Protein AF-A0A6C0C4C3-F1 (afdb_monomer_lite)

Foldseek 3Di:
DADADQAAQEPDDDDRPDHDHDDAVLCVVVVHPASDHPCCVPDPQLQVVNDDHDKWAFPADDAKDKAKDADDAQWKKKKFFFADDPDLLAAAAPCVRCVVRRFIIMDTHHRRRIDIHMGHFGFFHDDPNRTHAGKMKMWIQDPVRDTDSHIYMDHGAGADEPVVVVVCLVLLQAAEEEQDDPVLVVQFFDHLHDYDHLVCLPPHALQSLLVVVVVVCVVRVVVRVVQVVCCVVVVHDPQSGAYEYEYAALPDCSSVSVVSSSVSNNRHNYHYHRGHRVVNVVPVDPDDPCSSDDDPDDDDDDDDDDPDDDDDDDDDDDDDDDDDDDDDDDDDDDDDDDDDDDDDDDDDDDDDDDDPDPVPVVVVVVVVVVVPDDPPDDPPPPVDQWDWDQDLNATWIARVVFQFTAHPVRHTQAGDDPRDGDGPDPVSVVVVVVVNVVVVVVVVVPPDDDDDDDDDDDDDDDPPVVPVVVVVVVVVVPPDDDPPPDDDDDDDDDDDDDDDPDDDDDDDDDDD

pLDDT: mean 72.4, std 27.49, range [24.25, 98.56]

InterPro domains:
  IPR001763 Rhodanese-like domain [PF00581] (167-282)
  IPR001763 Rhodanese-like domain [PS50206] (181-289)
  IPR036873 Rhodanese-like domain superfamily [G3DSA:3.40.250.10] (153-285)
  IPR036873 Rhodanese-like domain superfamily [SSF52821] (159-281)

Organism: NCBI:txid1070528

Sequence (512 aa):
MGKICLTCEVTKSMNQAELEKVIPDWYKEIGNYSLLPPFLNNNDKYNANKRTLQILKPNITNYEVNIKVEDKPNTWICYWAAEYTKDFMKIKSAKDAYNTFKNHGLVKTNSKGLATFVLNCPQPYSVDDITYPRHVHYCLLNRDNFWSDNIKTLIVSCKINFEIMRKYVNDKCHILFNALPKENFNRCHIPNSYSLSVSLLDKSSSKEKQNKVKQIIHRVIDNYPSINKSLKSKKITIYNLPIVVYCAHSKCHASEKLIEHLIDAGFVNILEYPGGTKEWKLKEKTSMPDTCFFSDEGQSGGKIQEINIKLNESDDKEDNKGSKTDKKKLSKSKKKDKDDLEKVEDDVEEEDEVEEEVKEEVEKEVEEVIKRKKTVNNEYDLYGKQEKLIYEDIIYNHDVETDEIFNKSNENVGTLKGINIEWNSNEDKKNHISAKENFNEELISSSEDDDNDSSDDSSSSDEEIFEDIKNIKKDVDNIKYRKHKLSLKCMNDVTPKVYNEKFRGWGFTYWG

Structure (mmCIF, N/CA/C/O backbone):
data_AF-A0A6C0C4C3-F1
#
_entry.id   AF-A0A6C0C4C3-F1
#
loop_
_atom_site.group_PDB
_atom_site.id
_atom_site.type_symbol
_atom_site.label_atom_id
_atom_site.label_alt_id
_atom_site.label_comp_id
_atom_site.label_asym_id
_atom_site.label_entity_id
_atom_site.label_seq_id
_atom_site.pdbx_PDB_ins_code
_atom_site.Cartn_x
_atom_site.Cartn_y
_atom_site.Cartn_z
_atom_site.occupancy
_atom_site.B_iso_or_equiv
_atom_site.auth_seq_id
_atom_site.auth_comp_id
_atom_site.auth_asym_id
_atom_site.auth_atom_id
_atom_site.pdbx_PDB_model_num
ATOM 1 N N . MET A 1 1 ? 4.278 15.851 7.160 1.00 43.75 1 MET A N 1
ATOM 2 C CA . MET A 1 1 ? 3.679 14.981 6.119 1.00 43.75 1 MET A CA 1
ATOM 3 C C . MET A 1 1 ? 4.336 13.607 6.197 1.00 43.75 1 MET A C 1
ATOM 5 O O . MET A 1 1 ? 5.410 13.516 6.784 1.00 43.75 1 MET A O 1
ATOM 9 N N . GLY A 1 2 ? 3.719 12.550 5.663 1.00 48.38 2 GLY A N 1
ATOM 10 C CA . GLY A 1 2 ? 4.390 11.251 5.511 1.00 48.38 2 GLY A CA 1
ATOM 11 C C . GLY A 1 2 ? 5.352 11.267 4.318 1.00 48.38 2 GLY A C 1
ATOM 12 O O . GLY A 1 2 ? 4.976 11.745 3.251 1.00 48.38 2 GLY A O 1
ATOM 13 N N . LYS A 1 3 ? 6.583 10.763 4.482 1.00 56.34 3 LYS A N 1
ATOM 14 C CA . LYS A 1 3 ? 7.516 10.559 3.357 1.00 56.34 3 LYS A CA 1
ATOM 15 C C . LYS A 1 3 ? 7.185 9.245 2.647 1.00 56.34 3 LYS A C 1
ATOM 17 O O . LYS A 1 3 ? 6.800 8.279 3.299 1.00 56.34 3 LYS A O 1
ATOM 22 N N . ILE A 1 4 ? 7.317 9.212 1.318 1.00 60.28 4 ILE A N 1
ATOM 23 C CA . ILE A 1 4 ? 6.767 8.118 0.493 1.00 60.28 4 ILE A CA 1
ATOM 24 C C . ILE A 1 4 ? 7.843 7.101 0.079 1.00 60.28 4 ILE A C 1
ATOM 26 O O . ILE A 1 4 ? 7.614 5.905 0.237 1.00 60.28 4 ILE A O 1
ATOM 30 N N . CYS A 1 5 ? 9.027 7.548 -0.363 1.00 63.41 5 CYS A N 1
ATOM 31 C CA . CYS A 1 5 ? 10.283 6.781 -0.309 1.00 63.41 5 CYS A CA 1
ATOM 32 C C . CYS A 1 5 ? 11.498 7.698 -0.573 1.00 63.41 5 CYS A C 1
ATOM 34 O O . CYS A 1 5 ? 11.364 8.687 -1.285 1.00 63.41 5 CYS A O 1
ATOM 36 N N . LEU A 1 6 ? 12.688 7.350 -0.069 1.00 57.88 6 LEU A N 1
ATOM 37 C CA . LEU A 1 6 ? 13.933 8.141 -0.195 1.00 57.88 6 LEU A CA 1
ATOM 38 C C . LEU A 1 6 ? 14.601 8.113 -1.591 1.00 57.88 6 LEU A C 1
ATOM 40 O O . LEU A 1 6 ? 15.710 8.610 -1.744 1.00 57.88 6 LEU A O 1
ATOM 44 N N . THR A 1 7 ? 13.992 7.471 -2.591 1.00 53.88 7 THR A N 1
ATOM 45 C CA . THR A 1 7 ? 14.658 7.132 -3.868 1.00 53.88 7 THR A CA 1
ATOM 46 C C . THR A 1 7 ? 13.903 7.563 -5.124 1.00 53.88 7 THR A C 1
ATOM 48 O O . THR A 1 7 ? 14.391 7.315 -6.226 1.00 53.88 7 THR A O 1
ATOM 51 N N . CYS A 1 8 ? 12.700 8.133 -4.993 1.00 59.31 8 CYS A N 1
ATOM 52 C CA . CYS A 1 8 ? 11.703 8.095 -6.067 1.00 59.31 8 CYS A CA 1
ATOM 53 C C . CYS A 1 8 ? 10.965 9.407 -6.329 1.00 59.31 8 CYS A C 1
ATOM 55 O O . CYS A 1 8 ? 10.610 10.134 -5.406 1.00 59.31 8 CYS A O 1
ATOM 57 N N . GLU A 1 9 ? 10.579 9.605 -7.589 1.00 57.59 9 GLU A N 1
ATOM 58 C CA . GLU A 1 9 ? 9.473 10.493 -7.955 1.00 57.59 9 GLU A CA 1
ATOM 59 C C . GLU A 1 9 ? 8.126 9.820 -7.627 1.00 57.59 9 GLU A C 1
ATOM 61 O O . GLU A 1 9 ? 7.919 8.631 -7.894 1.00 57.59 9 GLU A O 1
ATOM 66 N N . VAL A 1 10 ? 7.189 10.575 -7.047 1.00 55.75 10 VAL A N 1
ATOM 67 C CA . VAL A 1 10 ? 5.842 10.085 -6.712 1.00 55.75 10 VAL A CA 1
ATOM 68 C C . VAL A 1 10 ? 4.868 10.414 -7.831 1.00 55.75 10 VAL A C 1
ATOM 70 O O . VAL 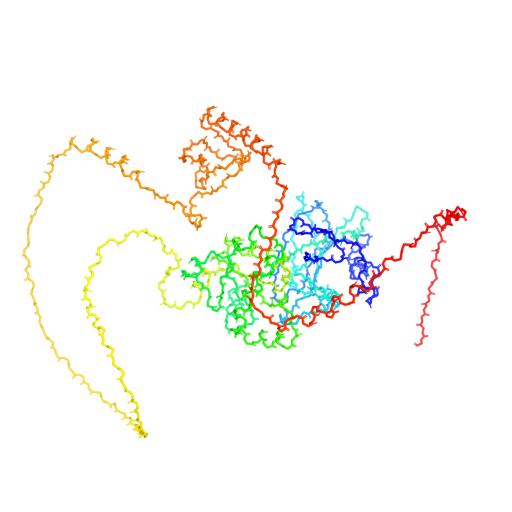A 1 10 ? 4.806 11.542 -8.313 1.00 55.75 10 VAL A O 1
ATOM 73 N N . THR A 1 11 ? 4.081 9.418 -8.238 1.00 51.03 11 THR A N 1
ATOM 74 C CA . THR A 1 11 ? 3.136 9.566 -9.348 1.00 51.03 11 THR A CA 1
ATOM 75 C C . THR A 1 11 ? 1.692 9.757 -8.872 1.00 51.03 11 THR A C 1
ATOM 77 O O . THR A 1 11 ? 1.011 8.811 -8.495 1.00 51.03 11 THR A O 1
ATOM 80 N N . LYS A 1 12 ? 1.216 11.005 -8.991 1.00 50.34 12 LYS A N 1
ATOM 81 C CA . LYS A 1 12 ? -0.192 11.420 -9.172 1.00 50.34 12 LYS A CA 1
ATOM 82 C C . LYS A 1 12 ? -1.233 11.343 -8.032 1.00 50.34 12 LYS A C 1
ATOM 84 O O . LYS A 1 12 ? -2.351 11.763 -8.311 1.00 50.34 12 LYS A O 1
ATOM 89 N N . SER A 1 13 ? -0.939 10.939 -6.788 1.00 43.41 13 SER A N 1
ATOM 90 C CA . SER A 1 13 ? -1.960 11.059 -5.709 1.00 43.41 13 SER A CA 1
ATOM 91 C C . SER A 1 13 ? -1.509 11.439 -4.291 1.00 43.41 13 SER A C 1
ATOM 93 O O . SER A 1 13 ? -2.371 11.667 -3.450 1.00 43.41 13 SER A O 1
ATOM 95 N N . MET A 1 14 ? -0.210 11.553 -3.981 1.00 47.53 14 MET A N 1
ATOM 96 C CA . MET A 1 14 ? 0.239 11.919 -2.624 1.00 47.53 14 MET A CA 1
ATOM 97 C C . MET A 1 14 ? 1.434 12.877 -2.600 1.00 47.53 14 MET A C 1
ATOM 99 O O . MET A 1 14 ? 2.164 13.015 -3.579 1.00 47.53 14 MET A O 1
ATOM 103 N N . ASN A 1 15 ? 1.597 13.545 -1.453 1.00 44.97 15 ASN A N 1
ATOM 104 C CA . ASN A 1 15 ? 2.489 14.683 -1.219 1.00 44.97 15 ASN A CA 1
ATOM 105 C C . ASN A 1 15 ? 3.933 14.480 -1.726 1.00 44.97 15 ASN A C 1
ATOM 107 O O . ASN A 1 15 ? 4.725 13.740 -1.147 1.00 44.97 15 ASN A O 1
ATOM 111 N N . GLN A 1 16 ? 4.293 15.225 -2.774 1.00 47.34 16 GLN A N 1
ATOM 112 C CA . GLN A 1 16 ? 5.593 15.184 -3.462 1.00 47.34 16 GLN A CA 1
ATOM 113 C C . GLN A 1 16 ? 6.719 15.957 -2.728 1.00 47.34 16 GLN A C 1
ATOM 115 O O . GLN A 1 16 ? 7.854 15.983 -3.191 1.00 47.34 16 GLN A O 1
ATOM 120 N N . ALA A 1 17 ? 6.411 16.603 -1.597 1.00 38.47 17 ALA A N 1
ATOM 121 C CA . ALA A 1 17 ? 7.133 17.773 -1.081 1.00 38.47 17 ALA A CA 1
ATOM 122 C C . ALA A 1 17 ? 8.617 17.583 -0.692 1.00 38.47 17 ALA A C 1
ATOM 124 O O . ALA A 1 17 ? 9.367 18.551 -0.737 1.00 38.47 17 ALA A O 1
ATOM 125 N N . GLU A 1 18 ? 9.060 16.377 -0.314 1.00 46.72 18 GLU A N 1
ATOM 126 C CA . GLU A 1 18 ? 10.440 16.119 0.141 1.00 46.72 18 GLU A CA 1
ATOM 127 C C . GLU A 1 18 ? 10.962 14.765 -0.376 1.00 46.72 18 GLU A C 1
ATOM 129 O O . GLU A 1 18 ? 10.919 13.754 0.333 1.00 46.72 18 GLU A O 1
ATOM 134 N N . LEU A 1 19 ? 11.437 14.737 -1.627 1.00 54.41 19 LEU A N 1
ATOM 135 C CA . LEU A 1 19 ? 11.912 13.528 -2.317 1.00 54.41 19 LEU A CA 1
ATOM 136 C C . LEU A 1 19 ? 13.243 13.796 -3.045 1.00 54.41 19 LEU A C 1
ATOM 138 O O . LEU A 1 19 ? 13.280 14.044 -4.250 1.00 54.41 19 LEU A O 1
ATOM 142 N N . GLU A 1 20 ? 14.351 13.754 -2.307 1.00 54.97 20 GLU A N 1
ATOM 143 C CA . GLU A 1 20 ? 15.699 13.805 -2.886 1.00 54.97 20 GLU A CA 1
ATOM 144 C C . GLU A 1 20 ? 16.088 12.442 -3.483 1.00 54.97 20 GLU A C 1
ATOM 146 O O . GLU A 1 20 ? 15.810 11.398 -2.896 1.00 54.97 20 GLU A O 1
ATOM 151 N N . LYS A 1 21 ? 16.772 12.422 -4.635 1.00 66.81 21 LYS A N 1
ATOM 152 C CA . LYS A 1 21 ? 17.257 11.175 -5.257 1.00 66.81 21 LYS A CA 1
ATOM 153 C C . LYS A 1 21 ? 18.588 10.739 -4.647 1.00 66.81 21 LYS A C 1
ATOM 155 O O . LYS A 1 21 ? 19.648 10.925 -5.244 1.00 66.81 21 LYS A O 1
ATOM 160 N N . VAL A 1 22 ? 18.528 10.153 -3.455 1.00 78.44 22 VAL A N 1
ATOM 161 C CA . VAL A 1 22 ? 19.703 9.679 -2.709 1.00 78.44 22 VAL A CA 1
ATOM 162 C C . VAL A 1 22 ? 19.744 8.150 -2.711 1.00 78.44 22 VAL A C 1
ATOM 164 O O . VAL A 1 22 ? 18.736 7.488 -2.487 1.00 78.44 22 VAL A O 1
ATOM 167 N N . ILE A 1 23 ? 20.921 7.560 -2.946 1.00 84.38 23 ILE A N 1
ATOM 168 C CA . ILE A 1 23 ? 21.126 6.116 -2.750 1.00 84.38 23 ILE A CA 1
ATOM 169 C C . ILE A 1 23 ? 21.081 5.845 -1.233 1.00 84.38 23 ILE A C 1
ATOM 171 O O . ILE A 1 23 ? 21.949 6.374 -0.528 1.00 84.38 23 ILE A O 1
ATOM 175 N N . PRO A 1 24 ? 20.132 5.041 -0.711 1.00 85.00 24 PRO A N 1
ATOM 176 C CA . PRO A 1 24 ? 20.000 4.815 0.727 1.00 85.00 24 PRO A CA 1
ATOM 177 C C . PRO A 1 24 ? 21.215 4.091 1.307 1.00 85.00 24 PRO A C 1
ATOM 179 O O . PRO A 1 24 ? 21.844 3.278 0.624 1.00 85.00 24 PRO A O 1
ATOM 182 N N . ASP A 1 25 ? 21.526 4.312 2.583 1.00 88.38 25 ASP A N 1
ATOM 183 C CA . ASP A 1 25 ? 22.670 3.642 3.211 1.00 88.38 25 ASP A CA 1
ATOM 184 C C . ASP A 1 25 ? 22.486 2.120 3.289 1.00 88.38 25 ASP A C 1
ATOM 186 O O . ASP A 1 25 ? 23.418 1.384 2.972 1.00 88.38 25 ASP A O 1
ATOM 190 N N . TRP A 1 26 ? 21.262 1.625 3.506 1.00 89.06 26 TRP A N 1
ATOM 191 C CA . TRP A 1 26 ? 20.974 0.183 3.456 1.00 89.06 26 TRP A CA 1
ATOM 192 C C . TRP A 1 26 ? 21.198 -0.454 2.067 1.00 89.06 26 TRP A C 1
ATOM 194 O O . TRP A 1 26 ? 21.443 -1.657 1.972 1.00 89.06 26 TRP A O 1
ATOM 204 N N . TYR A 1 27 ? 21.149 0.335 0.985 1.00 90.31 27 TYR A N 1
ATOM 205 C CA . TYR A 1 27 ? 21.532 -0.097 -0.367 1.00 90.31 27 TYR A CA 1
ATOM 206 C C . TYR A 1 27 ? 23.064 -0.227 -0.472 1.00 90.31 27 TYR A C 1
ATOM 208 O O . TYR A 1 27 ? 23.568 -1.222 -0.997 1.00 90.31 27 TYR A O 1
ATOM 216 N N . LYS A 1 28 ? 23.816 0.723 0.102 1.00 91.06 28 LYS A N 1
ATOM 217 C CA . LYS A 1 28 ? 25.290 0.684 0.179 1.00 91.06 28 LYS A CA 1
ATOM 218 C C . LYS A 1 28 ? 25.770 -0.480 1.057 1.00 91.06 28 LYS A C 1
ATOM 220 O O . LYS A 1 28 ? 26.717 -1.164 0.681 1.00 91.06 28 LYS A O 1
ATOM 225 N N . GLU A 1 29 ? 25.076 -0.776 2.159 1.00 90.81 29 GLU A N 1
ATOM 226 C CA . GLU A 1 29 ? 25.336 -1.937 3.031 1.00 90.81 29 GLU A CA 1
ATOM 227 C C . GLU A 1 29 ? 25.248 -3.293 2.312 1.00 90.81 29 GLU A C 1
ATOM 229 O O . GLU A 1 29 ? 25.903 -4.246 2.730 1.00 90.81 29 GLU A O 1
ATOM 234 N N . ILE A 1 30 ? 24.422 -3.408 1.265 1.00 90.19 30 ILE A N 1
ATOM 235 C CA . ILE A 1 30 ? 24.323 -4.617 0.426 1.00 90.19 30 ILE A CA 1
ATOM 236 C C . ILE A 1 30 ? 25.195 -4.527 -0.839 1.00 90.19 30 ILE A C 1
ATOM 238 O O . ILE A 1 30 ? 25.022 -5.313 -1.770 1.00 90.19 30 ILE A O 1
ATOM 242 N N . GLY A 1 31 ? 26.128 -3.568 -0.887 1.00 90.31 31 GLY A N 1
ATOM 243 C CA . GLY A 1 31 ? 27.063 -3.353 -1.993 1.00 90.31 31 GLY A CA 1
ATOM 244 C C . GLY A 1 31 ? 26.460 -2.687 -3.235 1.00 90.31 31 GLY A C 1
ATOM 245 O O . GLY A 1 31 ? 27.088 -2.707 -4.293 1.00 90.31 31 GLY A O 1
ATOM 246 N N . ASN A 1 32 ? 25.254 -2.113 -3.149 1.00 90.81 32 ASN A N 1
ATOM 247 C CA . ASN A 1 32 ? 24.552 -1.530 -4.292 1.00 90.81 32 ASN A CA 1
ATOM 248 C C . ASN A 1 32 ? 24.665 0.001 -4.326 1.00 90.81 32 ASN A C 1
ATOM 250 O O . ASN A 1 32 ? 23.894 0.723 -3.696 1.00 90.81 32 ASN A O 1
ATOM 254 N N . TYR A 1 33 ? 25.600 0.499 -5.132 1.00 90.81 33 TYR A N 1
ATOM 255 C CA . TYR A 1 33 ? 25.856 1.930 -5.336 1.00 90.81 33 TYR A CA 1
ATOM 256 C C . TYR A 1 33 ? 25.067 2.502 -6.532 1.00 90.81 33 TYR A C 1
ATOM 258 O O . TYR A 1 33 ? 25.603 3.242 -7.351 1.00 90.81 33 TYR A O 1
ATOM 266 N N . SER A 1 34 ? 23.791 2.127 -6.658 1.00 89.81 34 SER A N 1
ATOM 267 C CA . SER A 1 34 ? 22.889 2.535 -7.745 1.00 89.81 34 SER A CA 1
ATOM 268 C C . SER A 1 34 ? 21.450 2.618 -7.237 1.00 89.81 34 SER A C 1
ATOM 270 O O . SER A 1 34 ? 21.070 1.840 -6.367 1.00 89.81 34 SER A O 1
ATOM 272 N N . LEU A 1 35 ? 20.628 3.517 -7.790 1.00 88.62 35 LEU A N 1
ATOM 273 C CA . LEU A 1 35 ? 19.185 3.573 -7.496 1.00 88.62 35 LEU A CA 1
ATOM 274 C C . LEU A 1 35 ? 18.430 2.347 -8.054 1.00 88.62 35 LEU A C 1
ATOM 276 O O . LEU A 1 35 ? 17.392 1.951 -7.520 1.00 88.62 35 LEU A O 1
ATOM 280 N N . LEU A 1 36 ? 18.979 1.700 -9.087 1.00 92.25 36 LEU A N 1
ATOM 281 C CA . LEU A 1 36 ? 18.465 0.441 -9.628 1.00 92.25 36 LEU A CA 1
ATOM 282 C C . LEU A 1 36 ? 18.757 -0.726 -8.663 1.00 92.25 36 LEU A C 1
ATOM 284 O O . LEU A 1 36 ? 19.844 -0.774 -8.082 1.00 92.25 36 LEU A O 1
ATOM 288 N N . PRO A 1 37 ? 17.835 -1.692 -8.496 1.00 92.38 37 PRO A N 1
ATOM 289 C CA . PRO A 1 37 ? 18.012 -2.802 -7.564 1.00 92.38 37 PRO A CA 1
ATOM 290 C C . PRO A 1 37 ? 19.087 -3.798 -8.050 1.00 92.38 37 PRO A C 1
ATOM 292 O O . PRO A 1 37 ? 19.287 -3.950 -9.260 1.00 92.38 37 PRO A O 1
ATOM 295 N N . PRO A 1 38 ? 19.741 -4.558 -7.145 1.00 92.00 38 PRO A N 1
ATOM 296 C CA . PRO A 1 38 ? 20.897 -5.395 -7.494 1.00 92.00 38 PRO A CA 1
ATOM 297 C C . PRO A 1 38 ? 20.629 -6.425 -8.601 1.00 92.00 38 PRO A C 1
ATOM 299 O O . PRO A 1 38 ? 21.498 -6.690 -9.431 1.00 92.00 38 PRO A O 1
ATOM 302 N N . PHE A 1 39 ? 19.415 -6.990 -8.644 1.00 92.00 39 PHE A N 1
ATOM 303 C CA . PHE A 1 39 ? 19.029 -7.986 -9.649 1.00 92.00 39 PHE A CA 1
ATOM 304 C C . PHE A 1 39 ? 18.971 -7.423 -11.076 1.00 92.00 39 PHE A C 1
ATOM 306 O O . PHE A 1 39 ? 19.048 -8.202 -12.023 1.00 92.00 39 PHE A O 1
ATOM 313 N N . LEU A 1 40 ? 18.796 -6.106 -11.227 1.00 92.00 40 LEU A N 1
ATOM 314 C CA . LEU A 1 40 ? 18.646 -5.427 -12.513 1.00 92.00 40 LEU A CA 1
ATOM 315 C C . LEU A 1 40 ? 20.013 -5.054 -13.101 1.00 92.00 40 LEU A C 1
ATOM 317 O O . LEU A 1 40 ? 20.234 -5.220 -14.298 1.00 92.00 40 LEU A O 1
ATOM 321 N N . ASN A 1 41 ? 20.941 -4.629 -12.237 1.00 83.44 41 ASN A N 1
ATOM 322 C CA . ASN A 1 41 ? 22.320 -4.296 -12.604 1.00 83.44 41 ASN A CA 1
ATOM 323 C C . ASN A 1 41 ? 23.149 -5.552 -12.930 1.00 83.44 41 ASN A C 1
ATOM 325 O O . ASN A 1 41 ? 23.872 -5.587 -13.924 1.00 83.44 41 ASN A O 1
ATOM 329 N N . ASN A 1 42 ? 23.025 -6.602 -12.110 1.00 80.31 42 ASN A N 1
ATOM 330 C CA . ASN A 1 42 ? 23.976 -7.721 -12.088 1.00 80.31 42 ASN A CA 1
ATOM 331 C C . ASN A 1 42 ? 23.474 -8.986 -12.816 1.00 80.31 42 ASN A C 1
ATOM 333 O O . ASN A 1 42 ? 23.906 -10.093 -12.493 1.00 80.31 42 ASN A O 1
ATOM 337 N N . ASN A 1 43 ? 22.534 -8.870 -13.764 1.00 86.81 43 ASN A N 1
ATOM 338 C CA . ASN A 1 43 ? 21.954 -10.039 -14.435 1.00 86.81 43 ASN A CA 1
ATOM 339 C C . ASN A 1 43 ? 21.556 -9.782 -15.901 1.00 86.81 43 ASN A C 1
ATOM 341 O O . ASN A 1 43 ? 20.596 -9.071 -16.203 1.00 86.81 43 ASN A O 1
ATOM 345 N N . ASP A 1 44 ? 22.230 -10.482 -16.818 1.00 90.38 44 ASP A N 1
ATOM 346 C CA . ASP A 1 44 ? 22.011 -10.410 -18.270 1.00 90.38 44 ASP A CA 1
ATOM 347 C C . ASP A 1 44 ? 20.587 -10.775 -18.728 1.00 90.38 44 ASP A C 1
ATOM 349 O O . ASP A 1 44 ? 20.218 -10.471 -19.861 1.00 90.38 44 ASP A O 1
ATOM 353 N N . LYS A 1 45 ? 19.755 -11.380 -17.867 1.00 90.56 45 LYS A N 1
ATOM 354 C CA . LYS A 1 45 ? 18.323 -11.612 -18.128 1.00 90.56 45 LYS A CA 1
ATOM 355 C C . LYS A 1 45 ? 17.538 -10.312 -18.368 1.00 90.56 45 LYS A C 1
ATOM 357 O O . LYS A 1 45 ? 16.542 -10.350 -19.085 1.00 90.56 45 LYS A O 1
ATOM 362 N N . TYR A 1 46 ? 17.979 -9.190 -17.797 1.00 93.56 46 TYR A N 1
ATOM 363 C CA . TYR A 1 46 ? 17.327 -7.879 -17.935 1.00 93.56 46 TYR A CA 1
ATOM 364 C C . TYR A 1 46 ? 18.107 -6.914 -18.844 1.00 93.56 46 TYR A C 1
ATOM 366 O O . TYR A 1 46 ? 17.719 -5.757 -18.989 1.00 93.56 46 TYR A O 1
ATOM 374 N N . ASN A 1 47 ? 19.204 -7.362 -19.464 1.00 93.69 47 ASN A N 1
ATOM 375 C CA . ASN A 1 47 ? 20.037 -6.523 -20.321 1.00 93.69 47 ASN A CA 1
ATOM 376 C C . ASN A 1 47 ? 19.533 -6.565 -21.775 1.00 93.69 47 ASN A C 1
ATOM 378 O O . ASN A 1 47 ? 19.854 -7.485 -22.530 1.00 93.69 47 ASN A O 1
ATOM 382 N N . ALA A 1 48 ? 18.762 -5.547 -22.167 1.00 93.50 48 ALA A N 1
ATOM 383 C CA . ALA A 1 48 ? 18.163 -5.440 -23.499 1.00 93.50 48 ALA A CA 1
ATOM 384 C C . ALA A 1 48 ? 19.192 -5.333 -24.645 1.00 93.50 48 ALA A C 1
ATOM 386 O O . ALA A 1 48 ? 18.897 -5.748 -25.762 1.00 93.50 48 ALA A O 1
ATOM 387 N N . ASN A 1 49 ? 20.416 -4.860 -24.371 1.00 93.12 49 ASN A N 1
ATOM 388 C CA . ASN A 1 49 ? 21.519 -4.849 -25.342 1.00 93.12 49 ASN A CA 1
ATOM 389 C C . ASN A 1 49 ? 22.188 -6.227 -25.527 1.00 93.12 49 ASN A C 1
ATOM 391 O O . ASN A 1 49 ? 22.956 -6.411 -26.468 1.00 93.12 49 ASN A O 1
ATOM 395 N N . LYS A 1 50 ? 21.905 -7.207 -24.656 1.00 93.00 50 LYS A N 1
ATOM 396 C CA . LYS A 1 50 ? 22.412 -8.588 -24.767 1.00 93.00 50 LYS A CA 1
ATOM 397 C C . LYS A 1 50 ? 21.346 -9.610 -25.158 1.00 93.00 50 LYS A C 1
ATOM 399 O O . LYS A 1 50 ? 21.697 -10.660 -25.696 1.00 93.00 50 LYS A O 1
ATOM 404 N N . ARG A 1 51 ? 20.072 -9.381 -24.815 1.00 93.25 51 ARG A N 1
ATOM 405 C CA . ARG A 1 51 ? 18.982 -10.363 -24.966 1.00 93.25 51 ARG A CA 1
ATOM 406 C C . ARG A 1 51 ? 17.641 -9.693 -25.243 1.00 93.25 51 ARG A C 1
ATOM 408 O O . ARG A 1 51 ? 17.321 -8.658 -24.665 1.00 93.25 51 ARG A O 1
ATOM 415 N N . THR A 1 52 ? 16.801 -10.351 -26.040 1.00 94.31 52 THR A N 1
ATOM 416 C CA . THR A 1 52 ? 15.379 -10.003 -26.153 1.00 94.31 52 THR A CA 1
ATOM 417 C C . THR A 1 52 ? 14.697 -10.181 -24.796 1.00 94.31 52 THR A C 1
ATOM 419 O O . THR A 1 52 ? 14.641 -11.292 -24.266 1.00 94.31 52 THR A O 1
ATOM 422 N N . LEU A 1 53 ? 14.179 -9.088 -24.233 1.00 96.31 53 LEU A N 1
ATOM 423 C CA . LEU A 1 53 ? 13.431 -9.119 -22.977 1.00 96.31 53 LEU A CA 1
ATOM 424 C C . LEU A 1 53 ? 12.128 -9.925 -23.123 1.00 96.31 53 LEU A C 1
ATOM 426 O O . LEU A 1 53 ? 11.497 -9.942 -24.180 1.00 96.31 53 LEU A O 1
ATOM 430 N N . GLN A 1 54 ? 11.720 -10.576 -22.035 1.00 95.06 54 GLN A N 1
ATOM 431 C CA . GLN A 1 54 ? 10.504 -11.387 -21.935 1.00 95.06 54 GLN A CA 1
ATOM 432 C C . GLN A 1 54 ? 9.661 -10.909 -20.749 1.00 95.06 54 GLN A C 1
ATOM 434 O O . GLN A 1 54 ? 10.198 -10.342 -19.800 1.00 95.06 54 GLN A O 1
ATOM 439 N N . ILE A 1 55 ? 8.347 -11.144 -20.779 1.00 96.62 55 ILE A N 1
ATOM 440 C CA . ILE A 1 55 ? 7.480 -10.805 -19.643 1.00 96.62 55 ILE A CA 1
ATOM 441 C C . ILE A 1 55 ? 7.846 -11.693 -18.449 1.00 96.62 55 ILE A C 1
ATOM 443 O O . ILE A 1 55 ? 7.945 -12.913 -18.577 1.00 96.62 55 ILE A O 1
ATOM 447 N N . LEU A 1 56 ? 8.030 -11.075 -17.284 1.00 95.69 56 LEU A N 1
ATOM 448 C CA . LEU A 1 56 ? 8.346 -11.736 -16.023 1.00 95.69 56 LEU A CA 1
ATOM 449 C C . LEU A 1 56 ? 7.354 -11.294 -14.946 1.00 95.69 56 LEU A C 1
ATOM 451 O O . LEU A 1 56 ? 6.997 -10.120 -14.850 1.00 95.69 56 LEU A O 1
ATOM 455 N N . LYS A 1 57 ? 6.954 -12.249 -14.113 1.00 95.06 57 LYS A N 1
ATOM 456 C CA . LYS A 1 57 ? 6.162 -12.051 -12.898 1.00 95.06 57 LYS A CA 1
ATOM 457 C C . LYS A 1 57 ? 6.898 -12.729 -11.732 1.00 95.06 57 LYS A C 1
ATOM 459 O O . LYS A 1 57 ? 7.635 -13.691 -11.988 1.00 95.06 57 LYS A O 1
ATOM 464 N N . PRO A 1 58 ? 6.712 -12.277 -10.484 1.00 94.81 58 PRO A N 1
ATOM 465 C CA . PRO A 1 58 ? 7.217 -12.992 -9.322 1.00 94.81 58 PRO A CA 1
ATOM 466 C C . PRO A 1 58 ? 6.433 -14.293 -9.124 1.00 94.81 58 PRO A C 1
ATOM 468 O O . PRO A 1 58 ? 5.337 -14.465 -9.660 1.00 94.81 58 PRO A O 1
ATOM 471 N N . ASN A 1 59 ? 6.969 -15.205 -8.313 1.00 92.94 59 ASN A N 1
ATOM 472 C CA . ASN A 1 59 ? 6.174 -16.338 -7.850 1.00 92.94 59 ASN A CA 1
ATOM 473 C C . ASN A 1 59 ? 5.146 -15.839 -6.821 1.00 92.94 59 ASN A C 1
ATOM 475 O O . ASN A 1 59 ? 5.525 -15.235 -5.813 1.00 92.94 59 ASN A O 1
ATOM 479 N N . ILE A 1 60 ? 3.859 -16.068 -7.074 1.00 92.62 60 ILE A N 1
ATOM 480 C CA . ILE A 1 60 ? 2.771 -15.639 -6.192 1.00 92.62 60 ILE A CA 1
ATOM 481 C C . ILE A 1 60 ? 2.546 -16.726 -5.141 1.00 92.62 60 ILE A C 1
ATOM 483 O O . ILE A 1 60 ? 2.070 -17.817 -5.446 1.00 92.62 60 ILE A O 1
ATOM 487 N N . THR A 1 61 ? 2.931 -16.442 -3.897 1.00 82.88 61 THR A N 1
ATOM 488 C CA . THR A 1 61 ? 2.961 -17.430 -2.805 1.00 82.88 61 THR A CA 1
ATOM 489 C C . THR A 1 61 ? 1.883 -17.213 -1.753 1.00 82.88 61 THR A C 1
ATOM 491 O O . THR A 1 61 ? 1.679 -18.090 -0.910 1.00 82.88 61 THR A O 1
ATOM 494 N N . ASN A 1 62 ? 1.240 -16.038 -1.726 1.00 77.12 62 ASN A N 1
ATOM 495 C CA . ASN A 1 62 ? 0.334 -15.667 -0.638 1.00 77.12 62 ASN A CA 1
ATOM 496 C C . ASN A 1 62 ? -0.897 -14.877 -1.077 1.00 77.12 62 ASN A C 1
ATOM 498 O O . ASN A 1 62 ? -1.998 -15.412 -1.024 1.00 77.12 62 ASN A O 1
ATOM 502 N N . TYR A 1 63 ? -0.730 -13.609 -1.441 1.00 84.06 63 TYR A N 1
ATOM 503 C CA . TYR A 1 63 ? -1.847 -12.720 -1.733 1.00 84.06 63 TYR A CA 1
ATOM 504 C C . TYR A 1 63 ? -1.447 -11.780 -2.877 1.00 84.06 63 TYR A C 1
ATOM 506 O O . TYR A 1 63 ? -0.515 -10.987 -2.730 1.00 84.06 63 TYR A O 1
ATOM 514 N N . GLU A 1 64 ? -2.097 -11.952 -4.030 1.00 92.50 64 GLU A N 1
ATOM 515 C CA . GLU A 1 64 ? -1.784 -11.254 -5.281 1.00 92.50 64 GLU A CA 1
ATOM 516 C C . GLU A 1 64 ? -2.363 -9.836 -5.299 1.00 92.50 64 GLU A C 1
ATOM 518 O O . GLU A 1 64 ? -3.495 -9.610 -4.872 1.00 92.50 64 GLU A O 1
ATOM 523 N N . VAL A 1 65 ? -1.610 -8.891 -5.860 1.00 93.25 65 VAL A N 1
ATOM 524 C CA . VAL A 1 65 ? -2.085 -7.546 -6.187 1.00 93.25 65 VAL A CA 1
ATOM 525 C C . VAL A 1 65 ? -1.780 -7.246 -7.652 1.00 93.25 65 VAL A C 1
ATOM 527 O O . VAL A 1 65 ? -0.656 -7.437 -8.121 1.00 93.25 65 VAL A O 1
ATOM 530 N N . ASN A 1 66 ? -2.799 -6.757 -8.363 1.00 95.06 66 ASN A N 1
ATOM 531 C CA . ASN A 1 66 ? -2.725 -6.341 -9.760 1.00 95.06 66 ASN A CA 1
ATOM 532 C C . ASN A 1 66 ? -2.814 -4.814 -9.836 1.00 95.06 66 ASN A C 1
ATOM 534 O O . ASN A 1 66 ? -3.864 -4.240 -9.546 1.00 95.06 66 ASN A O 1
ATOM 538 N N . ILE A 1 67 ? -1.723 -4.156 -10.228 1.00 93.94 67 ILE A N 1
ATOM 539 C CA . ILE A 1 67 ? -1.625 -2.691 -10.278 1.00 93.94 67 ILE A CA 1
ATOM 540 C C . ILE A 1 67 ? -1.662 -2.261 -11.742 1.00 93.94 67 ILE A C 1
ATOM 542 O O . ILE A 1 67 ? -0.733 -2.556 -12.495 1.00 93.94 67 ILE A O 1
ATOM 546 N N . LYS A 1 68 ? -2.732 -1.580 -12.158 1.00 94.88 68 LYS A N 1
ATOM 547 C CA . LYS A 1 68 ? -2.817 -0.964 -13.490 1.00 94.88 68 LYS A CA 1
ATOM 548 C C . LYS A 1 68 ? -1.934 0.282 -13.521 1.00 94.88 68 LYS A C 1
ATOM 550 O O . LYS A 1 68 ? -1.990 1.081 -12.592 1.00 94.88 68 LYS A O 1
ATOM 555 N N . VAL A 1 69 ? -1.156 0.454 -14.586 1.00 93.94 69 VAL A N 1
ATOM 556 C CA . VAL A 1 69 ? -0.315 1.643 -14.793 1.00 93.94 69 VAL A CA 1
ATOM 557 C C . VAL A 1 69 ? -0.434 2.153 -16.222 1.00 93.94 69 VAL A C 1
ATOM 559 O O . VAL A 1 69 ? -0.658 1.370 -17.148 1.00 93.94 69 VAL A O 1
ATOM 562 N N . GLU A 1 70 ? -0.237 3.457 -16.388 1.00 95.06 70 GLU A N 1
ATOM 563 C CA . GLU A 1 70 ? -0.142 4.142 -17.674 1.00 95.06 70 GLU A CA 1
ATOM 564 C C . GLU A 1 70 ? 1.165 4.943 -17.704 1.00 95.06 70 GLU A C 1
ATOM 566 O O . GLU A 1 70 ? 1.431 5.757 -16.819 1.00 95.06 70 GLU A O 1
ATOM 571 N N . ASP A 1 71 ? 2.014 4.671 -18.690 1.00 94.62 71 ASP A N 1
ATOM 572 C CA . ASP A 1 71 ? 3.298 5.349 -18.886 1.00 94.62 71 ASP A CA 1
ATOM 573 C C . ASP A 1 71 ? 3.663 5.344 -20.385 1.00 94.62 71 ASP A C 1
ATOM 575 O O . ASP A 1 71 ? 2.810 5.085 -21.234 1.00 94.62 71 ASP A O 1
ATOM 579 N N . LYS A 1 72 ? 4.917 5.626 -20.757 1.00 95.56 72 LYS A N 1
ATOM 580 C CA . LYS A 1 72 ? 5.355 5.664 -22.170 1.00 95.56 72 LYS A CA 1
ATOM 581 C C . LYS A 1 72 ? 4.893 4.420 -22.972 1.00 95.56 72 LYS A C 1
ATOM 583 O O . LYS A 1 72 ? 5.217 3.299 -22.570 1.00 95.56 72 LYS A O 1
ATOM 588 N N . PRO A 1 73 ? 4.191 4.576 -24.117 1.00 97.38 73 PRO A N 1
ATOM 589 C CA . PRO A 1 73 ? 3.764 3.464 -24.973 1.00 97.38 73 PRO A CA 1
ATOM 590 C C . PRO A 1 73 ? 4.891 2.556 -25.466 1.00 97.38 73 PRO A C 1
ATOM 592 O O . PRO A 1 73 ? 6.027 2.994 -25.649 1.00 97.38 73 PRO A O 1
ATOM 595 N N . ASN A 1 74 ? 4.555 1.287 -25.723 1.00 96.81 74 ASN A N 1
ATOM 596 C CA . ASN A 1 74 ? 5.440 0.257 -26.284 1.00 96.81 74 ASN A CA 1
ATOM 597 C C . ASN A 1 74 ? 6.806 0.098 -25.573 1.00 96.81 74 ASN A C 1
ATOM 599 O O . ASN A 1 74 ? 7.759 -0.409 -26.171 1.00 96.81 74 ASN A O 1
ATOM 603 N N . THR A 1 75 ? 6.910 0.507 -24.310 1.00 97.69 75 THR A N 1
ATOM 604 C CA . THR A 1 75 ? 8.153 0.609 -23.532 1.00 97.69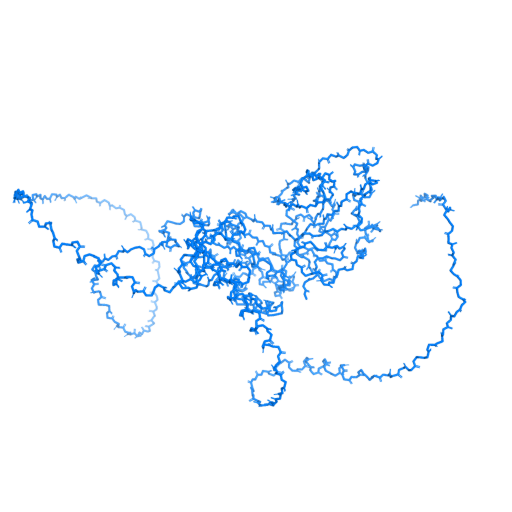 75 THR A CA 1
ATOM 605 C C . THR A 1 75 ? 8.218 -0.499 -22.482 1.00 97.69 75 THR A C 1
ATOM 607 O O . THR A 1 75 ? 7.198 -0.912 -21.932 1.00 97.69 75 THR A O 1
ATOM 610 N N . TRP A 1 76 ? 9.416 -1.014 -22.203 1.00 98.12 76 TRP A N 1
ATOM 611 C CA . TRP A 1 76 ? 9.616 -1.990 -21.131 1.00 98.12 76 TRP A CA 1
ATOM 612 C C . TRP A 1 76 ? 9.704 -1.303 -19.765 1.00 98.12 76 TRP A C 1
ATOM 614 O O . TRP A 1 76 ? 10.385 -0.290 -19.612 1.00 98.12 76 TRP A O 1
ATOM 624 N N . ILE A 1 77 ? 9.042 -1.894 -18.775 1.00 97.88 77 ILE A N 1
ATOM 625 C CA . ILE A 1 77 ? 9.035 -1.486 -17.373 1.00 97.88 77 ILE A CA 1
ATOM 626 C C . ILE A 1 77 ? 9.564 -2.641 -16.521 1.00 97.88 77 ILE A C 1
ATOM 628 O O . ILE A 1 77 ? 9.045 -3.760 -16.594 1.00 97.88 77 ILE A O 1
ATOM 632 N N . CYS A 1 78 ? 10.553 -2.350 -15.680 1.00 97.62 78 CYS A N 1
ATOM 633 C CA . CYS A 1 78 ? 10.958 -3.201 -14.566 1.00 97.62 78 CYS A CA 1
ATOM 634 C C . CYS A 1 78 ? 10.314 -2.666 -13.284 1.00 97.62 78 CYS A C 1
ATOM 636 O O . CYS A 1 78 ? 10.379 -1.465 -13.030 1.00 97.62 78 CYS A O 1
ATOM 638 N N . TYR A 1 79 ? 9.703 -3.537 -12.481 1.00 97.50 79 TYR A N 1
ATOM 639 C CA . TYR A 1 79 ? 9.014 -3.162 -11.241 1.00 97.50 79 TYR A CA 1
ATOM 640 C C . TYR A 1 79 ? 9.379 -4.110 -10.094 1.00 97.50 79 TYR A C 1
ATOM 642 O O . TYR A 1 79 ? 9.565 -5.306 -10.314 1.00 97.50 79 TYR A O 1
ATOM 650 N N . TRP A 1 80 ? 9.511 -3.587 -8.875 1.00 97.12 80 TRP A N 1
ATOM 651 C CA . TRP A 1 80 ? 9.867 -4.344 -7.671 1.00 97.12 80 TRP A CA 1
ATOM 652 C C . TRP A 1 80 ? 9.241 -3.726 -6.422 1.00 97.12 80 TRP A C 1
ATOM 654 O O . TRP A 1 80 ? 9.030 -2.519 -6.339 1.00 97.12 80 TRP A O 1
ATOM 664 N N . ALA A 1 81 ? 8.946 -4.565 -5.438 1.00 96.19 81 ALA A N 1
ATOM 665 C CA . ALA A 1 81 ? 8.408 -4.154 -4.150 1.00 96.19 81 ALA A CA 1
ATOM 666 C C . ALA A 1 81 ? 8.991 -5.030 -3.031 1.00 96.19 81 ALA A C 1
ATOM 668 O O . ALA A 1 81 ? 9.652 -6.039 -3.300 1.00 96.19 81 ALA A O 1
ATOM 669 N N . ALA A 1 82 ? 8.748 -4.661 -1.773 1.00 95.88 82 ALA A N 1
ATOM 670 C CA . ALA A 1 82 ? 9.119 -5.502 -0.640 1.00 95.88 82 ALA A CA 1
ATOM 671 C C . ALA A 1 82 ? 8.446 -6.887 -0.737 1.00 95.88 82 ALA A C 1
ATOM 673 O O . ALA A 1 82 ? 7.349 -7.026 -1.286 1.00 95.88 82 ALA A O 1
ATOM 674 N N . GLU A 1 83 ? 9.082 -7.926 -0.195 1.00 95.25 83 GLU A N 1
ATOM 675 C CA . GLU A 1 83 ? 8.485 -9.261 -0.092 1.00 95.25 83 GLU A CA 1
ATOM 676 C C . GLU A 1 83 ? 7.247 -9.226 0.838 1.00 95.25 83 GLU A C 1
ATOM 678 O O . GLU A 1 83 ? 7.034 -8.276 1.597 1.00 95.25 83 GLU A O 1
ATOM 683 N N . TYR A 1 84 ? 6.398 -10.253 0.788 1.00 93.38 84 TYR A N 1
ATOM 684 C CA . TYR A 1 84 ? 5.211 -10.359 1.649 1.00 93.38 84 TYR A CA 1
ATOM 685 C C . TYR A 1 84 ? 5.583 -10.712 3.108 1.00 93.38 84 TYR A C 1
ATOM 687 O O . TYR A 1 84 ? 6.629 -11.311 3.371 1.00 93.38 84 TYR A O 1
ATOM 695 N N . THR A 1 85 ? 4.713 -10.386 4.073 1.00 90.94 85 THR A N 1
ATOM 696 C CA . THR A 1 85 ? 4.822 -10.841 5.474 1.00 90.94 85 THR A CA 1
ATOM 697 C C . THR A 1 85 ? 3.512 -11.447 5.971 1.00 90.94 85 THR A C 1
ATOM 699 O O . THR A 1 85 ? 2.432 -10.980 5.624 1.00 90.94 85 THR A O 1
ATOM 702 N N . LYS A 1 86 ? 3.615 -12.482 6.815 1.00 88.25 86 LYS A N 1
ATOM 703 C CA . LYS A 1 86 ? 2.495 -13.021 7.612 1.00 88.25 86 LYS A CA 1
ATOM 704 C C . LYS A 1 86 ? 2.422 -12.411 9.016 1.00 88.25 86 LYS A C 1
ATOM 706 O O . LYS A 1 86 ? 1.411 -12.577 9.690 1.00 88.25 86 LYS A O 1
ATOM 711 N N . ASP A 1 87 ? 3.494 -11.758 9.460 1.00 91.25 87 ASP A N 1
ATOM 712 C CA . ASP A 1 87 ? 3.546 -11.032 10.724 1.00 91.25 87 ASP A CA 1
ATOM 713 C C . ASP A 1 87 ? 3.247 -9.558 10.441 1.00 91.25 87 ASP A C 1
ATOM 715 O O . ASP A 1 87 ? 4.085 -8.837 9.900 1.00 91.25 87 ASP A O 1
ATOM 719 N N . PHE A 1 88 ? 2.024 -9.144 10.769 1.00 89.44 88 PHE A N 1
ATOM 720 C CA . PHE A 1 88 ? 1.550 -7.766 10.640 1.00 89.44 88 PHE A CA 1
ATOM 721 C C . PHE A 1 88 ? 1.847 -6.923 11.890 1.00 89.44 88 PHE A C 1
ATOM 723 O O . PHE A 1 88 ? 1.581 -5.725 11.882 1.00 89.44 88 PHE A O 1
ATOM 730 N N . MET A 1 89 ? 2.390 -7.523 12.957 1.00 91.31 89 MET A N 1
ATOM 731 C CA . MET A 1 89 ? 2.776 -6.824 14.188 1.00 91.31 89 MET A CA 1
ATOM 732 C C . MET A 1 89 ? 4.246 -6.384 14.177 1.00 91.31 89 MET A C 1
ATOM 734 O O . MET A 1 89 ? 4.634 -5.541 14.987 1.00 91.31 89 MET A O 1
ATOM 738 N N . LYS A 1 90 ? 5.062 -6.930 13.266 1.00 92.19 90 LYS A N 1
ATOM 739 C CA . LYS A 1 90 ? 6.470 -6.567 13.084 1.00 92.19 90 LYS A CA 1
ATOM 740 C C . LYS A 1 90 ? 6.709 -5.861 11.748 1.00 92.19 90 LYS A C 1
ATOM 742 O O . LYS A 1 90 ? 6.714 -6.487 10.691 1.00 92.19 90 LYS A O 1
ATOM 747 N N . ILE A 1 91 ? 7.027 -4.571 11.820 1.00 94.00 91 ILE A N 1
ATOM 748 C CA . ILE A 1 91 ? 7.668 -3.848 10.716 1.00 94.00 91 ILE A CA 1
ATOM 749 C C . ILE A 1 91 ? 9.117 -4.332 10.583 1.00 94.00 91 ILE A C 1
ATOM 751 O O . ILE A 1 91 ? 9.808 -4.554 11.580 1.00 94.00 91 ILE A O 1
ATOM 755 N N . LYS A 1 92 ? 9.571 -4.518 9.344 1.00 95.31 92 LYS A N 1
ATOM 756 C CA . LYS A 1 92 ? 10.950 -4.889 9.011 1.00 95.31 92 LYS A CA 1
ATOM 757 C C . LYS A 1 92 ? 11.768 -3.672 8.579 1.00 95.31 92 LYS A C 1
ATOM 759 O O . LYS A 1 92 ? 11.203 -2.728 8.034 1.00 95.31 92 LYS A O 1
ATOM 764 N N . SER A 1 93 ? 13.094 -3.752 8.711 1.00 94.75 93 SER A N 1
ATOM 765 C CA . SER A 1 93 ? 13.992 -2.857 7.973 1.00 94.75 93 SER A CA 1
ATOM 766 C C . SER A 1 93 ? 13.802 -3.046 6.462 1.00 94.75 93 SER A C 1
ATOM 768 O O . SER A 1 93 ? 13.421 -4.134 6.018 1.00 94.75 93 SER A O 1
ATOM 770 N N . ALA A 1 94 ? 14.111 -2.037 5.648 1.00 93.31 94 ALA A N 1
ATOM 771 C CA . ALA A 1 94 ? 14.074 -2.177 4.189 1.00 93.31 94 ALA A CA 1
ATOM 772 C C . ALA A 1 94 ? 14.940 -3.346 3.679 1.00 93.31 94 ALA A C 1
ATOM 774 O O . ALA A 1 94 ? 14.518 -4.087 2.792 1.00 93.31 94 ALA A O 1
ATOM 775 N N . LYS A 1 95 ? 16.100 -3.575 4.307 1.00 93.75 95 LYS A N 1
ATOM 776 C CA . LYS A 1 95 ? 17.019 -4.687 4.026 1.00 93.75 95 LYS A CA 1
ATOM 777 C C . LYS A 1 95 ? 16.347 -6.052 4.230 1.00 93.75 95 LYS A C 1
ATOM 779 O O . LYS A 1 95 ? 16.376 -6.887 3.329 1.00 93.75 95 LYS A O 1
ATOM 784 N N . ASP A 1 96 ? 15.654 -6.249 5.353 1.00 95.25 96 ASP A N 1
ATOM 785 C CA . ASP A 1 96 ? 14.927 -7.496 5.657 1.00 95.25 96 ASP A CA 1
ATOM 786 C C . ASP A 1 96 ? 13.581 -7.620 4.909 1.00 95.25 96 ASP A C 1
ATOM 788 O O . ASP A 1 96 ? 13.011 -8.716 4.814 1.00 95.25 96 ASP A O 1
ATOM 792 N N . ALA A 1 97 ? 13.028 -6.499 4.435 1.00 95.62 97 ALA A N 1
ATOM 793 C CA . ALA A 1 97 ? 11.768 -6.422 3.697 1.00 95.62 97 ALA A CA 1
ATOM 794 C C . ALA A 1 97 ? 11.950 -6.714 2.205 1.00 95.62 97 ALA A C 1
ATOM 796 O O . ALA A 1 97 ? 11.179 -7.493 1.646 1.00 95.62 97 ALA A O 1
ATOM 797 N N . TYR A 1 98 ? 12.976 -6.144 1.569 1.00 94.25 98 TYR A N 1
ATOM 798 C CA . TYR A 1 98 ? 13.357 -6.480 0.198 1.00 94.25 98 TYR A CA 1
ATOM 799 C C . TYR A 1 98 ? 14.105 -7.810 0.123 1.00 94.25 98 TYR A C 1
ATOM 801 O O . TYR A 1 98 ? 13.842 -8.569 -0.806 1.00 94.25 98 TYR A O 1
ATOM 809 N N . ASN A 1 99 ? 14.952 -8.138 1.108 1.00 91.00 99 ASN A N 1
ATOM 810 C CA . ASN A 1 99 ? 15.579 -9.452 1.292 1.00 91.00 99 ASN A CA 1
ATOM 811 C C . ASN A 1 99 ? 16.268 -9.988 0.020 1.00 91.00 99 ASN A C 1
ATOM 813 O O . ASN A 1 99 ? 17.398 -9.612 -0.284 1.00 91.00 99 ASN A O 1
ATOM 817 N N . THR A 1 100 ? 15.591 -10.845 -0.750 1.00 91.00 100 THR A N 1
ATOM 818 C CA . THR A 1 100 ? 16.122 -11.451 -1.980 1.00 91.00 100 THR A CA 1
ATOM 819 C C . THR A 1 100 ? 15.572 -10.824 -3.263 1.00 91.00 100 THR A C 1
ATOM 821 O O . THR A 1 100 ? 15.780 -11.366 -4.348 1.00 91.00 100 THR A O 1
ATOM 824 N N . PHE A 1 101 ? 14.867 -9.694 -3.143 1.00 94.00 101 PHE A N 1
ATOM 825 C CA . PHE A 1 101 ? 14.191 -8.953 -4.211 1.00 94.00 101 PHE A CA 1
ATOM 826 C C . PHE A 1 101 ? 13.278 -9.836 -5.085 1.00 94.00 101 PHE A C 1
ATOM 828 O O . PHE A 1 101 ? 13.096 -9.557 -6.264 1.00 94.00 101 PHE A O 1
ATOM 835 N N . LYS A 1 102 ? 12.683 -10.903 -4.526 1.00 94.81 102 LYS A N 1
ATOM 836 C CA . LYS A 1 102 ? 11.871 -11.876 -5.291 1.00 94.81 102 LYS A CA 1
ATOM 837 C C . LYS A 1 102 ? 10.496 -11.363 -5.726 1.00 94.81 102 LYS A C 1
ATOM 839 O O . LYS A 1 102 ? 9.821 -12.041 -6.500 1.00 94.81 102 LYS A O 1
ATOM 844 N N . ASN A 1 103 ? 10.047 -10.228 -5.192 1.00 96.81 103 ASN A N 1
ATOM 845 C CA . ASN A 1 103 ? 8.738 -9.647 -5.480 1.00 96.81 103 ASN A CA 1
ATOM 846 C C . ASN A 1 103 ? 8.861 -8.567 -6.567 1.00 96.81 103 ASN A C 1
ATOM 848 O O . ASN A 1 103 ? 8.703 -7.372 -6.316 1.00 96.81 103 ASN A O 1
ATOM 852 N N . HIS A 1 104 ? 9.226 -9.004 -7.771 1.00 97.06 104 HIS A N 1
ATOM 853 C CA . HIS A 1 104 ? 9.551 -8.146 -8.907 1.00 97.06 104 HIS A CA 1
ATOM 854 C C . HIS A 1 104 ? 9.091 -8.754 -10.236 1.00 97.06 104 HIS A C 1
ATOM 856 O O . HIS A 1 104 ? 8.822 -9.952 -10.336 1.00 97.06 104 HIS A O 1
ATOM 862 N N . GLY A 1 105 ? 9.035 -7.936 -11.283 1.00 96.94 105 GLY A N 1
ATOM 863 C CA . GLY A 1 105 ? 8.666 -8.386 -12.617 1.00 96.94 105 GLY A CA 1
ATOM 864 C C . GLY A 1 105 ? 9.114 -7.450 -13.734 1.00 96.94 105 GLY A C 1
ATOM 865 O O . GLY A 1 105 ? 9.751 -6.418 -13.517 1.00 96.94 105 GLY A O 1
ATOM 866 N N . LEU A 1 106 ? 8.786 -7.860 -14.957 1.00 97.50 106 LEU A N 1
ATOM 867 C CA . LEU A 1 106 ? 9.148 -7.190 -16.200 1.00 97.50 106 LEU A CA 1
ATOM 868 C C . LEU A 1 106 ? 7.937 -7.221 -17.132 1.00 97.50 106 LEU A C 1
ATOM 870 O O . LEU A 1 106 ? 7.413 -8.293 -17.432 1.00 97.50 106 LEU A O 1
ATOM 874 N N . VAL A 1 107 ? 7.468 -6.064 -17.584 1.00 97.94 107 VAL A N 1
ATOM 875 C CA . VAL A 1 107 ? 6.287 -5.951 -18.453 1.00 97.94 107 VAL A CA 1
ATOM 876 C C . VAL A 1 107 ? 6.546 -4.928 -19.551 1.00 97.94 107 VAL A C 1
ATOM 878 O O . VAL A 1 107 ? 7.338 -4.009 -19.366 1.00 97.94 107 VAL A O 1
ATOM 881 N N . LYS A 1 108 ? 5.895 -5.078 -20.702 1.00 97.75 108 LYS A N 1
ATOM 882 C CA . LYS A 1 108 ? 5.918 -4.077 -21.770 1.00 97.75 108 LYS A CA 1
ATOM 883 C C . LYS A 1 108 ? 4.567 -3.370 -21.815 1.00 97.75 108 LYS A C 1
ATOM 885 O O . LYS A 1 108 ? 3.540 -4.048 -21.797 1.00 97.75 108 LYS A O 1
ATOM 890 N N . THR A 1 109 ? 4.556 -2.041 -21.871 1.00 98.00 109 THR A N 1
ATOM 891 C CA . THR A 1 109 ? 3.325 -1.279 -22.117 1.00 98.00 109 THR A CA 1
ATOM 892 C C . THR A 1 109 ? 2.809 -1.540 -23.530 1.00 98.00 109 THR A C 1
ATOM 894 O O . THR A 1 109 ? 3.579 -1.827 -24.452 1.00 98.00 109 THR A O 1
ATOM 897 N N . ASN A 1 110 ? 1.493 -1.450 -23.713 1.00 97.81 110 ASN A N 1
ATOM 898 C CA . ASN A 1 110 ? 0.878 -1.536 -25.036 1.00 97.81 110 ASN A CA 1
ATOM 899 C C . ASN A 1 110 ? 0.996 -0.202 -25.811 1.00 97.81 110 ASN A C 1
ATOM 901 O O . ASN A 1 110 ? 1.637 0.755 -25.365 1.00 97.81 110 ASN A O 1
ATOM 905 N N . SER A 1 111 ? 0.351 -0.122 -26.976 1.00 97.69 111 SER A N 1
ATOM 906 C CA . SER A 1 111 ? 0.314 1.080 -27.822 1.00 97.69 111 SER A CA 1
ATOM 907 C C . SER A 1 111 ? -0.374 2.295 -27.183 1.00 97.69 111 SER A C 1
ATOM 909 O O . SER A 1 111 ? -0.157 3.409 -27.649 1.00 97.69 111 SER A O 1
ATOM 911 N N . LYS A 1 112 ? -1.153 2.101 -26.110 1.00 97.50 112 LYS A N 1
ATOM 912 C CA . LYS A 1 112 ? -1.776 3.159 -25.296 1.00 97.50 112 LYS A CA 1
ATOM 913 C C . LYS A 1 112 ? -0.994 3.482 -24.013 1.00 97.50 112 LYS A C 1
ATOM 915 O O . LYS A 1 112 ? -1.507 4.205 -23.176 1.00 97.50 112 LYS A O 1
ATOM 920 N N . GLY A 1 113 ? 0.200 2.918 -23.803 1.00 97.25 113 GLY A N 1
ATOM 921 C CA . GLY A 1 113 ? 0.954 3.143 -22.560 1.00 97.25 113 GLY A CA 1
ATOM 922 C C . GLY A 1 113 ? 0.531 2.281 -21.371 1.00 97.25 113 GLY A C 1
ATOM 923 O O . GLY A 1 113 ? 1.179 2.319 -20.327 1.00 97.25 113 GLY A O 1
ATOM 924 N N . LEU A 1 114 ? -0.503 1.452 -21.526 1.00 97.75 114 LEU A N 1
ATOM 925 C CA . LEU A 1 114 ? -1.079 0.675 -20.433 1.00 97.75 114 LEU A CA 1
ATOM 926 C C . LEU A 1 114 ? -0.283 -0.609 -20.167 1.00 97.75 114 LEU A C 1
ATOM 928 O O . LEU A 1 114 ? 0.083 -1.331 -21.101 1.00 97.75 114 LEU A O 1
ATOM 932 N N . ALA A 1 115 ? -0.083 -0.923 -18.888 1.00 97.44 115 ALA A N 1
ATOM 933 C CA . ALA A 1 115 ? 0.419 -2.207 -18.404 1.00 97.44 115 ALA A CA 1
ATOM 934 C C . ALA A 1 115 ? -0.270 -2.618 -17.088 1.00 97.44 115 ALA A C 1
ATOM 936 O O . ALA A 1 115 ? -1.089 -1.892 -16.519 1.00 97.44 115 ALA A O 1
ATOM 937 N N . THR A 1 116 ? 0.049 -3.812 -16.589 1.00 97.69 116 THR A N 1
ATOM 938 C CA . THR A 1 116 ? -0.375 -4.267 -15.259 1.00 97.69 116 THR A CA 1
ATOM 939 C C . THR A 1 116 ? 0.781 -4.983 -14.574 1.00 97.69 116 THR A C 1
ATOM 941 O O . THR A 1 116 ? 1.320 -5.952 -15.113 1.00 97.69 116 THR A O 1
ATOM 944 N N . PHE A 1 117 ? 1.178 -4.492 -13.401 1.00 97.31 117 PHE A N 1
ATOM 945 C CA . PHE A 1 117 ? 2.132 -5.172 -12.529 1.00 97.31 117 PHE A CA 1
ATOM 946 C C . PHE A 1 117 ? 1.400 -6.259 -11.748 1.00 97.31 117 PHE A C 1
ATOM 948 O O . PHE A 1 117 ? 0.285 -6.029 -11.280 1.00 97.31 117 PHE A O 1
ATOM 955 N N . VAL A 1 118 ? 2.036 -7.418 -11.582 1.00 97.06 118 VAL A N 1
ATOM 956 C CA . VAL A 1 118 ? 1.512 -8.516 -10.761 1.00 97.06 118 VAL A CA 1
ATOM 957 C C . VAL A 1 118 ? 2.529 -8.802 -9.672 1.00 97.06 118 VAL A C 1
ATOM 959 O O . VAL A 1 118 ? 3.685 -9.089 -9.973 1.00 97.06 118 VAL A O 1
ATOM 962 N N . LEU A 1 119 ? 2.119 -8.673 -8.416 1.00 96.19 119 LEU A N 1
ATOM 963 C CA . LEU A 1 119 ? 2.989 -8.772 -7.245 1.00 96.19 119 LEU A CA 1
ATOM 964 C C . LEU A 1 119 ? 2.313 -9.586 -6.143 1.00 96.19 119 LEU A C 1
ATOM 966 O O . LEU A 1 119 ? 1.089 -9.661 -6.080 1.00 96.19 119 LEU A O 1
ATOM 970 N N . ASN A 1 120 ? 3.097 -10.123 -5.211 1.00 95.69 120 ASN A N 1
ATOM 971 C CA . ASN A 1 120 ? 2.568 -10.372 -3.871 1.00 95.69 120 ASN A CA 1
ATOM 972 C C . ASN A 1 120 ? 2.375 -9.011 -3.179 1.00 95.69 120 ASN A C 1
ATOM 974 O O . ASN A 1 120 ? 3.204 -8.119 -3.366 1.00 95.69 120 ASN A O 1
ATOM 978 N N . CYS A 1 121 ? 1.342 -8.840 -2.354 1.00 94.81 121 CYS A N 1
ATOM 979 C CA . CYS A 1 121 ? 1.167 -7.614 -1.568 1.00 94.81 121 CYS A CA 1
ATOM 980 C C . CYS A 1 121 ? 2.441 -7.284 -0.763 1.00 94.81 121 CYS A C 1
ATOM 982 O O . CYS A 1 121 ? 2.857 -8.106 0.064 1.00 94.81 121 CYS A O 1
ATOM 984 N N . PRO A 1 122 ? 3.063 -6.109 -0.967 1.00 95.44 122 PRO A N 1
ATOM 985 C CA . PRO A 1 122 ? 4.265 -5.745 -0.237 1.00 95.44 122 PRO A CA 1
ATOM 986 C C . PRO A 1 122 ? 3.957 -5.431 1.229 1.00 95.44 122 PRO A C 1
ATOM 988 O O . PRO A 1 122 ? 2.869 -4.960 1.587 1.00 95.44 122 PRO A O 1
ATOM 991 N N . GLN A 1 123 ? 4.935 -5.684 2.097 1.00 94.94 123 GLN A N 1
ATOM 992 C CA . GLN A 1 123 ? 4.887 -5.233 3.487 1.00 94.94 123 GLN A CA 1
ATOM 993 C C . GLN A 1 123 ? 5.323 -3.761 3.615 1.00 94.94 123 GLN A C 1
ATOM 995 O O . GLN A 1 123 ? 6.218 -3.342 2.878 1.00 94.94 123 GLN A O 1
ATOM 1000 N N . PRO A 1 124 ? 4.741 -2.978 4.545 1.00 95.00 124 PRO A N 1
ATOM 1001 C CA . PRO A 1 124 ? 5.359 -1.733 4.991 1.00 95.00 124 PRO A CA 1
ATOM 1002 C C . PRO A 1 124 ? 6.711 -2.038 5.654 1.00 95.00 124 PRO A C 1
ATOM 1004 O O . PRO A 1 124 ? 6.884 -3.085 6.287 1.00 95.00 124 PRO A O 1
ATOM 1007 N N . TYR A 1 125 ? 7.670 -1.129 5.516 1.00 94.81 125 TYR A N 1
ATOM 1008 C CA . TYR A 1 125 ? 9.032 -1.293 6.029 1.00 94.81 125 TYR A CA 1
ATOM 1009 C C . TYR A 1 125 ? 9.593 0.037 6.534 1.00 94.81 125 TYR A C 1
ATOM 1011 O O . TYR A 1 125 ? 9.085 1.097 6.169 1.00 94.81 125 TYR A O 1
ATOM 1019 N N . SER A 1 126 ? 10.644 -0.010 7.352 1.00 92.00 126 SER A N 1
ATOM 1020 C CA . SER A 1 126 ? 11.316 1.177 7.882 1.00 92.00 126 SER A CA 1
ATOM 1021 C C . SER A 1 126 ? 12.713 1.423 7.306 1.00 92.00 126 SER A C 1
ATOM 1023 O O . SER A 1 126 ? 13.443 0.490 6.951 1.00 92.00 126 SER A O 1
ATOM 1025 N N . VAL A 1 127 ? 13.070 2.706 7.234 1.00 88.62 127 VAL A N 1
ATOM 1026 C CA . VAL A 1 127 ? 14.429 3.241 7.048 1.00 88.62 127 VAL A CA 1
ATOM 1027 C C . VAL A 1 127 ? 14.528 4.458 7.965 1.00 88.62 127 VAL A C 1
ATOM 1029 O O . VAL A 1 127 ? 13.634 5.300 7.923 1.00 88.62 127 VAL A O 1
ATOM 1032 N N . ASP A 1 128 ? 15.567 4.524 8.796 1.00 84.44 128 ASP A N 1
ATOM 1033 C CA . ASP A 1 128 ? 15.866 5.657 9.688 1.00 84.44 128 ASP A CA 1
ATOM 1034 C C . ASP A 1 128 ? 14.654 6.094 10.541 1.00 84.44 128 ASP A C 1
ATOM 1036 O O . ASP A 1 128 ? 14.213 7.240 10.513 1.00 84.44 128 ASP A O 1
ATOM 1040 N N . ASP A 1 129 ? 14.055 5.114 11.231 1.00 84.06 129 ASP A N 1
ATOM 1041 C CA . ASP A 1 129 ? 12.807 5.170 12.021 1.00 84.06 129 ASP A CA 1
ATOM 1042 C C . ASP A 1 129 ? 11.524 5.615 11.282 1.00 84.06 129 ASP A C 1
ATOM 1044 O O . ASP A 1 129 ? 10.409 5.369 11.761 1.00 84.06 129 ASP A O 1
ATOM 1048 N N . ILE A 1 130 ? 11.627 6.152 10.065 1.00 87.88 130 ILE A N 1
ATOM 1049 C CA . ILE A 1 130 ? 10.487 6.408 9.181 1.00 87.88 130 ILE A CA 1
ATOM 1050 C C . ILE A 1 130 ? 9.977 5.069 8.639 1.00 87.88 130 ILE A C 1
ATOM 1052 O O . ILE A 1 130 ? 10.712 4.314 8.005 1.00 87.88 130 ILE A O 1
ATOM 1056 N N . THR A 1 131 ? 8.696 4.770 8.868 1.00 91.25 131 THR A N 1
ATOM 1057 C CA . THR A 1 131 ? 8.017 3.620 8.249 1.00 91.25 131 THR A CA 1
ATOM 1058 C C . THR A 1 131 ? 7.231 4.079 7.027 1.00 91.25 131 THR A C 1
ATOM 1060 O O . THR A 1 131 ? 6.465 5.036 7.108 1.00 91.25 131 THR A O 1
ATOM 1063 N N . TYR A 1 132 ? 7.408 3.385 5.907 1.00 90.81 132 TYR A N 1
ATOM 1064 C CA . TYR A 1 132 ? 6.790 3.703 4.623 1.00 90.81 132 TYR A CA 1
ATOM 1065 C C . TYR A 1 132 ? 5.533 2.845 4.385 1.00 90.81 132 TYR A C 1
ATOM 1067 O O . TYR A 1 132 ? 5.511 1.674 4.787 1.00 90.81 132 TYR A O 1
ATOM 1075 N N . PRO A 1 133 ? 4.488 3.386 3.725 1.00 92.56 133 PRO A N 1
ATOM 1076 C CA . PRO A 1 133 ? 3.304 2.616 3.342 1.00 92.56 133 PRO A CA 1
ATOM 1077 C C . PRO A 1 133 ? 3.660 1.508 2.346 1.00 92.56 133 PRO A C 1
ATOM 1079 O O . PRO A 1 133 ? 4.728 1.514 1.733 1.00 92.56 133 PRO A O 1
ATOM 1082 N N . ARG A 1 134 ? 2.741 0.559 2.145 1.00 92.88 134 ARG A N 1
ATOM 1083 C CA . ARG A 1 134 ? 2.855 -0.462 1.090 1.00 92.88 134 ARG A CA 1
ATOM 1084 C C . ARG A 1 134 ? 3.006 0.223 -0.270 1.00 92.88 134 ARG A C 1
ATOM 1086 O O . ARG A 1 134 ? 2.128 0.989 -0.659 1.00 92.88 134 ARG A O 1
ATOM 1093 N N . HIS A 1 135 ? 4.089 -0.043 -0.996 1.00 93.31 135 HIS A N 1
ATOM 1094 C CA . HIS A 1 135 ? 4.339 0.582 -2.296 1.00 93.31 135 HIS A CA 1
ATOM 1095 C C . HIS A 1 135 ? 5.140 -0.318 -3.249 1.00 93.31 135 HIS A C 1
ATOM 1097 O O . HIS A 1 135 ? 5.725 -1.321 -2.836 1.00 93.31 135 HIS A O 1
ATOM 1103 N N . VAL A 1 136 ? 5.144 0.050 -4.531 1.00 94.19 136 VAL A N 1
ATOM 1104 C CA . VAL A 1 136 ? 5.956 -0.538 -5.605 1.00 94.19 136 VAL A CA 1
ATOM 1105 C C . VAL A 1 136 ? 6.852 0.537 -6.218 1.00 94.19 136 VAL A C 1
ATOM 1107 O O . VAL A 1 136 ? 6.407 1.659 -6.470 1.00 94.19 136 VAL A O 1
ATOM 1110 N N . HIS A 1 137 ? 8.101 0.174 -6.488 1.00 94.62 137 HIS A N 1
ATOM 1111 C CA . HIS A 1 137 ? 9.032 0.939 -7.308 1.00 94.62 137 HIS A CA 1
ATOM 1112 C C . HIS A 1 137 ? 9.009 0.426 -8.746 1.00 94.62 137 HIS A C 1
ATOM 1114 O O . HIS A 1 137 ? 8.903 -0.781 -8.980 1.00 94.62 137 HIS A O 1
ATOM 1120 N N . TYR A 1 138 ? 9.162 1.317 -9.721 1.00 95.75 138 TYR A N 1
ATOM 1121 C CA . TYR A 1 138 ? 9.366 0.914 -11.107 1.00 95.75 138 TYR A CA 1
ATOM 1122 C C . TYR A 1 138 ? 10.239 1.896 -11.889 1.00 95.75 138 TYR A C 1
ATOM 1124 O O . TYR A 1 138 ? 10.323 3.080 -11.564 1.00 95.75 138 TYR A O 1
ATOM 1132 N N . CYS A 1 139 ? 10.889 1.401 -12.939 1.00 95.06 139 CYS A N 1
ATOM 1133 C CA . CYS A 1 139 ? 11.663 2.209 -13.875 1.00 95.06 139 CYS A CA 1
ATOM 1134 C C . CYS A 1 139 ? 11.452 1.750 -15.324 1.00 95.06 139 CYS A C 1
ATOM 1136 O O . CYS A 1 139 ? 11.026 0.623 -15.595 1.00 95.06 139 CYS A O 1
ATOM 1138 N N . LEU A 1 140 ? 11.729 2.653 -16.266 1.00 96.38 140 LEU A N 1
ATOM 1139 C CA . LEU A 1 140 ? 11.517 2.439 -17.696 1.00 96.38 140 LEU A CA 1
ATOM 1140 C C . LEU A 1 140 ? 12.838 2.166 -18.417 1.00 96.38 140 LEU A C 1
ATOM 1142 O O . LEU A 1 140 ? 13.862 2.779 -18.109 1.00 96.38 140 LEU A O 1
ATOM 1146 N N . LEU A 1 141 ? 12.790 1.307 -19.432 1.00 97.12 141 LEU A N 1
ATOM 1147 C CA . LEU A 1 141 ? 13.857 1.175 -20.420 1.00 97.12 141 LEU A CA 1
ATOM 1148 C C . LEU A 1 141 ? 13.889 2.434 -21.307 1.00 97.12 141 LEU A C 1
ATOM 1150 O O . LEU A 1 141 ? 12.845 2.894 -21.777 1.00 97.12 141 LEU A O 1
ATOM 1154 N N . ASN A 1 142 ? 15.072 3.001 -21.534 1.00 94.56 142 ASN A N 1
ATOM 1155 C CA . ASN A 1 142 ? 15.269 4.126 -22.447 1.00 94.56 142 ASN A CA 1
ATOM 1156 C C . ASN A 1 142 ? 15.419 3.653 -23.912 1.00 94.56 142 ASN A C 1
ATOM 1158 O O . ASN A 1 142 ? 15.335 2.462 -24.214 1.00 94.56 142 ASN A O 1
ATOM 1162 N N . ARG A 1 143 ? 15.610 4.599 -24.844 1.00 92.62 143 ARG A N 1
ATOM 1163 C CA . ARG A 1 143 ? 15.766 4.299 -26.284 1.00 92.62 143 ARG A CA 1
ATOM 1164 C C . ARG A 1 143 ? 17.067 3.554 -26.603 1.00 92.62 143 ARG A C 1
ATOM 1166 O O . ARG A 1 143 ? 17.130 2.843 -27.597 1.00 92.62 143 ARG A O 1
ATOM 1173 N N . ASP A 1 144 ? 18.056 3.692 -25.730 1.00 93.94 144 ASP A N 1
ATOM 1174 C CA . ASP A 1 144 ? 19.415 3.166 -25.848 1.00 93.94 144 ASP A CA 1
ATOM 1175 C C . ASP A 1 144 ? 19.569 1.800 -25.139 1.00 93.94 144 ASP A C 1
ATOM 1177 O O . ASP A 1 144 ? 20.681 1.313 -24.923 1.00 93.94 144 ASP A O 1
ATOM 1181 N N . ASN A 1 145 ? 18.439 1.163 -24.786 1.00 93.56 145 ASN A N 1
ATOM 1182 C CA . ASN A 1 145 ? 18.332 -0.141 -24.118 1.00 93.56 145 ASN A CA 1
ATOM 1183 C C . ASN A 1 145 ? 18.964 -0.213 -22.707 1.00 93.56 145 ASN A C 1
ATOM 1185 O O . ASN A 1 145 ? 19.294 -1.303 -22.228 1.00 93.56 145 ASN A O 1
ATOM 1189 N N . PHE A 1 146 ? 19.078 0.920 -22.010 1.00 94.62 146 PHE A N 1
ATOM 1190 C CA . PHE A 1 146 ? 19.448 0.999 -20.592 1.00 94.62 146 PHE A CA 1
ATOM 1191 C C . PHE A 1 146 ? 18.229 1.290 -19.707 1.00 94.62 146 PHE A C 1
ATOM 1193 O O . PHE A 1 146 ? 17.264 1.928 -20.127 1.00 94.62 146 PHE A O 1
ATOM 1200 N N . TRP A 1 147 ? 18.269 0.834 -18.456 1.00 95.69 147 TRP A N 1
ATOM 1201 C CA . TRP A 1 147 ? 17.246 1.148 -17.457 1.00 95.69 147 TRP A CA 1
ATOM 1202 C C . TRP A 1 147 ? 17.461 2.554 -16.904 1.00 95.69 147 TRP A C 1
ATOM 1204 O O . TRP A 1 147 ? 18.573 2.893 -16.506 1.00 95.69 147 TRP A O 1
ATOM 1214 N N . SER A 1 148 ? 16.407 3.370 -16.876 1.00 92.81 148 SER A N 1
ATOM 1215 C CA . SER A 1 148 ? 16.479 4.705 -16.283 1.00 92.81 148 SER A CA 1
ATOM 1216 C C . SER A 1 148 ? 16.580 4.616 -14.763 1.00 92.81 148 SER A C 1
ATOM 1218 O O . SER A 1 148 ? 15.790 3.944 -14.107 1.00 92.81 148 SER A O 1
ATOM 1220 N N . ASP A 1 149 ? 17.526 5.364 -14.218 1.00 88.69 149 ASP A N 1
ATOM 1221 C CA . ASP A 1 149 ? 17.693 5.698 -12.805 1.00 88.69 149 ASP A CA 1
ATOM 1222 C C . ASP A 1 149 ? 16.551 6.550 -12.224 1.00 88.69 149 ASP A C 1
ATOM 1224 O O . ASP A 1 149 ? 16.465 6.705 -11.006 1.00 88.69 149 ASP A O 1
ATOM 1228 N N . ASN A 1 150 ? 15.644 7.075 -13.058 1.00 87.69 150 ASN A N 1
ATOM 1229 C CA . ASN A 1 150 ? 14.441 7.737 -12.576 1.00 87.69 150 ASN A CA 1
ATOM 1230 C C . ASN A 1 150 ? 13.412 6.713 -12.070 1.00 87.69 150 ASN A C 1
ATOM 1232 O O . ASN A 1 150 ? 12.540 6.251 -12.815 1.00 87.69 150 ASN A O 1
ATOM 1236 N N . ILE A 1 151 ? 13.542 6.360 -10.793 1.00 89.38 151 ILE A N 1
ATOM 1237 C CA . ILE A 1 151 ? 12.634 5.451 -10.102 1.00 89.38 151 ILE A CA 1
ATOM 1238 C C . ILE A 1 151 ? 11.323 6.179 -9.787 1.00 89.38 151 ILE A C 1
ATOM 1240 O O . ILE A 1 151 ? 11.315 7.242 -9.164 1.00 89.38 151 ILE A O 1
ATOM 1244 N N . LYS A 1 152 ? 10.202 5.583 -10.187 1.00 90.12 152 LYS A N 1
ATOM 1245 C CA . LYS A 1 152 ? 8.851 6.041 -9.856 1.00 90.12 152 LYS A CA 1
ATOM 1246 C C . LYS A 1 152 ? 8.256 5.168 -8.757 1.00 90.12 152 LYS A C 1
ATOM 1248 O O . LYS A 1 152 ? 8.506 3.962 -8.728 1.00 90.12 152 LYS A O 1
ATOM 1253 N N . THR A 1 153 ? 7.443 5.756 -7.881 1.00 89.00 153 THR A N 1
ATOM 1254 C CA . THR A 1 153 ? 6.707 5.026 -6.836 1.00 89.00 153 THR A CA 1
ATOM 1255 C C . THR A 1 153 ? 5.196 5.187 -6.957 1.00 89.00 153 THR A C 1
ATOM 1257 O O . THR A 1 153 ? 4.685 6.285 -7.203 1.00 89.00 153 THR A O 1
ATOM 1260 N N . LEU A 1 154 ? 4.500 4.068 -6.729 1.00 89.56 154 LEU A N 1
ATOM 1261 C CA . LEU A 1 154 ? 3.051 3.959 -6.561 1.00 89.56 154 LEU A CA 1
ATOM 1262 C C . LEU A 1 154 ? 2.744 3.273 -5.226 1.00 89.56 154 LEU A C 1
ATOM 1264 O O . LEU A 1 154 ? 3.325 2.234 -4.911 1.00 89.56 154 LEU A O 1
ATOM 1268 N N . ILE A 1 155 ? 1.815 3.835 -4.457 1.00 90.00 155 ILE A N 1
ATOM 1269 C CA . ILE A 1 155 ? 1.302 3.227 -3.221 1.00 90.00 155 ILE A CA 1
ATOM 1270 C C . ILE A 1 155 ? 0.292 2.124 -3.574 1.00 90.00 155 ILE A C 1
ATOM 1272 O O . ILE A 1 155 ? -0.384 2.182 -4.600 1.00 90.00 155 ILE A O 1
ATOM 1276 N N . VAL A 1 156 ? 0.233 1.077 -2.750 1.00 90.69 156 VAL A N 1
ATOM 1277 C CA . VAL A 1 156 ? -0.454 -0.184 -3.057 1.00 90.69 156 VAL A CA 1
ATOM 1278 C C . VAL A 1 156 ? -1.500 -0.503 -1.988 1.00 90.69 156 VAL A C 1
ATOM 1280 O O . VAL A 1 156 ? -1.163 -1.005 -0.914 1.00 90.69 156 VAL A O 1
ATOM 1283 N N . SER A 1 157 ? -2.783 -0.274 -2.301 1.00 89.25 157 SER A N 1
ATOM 1284 C CA . SER A 1 157 ? -3.882 -0.852 -1.511 1.00 89.25 157 SER A CA 1
ATOM 1285 C C . SER A 1 157 ? -3.901 -2.373 -1.696 1.00 89.25 157 SER A C 1
ATOM 1287 O O . SER A 1 157 ? -3.899 -2.880 -2.819 1.00 89.25 157 SER A O 1
ATOM 1289 N N . CYS A 1 158 ? -3.920 -3.107 -0.584 1.00 93.62 158 CYS A N 1
ATOM 1290 C CA . CYS A 1 158 ? -4.010 -4.564 -0.563 1.00 93.62 158 CYS A CA 1
ATOM 1291 C C . CYS A 1 158 ? -5.415 -4.987 -0.111 1.00 93.62 158 CYS A C 1
ATOM 1293 O O . CYS A 1 158 ? -5.760 -4.872 1.067 1.00 93.62 158 CYS A O 1
ATOM 1295 N N . LYS A 1 159 ? -6.209 -5.476 -1.070 1.00 94.44 159 LYS A N 1
ATOM 1296 C CA . LYS A 1 159 ? -7.641 -5.794 -0.965 1.00 94.44 159 LYS A CA 1
ATOM 1297 C C . LYS A 1 159 ? -7.896 -7.253 -0.525 1.00 94.44 159 LYS A C 1
ATOM 1299 O O . LYS A 1 159 ? -7.975 -8.151 -1.366 1.00 94.44 159 LYS A O 1
ATOM 1304 N N . ILE A 1 160 ? -8.011 -7.504 0.781 1.00 94.75 160 ILE A N 1
ATOM 1305 C CA . ILE A 1 160 ? -8.253 -8.842 1.354 1.00 94.75 160 ILE A CA 1
ATOM 1306 C C . ILE A 1 160 ? -9.637 -9.405 0.983 1.00 94.75 160 ILE A C 1
ATOM 1308 O O . ILE A 1 160 ? -10.583 -8.656 0.751 1.00 94.75 160 ILE A O 1
ATOM 1312 N N . ASN A 1 161 ? -9.767 -10.735 0.953 1.00 94.94 161 ASN A N 1
ATOM 1313 C CA . ASN A 1 161 ? -11.039 -11.419 0.694 1.00 94.94 161 ASN A CA 1
ATOM 1314 C C . ASN A 1 161 ? -11.857 -11.644 1.987 1.00 94.94 161 ASN A C 1
ATOM 1316 O O . ASN A 1 161 ? -11.360 -11.448 3.100 1.00 94.94 161 ASN A O 1
ATOM 1320 N N . PHE A 1 162 ? -13.104 -12.110 1.839 1.00 95.94 162 PHE A N 1
ATOM 1321 C CA . PHE A 1 162 ? -13.988 -12.456 2.962 1.00 95.94 162 PHE A CA 1
ATOM 1322 C C . PHE A 1 162 ? -13.351 -13.427 3.972 1.00 95.94 162 PHE A C 1
ATOM 1324 O O . PHE A 1 162 ? -13.512 -13.242 5.171 1.00 95.94 162 PHE A O 1
ATOM 1331 N N . GLU A 1 163 ? -12.605 -14.440 3.525 1.00 95.00 163 GLU A N 1
ATOM 1332 C CA . GLU A 1 163 ? -12.017 -15.458 4.411 1.00 95.00 163 GLU A CA 1
ATOM 1333 C C . GLU A 1 163 ? -10.944 -14.865 5.335 1.00 95.00 163 GLU A C 1
ATOM 1335 O O . GLU A 1 163 ? -10.936 -15.124 6.542 1.00 95.00 163 GLU A O 1
ATOM 1340 N N . ILE A 1 164 ? -10.067 -14.024 4.779 1.00 94.25 164 ILE A N 1
ATOM 1341 C CA . ILE A 1 164 ? -9.038 -13.297 5.528 1.00 94.25 164 ILE A CA 1
ATOM 1342 C C . ILE A 1 164 ? -9.699 -12.271 6.460 1.00 94.25 164 ILE A C 1
ATOM 1344 O O . ILE A 1 164 ? -9.336 -12.199 7.634 1.00 94.25 164 ILE A O 1
ATOM 1348 N N . MET A 1 165 ? -10.712 -11.536 5.987 1.00 96.44 165 MET A N 1
ATOM 1349 C CA . MET A 1 165 ? -11.461 -10.584 6.817 1.00 96.44 165 MET A CA 1
ATOM 1350 C C . MET A 1 165 ? -12.153 -11.281 7.997 1.00 96.44 165 MET A C 1
ATOM 1352 O O . MET A 1 165 ? -12.037 -10.834 9.138 1.00 96.44 165 MET A O 1
ATOM 1356 N N . ARG A 1 166 ? -12.814 -12.418 7.753 1.00 96.38 166 ARG A N 1
ATOM 1357 C CA . ARG A 1 166 ? -13.482 -13.232 8.780 1.00 96.38 166 ARG A CA 1
ATOM 1358 C C . ARG A 1 166 ? -12.499 -13.748 9.818 1.00 96.38 166 ARG A C 1
ATOM 1360 O O . ARG A 1 166 ? -12.782 -13.692 11.014 1.00 96.38 166 ARG A O 1
ATOM 1367 N N . LYS A 1 167 ? -11.310 -14.174 9.382 1.00 95.00 167 LYS A N 1
ATOM 1368 C CA . LYS A 1 167 ? -10.219 -14.498 10.300 1.00 95.00 167 LYS A CA 1
ATOM 1369 C C . LYS A 1 167 ? -9.829 -13.287 11.157 1.00 95.00 167 LYS A C 1
ATOM 1371 O O . LYS A 1 167 ? -9.743 -13.430 12.369 1.00 95.00 167 LYS A O 1
ATOM 1376 N N . TYR A 1 168 ? -9.637 -12.104 10.577 1.00 95.38 168 TYR A N 1
ATOM 1377 C CA . TYR A 1 168 ? -9.219 -10.914 11.333 1.00 95.38 168 TYR A CA 1
ATOM 1378 C C . TYR A 1 168 ? -10.280 -10.409 12.329 1.00 95.38 168 TYR A C 1
ATOM 1380 O O . TYR A 1 168 ? -9.916 -9.980 13.427 1.00 95.38 168 TYR A O 1
ATOM 1388 N N . VAL A 1 169 ? -11.572 -10.529 11.996 1.00 95.75 169 VAL A N 1
ATOM 1389 C CA . VAL A 1 169 ? -12.709 -10.256 12.902 1.00 95.75 169 VAL A CA 1
ATOM 1390 C C . VAL A 1 169 ? -12.709 -11.186 14.120 1.00 95.75 169 VAL A C 1
ATOM 1392 O O . VAL A 1 169 ? -12.994 -10.729 15.230 1.00 95.75 169 VAL A O 1
ATOM 1395 N N . ASN A 1 170 ? -12.367 -12.464 13.925 1.00 94.31 170 ASN A N 1
ATOM 1396 C CA . ASN A 1 170 ? -12.332 -13.479 14.982 1.00 94.31 170 ASN A CA 1
ATOM 1397 C C . ASN A 1 170 ? -11.049 -13.405 15.829 1.00 94.31 170 ASN A C 1
ATOM 1399 O O . ASN A 1 170 ? -11.121 -13.382 17.056 1.00 94.31 170 ASN A O 1
ATOM 1403 N N . ASP A 1 171 ? -9.884 -13.320 15.183 1.00 94.19 171 ASP A N 1
ATOM 1404 C CA . ASP A 1 171 ? -8.561 -13.270 15.825 1.00 94.19 171 ASP A CA 1
ATOM 1405 C C . ASP A 1 171 ? -8.311 -11.952 16.588 1.00 94.19 171 ASP A C 1
ATOM 1407 O O . ASP A 1 171 ? -7.380 -11.874 17.393 1.00 94.19 171 ASP A O 1
ATOM 1411 N N . LYS A 1 172 ? -9.086 -10.892 16.296 1.00 94.56 172 LYS A N 1
ATOM 1412 C CA . LYS A 1 172 ? -8.887 -9.516 16.796 1.00 94.56 172 LYS A CA 1
ATOM 1413 C C . LYS A 1 172 ? -7.435 -9.038 16.639 1.00 94.56 172 LYS A C 1
ATOM 1415 O O . LYS A 1 172 ? -6.831 -8.470 17.552 1.00 94.56 172 LYS A O 1
ATOM 1420 N N . CYS A 1 173 ? -6.865 -9.299 15.464 1.00 93.69 173 CYS A N 1
ATOM 1421 C CA . CYS A 1 173 ? -5.458 -9.042 15.148 1.00 93.69 173 CYS A CA 1
ATOM 1422 C C . CYS A 1 173 ? -5.221 -7.809 14.257 1.00 93.69 173 CYS A C 1
ATOM 1424 O O . CYS A 1 173 ? -4.071 -7.429 14.066 1.00 93.69 173 CYS A O 1
ATOM 1426 N N . HIS A 1 174 ? -6.285 -7.181 13.746 1.00 96.69 174 HIS A N 1
ATOM 1427 C CA . HIS A 1 174 ? -6.260 -5.905 13.020 1.00 96.69 174 HIS A CA 1
ATOM 1428 C C . HIS A 1 174 ? -7.373 -4.998 13.560 1.00 96.69 174 HIS A C 1
ATOM 1430 O O . HIS A 1 174 ? -8.462 -5.498 13.838 1.00 96.69 174 HIS A O 1
ATOM 1436 N N . ILE A 1 175 ? -7.138 -3.687 13.664 1.00 98.06 175 ILE A N 1
ATOM 1437 C CA . ILE A 1 175 ? -8.189 -2.708 13.984 1.00 98.06 175 ILE A CA 1
ATOM 1438 C C . ILE A 1 175 ? -9.071 -2.516 12.747 1.00 98.06 175 ILE A C 1
ATOM 1440 O O . ILE A 1 175 ? -8.566 -2.218 11.667 1.00 98.06 175 ILE A O 1
ATOM 1444 N N . LEU A 1 176 ? -10.382 -2.691 12.896 1.00 98.38 176 LEU A N 1
ATOM 1445 C CA . LEU A 1 176 ? -11.326 -2.661 11.777 1.00 98.38 176 LEU A CA 1
ATOM 1446 C C . LEU A 1 176 ? -12.094 -1.330 11.744 1.00 98.38 176 LEU A C 1
ATOM 1448 O O . LEU A 1 176 ? -12.849 -1.032 12.674 1.00 98.38 176 LEU A O 1
ATOM 1452 N N . PHE A 1 177 ? -11.946 -0.559 10.665 1.00 98.56 177 PHE A N 1
ATOM 1453 C CA . PHE A 1 177 ? -12.632 0.720 10.454 1.00 98.56 177 PHE A CA 1
ATOM 1454 C C . PHE A 1 177 ? -13.623 0.674 9.287 1.00 98.56 177 PHE A C 1
ATOM 1456 O O . PHE A 1 177 ? -13.301 0.223 8.189 1.00 98.56 177 PHE A O 1
ATOM 1463 N N . ASN A 1 178 ? -14.824 1.194 9.530 1.00 98.38 178 ASN A N 1
ATOM 1464 C CA . ASN A 1 178 ? -15.843 1.446 8.519 1.00 98.38 178 ASN A CA 1
ATOM 1465 C C . ASN A 1 178 ? -15.774 2.915 8.079 1.00 98.38 178 ASN A C 1
ATOM 1467 O O . ASN A 1 178 ? -15.870 3.806 8.926 1.00 98.38 178 ASN A O 1
ATOM 1471 N N . ALA A 1 179 ? -15.629 3.146 6.775 1.00 97.88 179 ALA A N 1
ATOM 1472 C CA . ALA A 1 179 ? -15.461 4.470 6.177 1.00 97.88 179 ALA A CA 1
ATOM 1473 C C . ALA A 1 179 ? -16.771 5.257 5.958 1.00 97.88 179 ALA A C 1
ATOM 1475 O O . ALA A 1 179 ? -16.728 6.410 5.531 1.00 97.88 179 ALA A O 1
ATOM 1476 N N . LEU A 1 180 ? -17.930 4.642 6.212 1.00 96.12 180 LEU A N 1
ATOM 1477 C CA . LEU A 1 180 ? -19.246 5.266 6.046 1.00 96.12 180 LEU A CA 1
ATOM 1478 C C . LEU A 1 180 ? -19.584 6.276 7.166 1.00 96.12 180 LEU A C 1
ATOM 1480 O O . LEU A 1 180 ? -19.009 6.192 8.261 1.00 96.12 180 LEU A O 1
ATOM 1484 N N . PRO A 1 181 ? -20.586 7.155 6.937 1.00 95.44 181 PRO A N 1
ATOM 1485 C CA . PRO A 1 181 ? -21.225 7.948 7.985 1.00 95.44 181 PRO A CA 1
ATOM 1486 C C . PRO A 1 181 ? -21.662 7.111 9.194 1.00 95.44 181 PRO A C 1
ATOM 1488 O O . PRO A 1 181 ? -21.882 5.891 9.118 1.00 95.44 181 PRO A O 1
ATOM 1491 N N . LYS A 1 182 ? -21.778 7.776 10.345 1.00 93.19 182 LYS A N 1
ATOM 1492 C CA . LYS A 1 182 ? -22.015 7.124 11.640 1.00 93.19 182 LYS A CA 1
ATOM 1493 C C . LYS A 1 182 ? -23.391 6.452 11.687 1.00 93.19 182 LYS A C 1
ATOM 1495 O O . LYS A 1 182 ? -23.551 5.417 12.330 1.00 93.19 182 LYS A O 1
ATOM 1500 N N . GLU A 1 183 ? -24.334 6.989 10.935 1.00 92.50 183 GLU A N 1
ATOM 1501 C CA . GLU A 1 183 ? -25.725 6.587 10.770 1.00 92.50 183 GLU A CA 1
ATOM 1502 C C . GLU A 1 183 ? -25.785 5.227 10.063 1.00 92.50 183 GLU A C 1
ATOM 1504 O O . GLU A 1 183 ? -26.336 4.262 10.596 1.00 92.50 183 GLU A O 1
ATOM 1509 N N . ASN A 1 184 ? -25.111 5.106 8.915 1.00 92.62 184 ASN A N 1
ATOM 1510 C CA . ASN A 1 184 ? -24.981 3.862 8.157 1.00 92.62 184 ASN A CA 1
ATOM 1511 C C . ASN A 1 184 ? -24.247 2.786 8.975 1.00 92.62 184 ASN A C 1
ATOM 1513 O O . ASN A 1 184 ? -24.668 1.630 8.981 1.00 92.62 184 ASN A O 1
ATOM 1517 N N . PHE A 1 185 ? -23.190 3.156 9.712 1.00 94.62 185 PHE A N 1
ATOM 1518 C CA . PHE A 1 185 ? -22.508 2.239 10.634 1.00 94.62 185 PHE A CA 1
ATOM 1519 C C . PHE A 1 185 ? -23.438 1.752 11.758 1.00 94.62 185 PHE A C 1
ATOM 1521 O O . PHE A 1 185 ? -23.439 0.564 12.083 1.00 94.62 185 PHE A O 1
ATOM 1528 N N . ASN A 1 186 ? -24.236 2.647 12.349 1.00 93.19 186 ASN A N 1
ATOM 1529 C CA . ASN A 1 186 ? -25.191 2.302 13.404 1.00 93.19 186 ASN A CA 1
ATOM 1530 C C . ASN A 1 186 ? -26.289 1.364 12.877 1.00 93.19 186 ASN A C 1
ATOM 1532 O O . ASN A 1 186 ? -26.610 0.394 13.559 1.00 93.19 186 ASN A O 1
ATOM 1536 N N . ARG A 1 187 ? -26.803 1.597 11.655 1.00 90.94 187 ARG A N 1
ATOM 1537 C CA . ARG A 1 187 ? -27.716 0.665 10.962 1.00 90.94 187 ARG A CA 1
ATOM 1538 C C . ARG A 1 187 ? -27.057 -0.699 10.749 1.00 90.94 187 ARG A C 1
ATOM 1540 O O . ARG A 1 187 ? -27.668 -1.724 11.039 1.00 90.94 187 ARG A O 1
ATOM 1547 N N . CYS A 1 188 ? -25.835 -0.734 10.209 1.00 89.62 188 CYS A N 1
ATOM 1548 C CA . CYS A 1 188 ? -25.205 -1.990 9.811 1.00 89.62 188 CYS A CA 1
ATOM 1549 C C . CYS A 1 188 ? -23.669 -1.925 9.694 1.00 89.62 188 CYS A C 1
ATOM 1551 O O . CYS A 1 188 ? -23.106 -1.224 8.852 1.00 89.62 188 CYS A O 1
ATOM 1553 N N . HIS A 1 189 ? -22.979 -2.751 10.485 1.00 95.38 189 HIS A N 1
ATOM 1554 C CA . HIS A 1 189 ? -21.520 -2.880 10.483 1.00 95.38 189 HIS A CA 1
ATOM 1555 C C . HIS A 1 189 ? -21.056 -4.335 10.667 1.00 95.38 189 HIS A C 1
ATOM 1557 O O . HIS A 1 189 ? -21.829 -5.227 11.027 1.00 95.38 189 HIS A O 1
ATOM 1563 N N . ILE A 1 190 ? -19.769 -4.572 10.407 1.00 96.69 190 ILE A N 1
ATOM 1564 C CA . ILE A 1 190 ? -19.076 -5.840 10.668 1.00 96.69 190 ILE A CA 1
ATOM 1565 C C . ILE A 1 190 ? -18.721 -5.922 12.169 1.00 96.69 190 ILE A C 1
ATOM 1567 O O . ILE A 1 190 ? -18.240 -4.924 12.717 1.00 96.69 190 ILE A O 1
ATOM 1571 N N . PRO A 1 191 ? -18.916 -7.066 12.858 1.00 95.06 191 PRO A N 1
ATOM 1572 C CA . PRO A 1 191 ? -18.595 -7.203 14.281 1.00 95.06 191 PRO A CA 1
ATOM 1573 C C . PRO A 1 191 ? -17.156 -6.802 14.639 1.00 95.06 191 PRO A C 1
ATOM 1575 O O . PRO A 1 191 ? -16.235 -6.958 13.841 1.00 95.06 191 PRO A O 1
ATOM 1578 N N . ASN A 1 192 ? -16.962 -6.298 15.863 1.00 93.88 192 ASN A N 1
ATOM 1579 C CA . ASN A 1 192 ? -15.691 -5.764 16.383 1.00 93.88 192 ASN A CA 1
ATOM 1580 C C . ASN A 1 192 ? -15.106 -4.549 15.623 1.00 93.88 192 ASN A C 1
ATOM 1582 O O . ASN A 1 192 ? -14.001 -4.121 15.954 1.00 93.88 192 ASN A O 1
ATOM 1586 N N . SER A 1 193 ? -15.806 -3.977 14.636 1.00 97.31 193 SER A N 1
ATOM 1587 C CA . SER A 1 193 ? -15.354 -2.773 13.921 1.00 97.31 193 SER A CA 1
ATOM 1588 C C . SER A 1 193 ? -15.910 -1.468 14.490 1.00 97.31 193 SER A C 1
ATOM 1590 O O . SER A 1 193 ? -16.832 -1.469 15.304 1.00 97.31 193 SER A O 1
ATOM 1592 N N . TYR A 1 194 ? -15.334 -0.350 14.046 1.00 97.88 194 TYR A N 1
ATOM 1593 C CA . TYR A 1 194 ? -15.631 0.995 14.536 1.00 97.88 194 TYR A CA 1
ATOM 1594 C C . TYR A 1 194 ? -15.841 1.969 13.372 1.00 97.88 194 TYR A C 1
ATOM 1596 O O . TYR A 1 194 ? -15.257 1.804 12.301 1.00 97.88 194 TYR A O 1
ATOM 1604 N N . SER A 1 195 ? -16.677 2.990 13.571 1.00 97.19 195 SER A N 1
ATOM 1605 C CA . SER A 1 195 ? -16.892 4.044 12.570 1.00 97.19 195 SER A CA 1
ATOM 1606 C C . SER A 1 195 ? -15.711 5.015 12.541 1.00 97.19 195 SER A C 1
ATOM 1608 O O . SER A 1 195 ? -15.276 5.504 13.585 1.00 97.19 195 SER A O 1
ATOM 1610 N N . LEU A 1 196 ? -15.226 5.298 11.335 1.00 97.25 196 LEU A N 1
ATOM 1611 C CA . LEU A 1 196 ? -14.266 6.350 11.022 1.00 97.25 196 LEU A CA 1
ATOM 1612 C C . LEU A 1 196 ? -14.668 6.942 9.663 1.00 97.25 196 LEU A C 1
ATOM 1614 O O . LEU A 1 196 ? -14.058 6.643 8.643 1.00 97.25 196 LEU A O 1
ATOM 1618 N N . SER A 1 197 ? -15.753 7.724 9.647 1.00 95.44 197 SER A N 1
ATOM 1619 C CA . SER A 1 197 ? -16.272 8.332 8.414 1.00 95.44 197 SER A CA 1
ATOM 1620 C C . SER A 1 197 ? -15.198 9.153 7.695 1.00 95.44 197 SER A C 1
ATOM 1622 O O . SER A 1 197 ? -14.473 9.913 8.342 1.00 95.44 197 SER A O 1
ATOM 1624 N N . VAL A 1 198 ? -15.147 9.068 6.360 1.00 95.19 198 VAL A N 1
ATOM 1625 C CA . VAL A 1 198 ? -14.286 9.932 5.524 1.00 95.19 198 VAL A CA 1
ATOM 1626 C C . VAL A 1 198 ? -14.528 11.413 5.852 1.00 95.19 198 VAL A C 1
ATOM 1628 O O . VAL A 1 198 ? -13.569 12.151 6.076 1.00 95.19 198 VAL A O 1
ATOM 1631 N N . SER A 1 199 ? -15.795 11.804 6.047 1.00 93.06 199 SER A N 1
ATOM 1632 C CA . SER A 1 199 ? -16.206 13.178 6.378 1.00 93.06 199 SER A CA 1
ATOM 1633 C C . SER A 1 199 ? -15.673 13.715 7.714 1.00 93.06 199 SER A C 1
ATOM 1635 O O . SER A 1 199 ? -15.668 14.924 7.928 1.00 93.06 199 SER A O 1
ATOM 1637 N N . LEU A 1 200 ? -15.165 12.855 8.610 1.00 92.88 200 LEU A N 1
ATOM 1638 C CA . LEU A 1 200 ? -14.481 13.295 9.832 1.00 92.88 200 LEU A CA 1
ATOM 1639 C C . LEU A 1 200 ? -13.052 13.797 9.551 1.00 92.88 200 LEU A C 1
ATOM 1641 O O . LEU A 1 200 ? -12.504 14.565 10.347 1.00 92.88 200 LEU A O 1
ATOM 1645 N N . LEU A 1 201 ? -12.439 13.340 8.455 1.00 94.19 201 LEU A N 1
ATOM 1646 C CA . LEU A 1 201 ? -11.052 13.614 8.059 1.00 94.19 201 LEU A CA 1
ATOM 1647 C C . LEU A 1 201 ? -10.945 14.505 6.810 1.00 94.19 201 LEU A C 1
ATOM 1649 O O . LEU A 1 201 ? -9.887 15.095 6.578 1.00 94.19 201 LEU A O 1
ATOM 1653 N N . ASP A 1 202 ? -12.025 14.640 6.037 1.00 90.31 202 ASP A N 1
ATOM 1654 C CA . ASP A 1 202 ? -12.142 15.630 4.965 1.00 90.31 202 ASP A CA 1
ATOM 1655 C C . ASP A 1 202 ? -11.865 17.052 5.476 1.00 90.31 202 ASP A C 1
ATOM 1657 O O . ASP A 1 202 ? -12.065 17.367 6.654 1.00 90.31 202 ASP A O 1
ATOM 1661 N N . LYS A 1 203 ? -11.336 17.896 4.579 1.00 88.62 203 LYS A N 1
ATOM 1662 C CA . LYS A 1 203 ? -10.913 19.296 4.816 1.00 88.62 203 LYS A CA 1
ATOM 1663 C C . LYS A 1 203 ? -9.932 19.520 5.987 1.00 88.62 203 LYS A C 1
ATOM 1665 O O . LYS A 1 203 ? -9.551 20.653 6.243 1.00 88.62 203 LYS A O 1
ATOM 1670 N N . SER A 1 204 ? -9.497 18.464 6.674 1.00 90.06 204 SER A N 1
ATOM 1671 C CA . SER A 1 204 ? -8.659 18.537 7.874 1.00 90.06 204 SER A CA 1
ATOM 1672 C C . SER A 1 204 ? -7.174 18.494 7.512 1.00 90.06 204 SER A C 1
ATOM 1674 O O . SER A 1 204 ? -6.780 17.727 6.627 1.00 90.06 204 SER A O 1
ATOM 1676 N N . SER A 1 205 ? -6.316 19.227 8.226 1.00 90.69 205 SER A N 1
ATOM 1677 C CA . SER A 1 205 ? -4.862 19.134 8.016 1.00 90.69 205 SER A CA 1
ATOM 1678 C C . SER A 1 205 ? -4.332 17.737 8.362 1.00 90.69 205 SER A C 1
ATOM 1680 O O . SER A 1 205 ? -4.909 17.021 9.186 1.00 90.69 205 SER A O 1
ATOM 1682 N N . SER A 1 206 ? -3.172 17.342 7.820 1.00 87.81 206 SER A N 1
ATOM 1683 C CA . SER A 1 206 ? -2.529 16.063 8.178 1.00 87.81 206 SER A CA 1
ATOM 1684 C C . SER A 1 206 ? -2.325 15.901 9.694 1.00 87.81 206 SER A C 1
ATOM 1686 O O . SER A 1 206 ? -2.303 14.774 10.196 1.00 87.81 206 SER A O 1
ATOM 1688 N N . LYS A 1 207 ? -2.198 17.009 10.443 1.00 91.00 207 LYS A N 1
ATOM 1689 C CA . LYS A 1 207 ? -2.040 16.984 11.900 1.00 91.00 207 LYS A CA 1
ATOM 1690 C C . LYS A 1 207 ? -3.367 16.765 12.628 1.00 91.00 207 LYS A C 1
ATOM 1692 O O . LYS A 1 207 ? -3.403 15.977 13.573 1.00 91.00 207 LYS A O 1
ATOM 1697 N N . GLU A 1 208 ? -4.459 17.371 12.169 1.00 94.62 208 GLU A N 1
ATOM 1698 C CA . GLU A 1 208 ? -5.801 17.053 12.672 1.00 94.62 208 GLU A CA 1
ATOM 1699 C C . GLU A 1 208 ? -6.198 15.620 12.329 1.00 94.62 208 GLU A C 1
ATOM 1701 O O . GLU A 1 208 ? -6.642 14.906 13.227 1.00 94.62 208 GLU A O 1
ATOM 1706 N N . LYS A 1 209 ? -5.989 15.166 11.079 1.00 94.81 209 LYS A N 1
ATOM 1707 C CA . LYS A 1 209 ? -6.249 13.772 10.675 1.00 94.81 209 LYS A CA 1
ATOM 1708 C C . LYS A 1 209 ? -5.525 12.809 11.626 1.00 94.81 209 LYS A C 1
ATOM 1710 O O . LYS A 1 209 ? -6.143 11.914 12.201 1.00 94.81 209 LYS A O 1
ATOM 1715 N N . GLN A 1 210 ? -4.239 13.061 11.890 1.00 94.94 210 GLN A N 1
ATOM 1716 C CA . GLN A 1 210 ? -3.440 12.317 12.867 1.00 94.94 210 GLN A CA 1
ATOM 1717 C C . GLN A 1 210 ? -4.039 12.327 14.281 1.00 94.94 210 GLN A C 1
ATOM 1719 O O . GLN A 1 210 ? -4.147 11.268 14.901 1.00 94.94 210 GLN A O 1
ATOM 1724 N N . ASN A 1 211 ? -4.420 13.491 14.807 1.00 96.31 211 ASN A N 1
ATOM 1725 C CA . ASN A 1 211 ? -4.956 13.605 16.164 1.00 96.31 211 ASN A CA 1
ATOM 1726 C C . ASN A 1 211 ? -6.331 12.916 16.296 1.00 96.31 211 ASN A C 1
ATOM 1728 O O . ASN A 1 211 ? -6.526 12.131 17.226 1.00 96.31 211 ASN A O 1
ATOM 1732 N N . LYS A 1 212 ? -7.245 13.133 15.339 1.00 96.69 212 LYS A N 1
ATOM 1733 C CA . LYS A 1 212 ? -8.583 12.513 15.274 1.00 96.69 212 LYS A CA 1
ATOM 1734 C C . LYS A 1 212 ? -8.492 10.982 15.248 1.00 96.69 212 LYS A C 1
ATOM 1736 O O . LYS A 1 212 ? -9.115 10.308 16.070 1.00 96.69 212 LYS A O 1
ATOM 1741 N N . VAL A 1 213 ? -7.658 10.423 14.364 1.00 97.50 213 VAL A N 1
ATOM 1742 C CA . VAL A 1 213 ? -7.474 8.963 14.247 1.00 97.50 213 VAL A CA 1
ATOM 1743 C C . VAL A 1 213 ? -6.833 8.377 15.509 1.00 97.50 213 VAL A C 1
ATOM 1745 O O . VAL A 1 213 ? -7.297 7.346 15.997 1.00 97.50 213 VAL A O 1
ATOM 1748 N N . LYS A 1 214 ? -5.833 9.043 16.110 1.00 97.44 214 LYS A N 1
ATOM 1749 C CA . LYS A 1 214 ? -5.258 8.609 17.398 1.00 97.44 214 LYS A CA 1
ATOM 1750 C C . LYS A 1 214 ? -6.303 8.542 18.508 1.00 97.44 214 LYS A C 1
ATOM 1752 O O . LYS A 1 214 ? -6.358 7.532 19.201 1.00 97.44 214 LYS A O 1
ATOM 1757 N N . GLN A 1 215 ? -7.124 9.581 18.682 1.00 96.94 215 GLN A N 1
ATOM 1758 C CA . GLN A 1 215 ? -8.168 9.600 19.716 1.00 96.94 215 GLN A CA 1
ATOM 1759 C C . GLN A 1 215 ? -9.136 8.419 19.564 1.00 96.94 215 GLN A C 1
ATOM 1761 O O . GLN A 1 215 ? -9.493 7.783 20.554 1.00 96.94 215 GLN A O 1
ATOM 1766 N N . ILE A 1 216 ? -9.518 8.083 18.329 1.00 96.94 216 ILE A N 1
ATOM 1767 C CA . ILE A 1 216 ? -10.369 6.922 18.047 1.00 96.94 216 ILE A CA 1
ATOM 1768 C C . ILE A 1 216 ? -9.633 5.614 18.367 1.00 96.94 216 ILE A C 1
ATOM 1770 O O . ILE A 1 216 ? -10.192 4.781 19.075 1.00 96.94 216 ILE A O 1
ATOM 1774 N N . ILE A 1 217 ? -8.371 5.452 17.951 1.00 97.44 217 ILE A N 1
ATOM 1775 C CA . ILE A 1 217 ? -7.559 4.270 18.297 1.00 97.44 217 ILE A CA 1
ATOM 1776 C C . ILE A 1 217 ? -7.458 4.093 19.820 1.00 97.44 217 ILE A C 1
ATOM 1778 O O . ILE A 1 217 ? -7.708 2.996 20.316 1.00 97.44 217 ILE A O 1
ATOM 1782 N N . HIS A 1 218 ? -7.168 5.154 20.578 1.00 96.00 218 HIS A N 1
ATOM 1783 C CA . HIS A 1 218 ? -7.080 5.091 22.042 1.00 96.00 218 HIS A CA 1
ATOM 1784 C C . HIS A 1 218 ? -8.399 4.667 22.709 1.00 96.00 218 HIS A C 1
ATOM 1786 O O . HIS A 1 218 ? -8.355 3.935 23.692 1.00 96.00 218 HIS A O 1
ATOM 1792 N N . ARG A 1 219 ? -9.563 5.041 22.158 1.00 96.62 219 ARG A N 1
ATOM 1793 C CA . ARG A 1 219 ? -10.882 4.606 22.664 1.00 96.62 219 ARG A CA 1
ATOM 1794 C C . ARG A 1 219 ? -11.206 3.134 22.378 1.00 96.62 219 ARG A C 1
ATOM 1796 O O . ARG A 1 219 ? -12.092 2.583 23.024 1.00 96.62 219 ARG A O 1
ATOM 1803 N N . VAL A 1 220 ? -10.544 2.500 21.404 1.00 96.56 220 VAL A N 1
ATOM 1804 C CA . VAL A 1 220 ? -10.890 1.135 20.951 1.00 96.56 220 VAL A CA 1
ATOM 1805 C C . VAL A 1 220 ? -9.810 0.091 21.233 1.00 96.56 220 VAL A C 1
ATOM 1807 O O . VAL A 1 220 ? -10.114 -1.101 21.208 1.00 96.56 220 VAL A O 1
ATOM 1810 N N . ILE A 1 221 ? -8.571 0.504 21.522 1.00 95.94 221 ILE A N 1
ATOM 1811 C CA . ILE A 1 221 ? -7.396 -0.380 21.606 1.00 95.94 221 ILE A CA 1
ATOM 1812 C C . ILE A 1 221 ? -7.527 -1.496 22.652 1.00 95.94 221 ILE A C 1
ATOM 1814 O O . ILE A 1 221 ? -7.054 -2.607 22.408 1.00 95.94 221 ILE A O 1
ATOM 1818 N N . ASP A 1 222 ? -8.202 -1.262 23.781 1.00 94.44 222 ASP A N 1
ATOM 1819 C CA . ASP A 1 222 ? -8.374 -2.289 24.818 1.00 94.44 222 ASP A CA 1
ATOM 1820 C C . ASP A 1 222 ? -9.254 -3.470 24.354 1.00 94.44 222 ASP A C 1
ATOM 1822 O O . ASP A 1 222 ? -9.060 -4.592 24.822 1.00 94.44 222 ASP A O 1
ATOM 1826 N N . ASN A 1 223 ? -10.104 -3.278 23.334 1.00 94.81 223 ASN A N 1
ATOM 1827 C CA . ASN A 1 223 ? -10.860 -4.358 22.681 1.00 94.81 223 ASN A CA 1
ATOM 1828 C C . ASN A 1 223 ? -9.991 -5.272 21.791 1.00 94.81 223 ASN A C 1
ATOM 1830 O O . ASN A 1 223 ? -10.484 -6.291 21.298 1.00 94.81 223 ASN A O 1
ATOM 1834 N N . TYR A 1 224 ? -8.706 -4.939 21.613 1.00 95.06 224 TYR A N 1
ATOM 1835 C CA . TYR A 1 224 ? -7.716 -5.676 20.824 1.00 95.06 224 TYR A CA 1
ATOM 1836 C C . TYR A 1 224 ? -6.498 -6.083 21.686 1.00 95.06 224 TYR A C 1
ATOM 1838 O O . TYR A 1 224 ? -5.407 -5.525 21.523 1.00 95.06 224 TYR A O 1
ATOM 1846 N N . PRO A 1 225 ? -6.618 -7.068 22.606 1.00 91.81 225 PRO A N 1
ATOM 1847 C CA . PRO A 1 225 ? -5.610 -7.320 23.644 1.00 91.81 225 PRO A CA 1
ATOM 1848 C C . PRO A 1 225 ? -4.191 -7.601 23.128 1.00 91.81 225 PRO A C 1
ATOM 1850 O O . PRO A 1 225 ? -3.216 -7.174 23.746 1.00 91.81 225 PRO A O 1
ATOM 1853 N N . SER A 1 226 ? -4.055 -8.277 21.982 1.00 91.38 226 SER A N 1
ATOM 1854 C CA . SER A 1 226 ? -2.752 -8.563 21.358 1.00 91.38 226 SER A CA 1
ATOM 1855 C C . SER A 1 226 ? -2.062 -7.289 20.842 1.00 91.38 226 SER A C 1
ATOM 1857 O O . SER A 1 226 ? -0.865 -7.072 21.067 1.00 91.38 226 SER A O 1
ATOM 1859 N N . ILE A 1 227 ? -2.838 -6.395 20.220 1.00 93.88 227 ILE A N 1
ATOM 1860 C CA . ILE A 1 227 ? -2.363 -5.111 19.691 1.00 93.88 227 ILE A CA 1
ATOM 1861 C C . ILE A 1 227 ? -2.005 -4.181 20.857 1.00 93.88 227 ILE A C 1
ATOM 1863 O O . ILE A 1 227 ? -0.892 -3.662 20.923 1.00 93.88 227 ILE A O 1
ATOM 1867 N N . ASN A 1 228 ? -2.900 -4.075 21.840 1.00 94.50 228 ASN A N 1
ATOM 1868 C CA . ASN A 1 228 ? -2.725 -3.319 23.078 1.00 94.50 228 ASN A CA 1
ATOM 1869 C C . ASN A 1 228 ? -1.456 -3.726 23.849 1.00 94.50 228 ASN A C 1
ATOM 1871 O O . ASN A 1 228 ? -0.638 -2.878 24.204 1.00 94.50 228 ASN A O 1
ATOM 1875 N N . LYS A 1 229 ? -1.230 -5.034 24.040 1.00 94.38 229 LYS A N 1
ATOM 1876 C CA . LYS A 1 229 ? -0.014 -5.572 24.676 1.00 94.38 229 LYS A CA 1
ATOM 1877 C C . LYS A 1 229 ? 1.253 -5.193 23.907 1.00 94.38 229 LYS A C 1
ATOM 1879 O O . LYS A 1 229 ? 2.276 -4.884 24.520 1.00 94.38 229 LYS A O 1
ATOM 1884 N N . SER A 1 230 ? 1.198 -5.202 22.579 1.00 93.06 230 SER A N 1
ATOM 1885 C CA . SER A 1 230 ? 2.336 -4.865 21.715 1.00 93.06 230 SER A CA 1
ATOM 1886 C C . SER A 1 230 ? 2.650 -3.365 21.742 1.00 93.06 230 SER A C 1
ATOM 1888 O O . SER A 1 230 ? 3.820 -2.991 21.811 1.00 93.06 230 SER A O 1
ATOM 1890 N N . LEU A 1 231 ? 1.617 -2.517 21.783 1.00 93.19 231 LEU A N 1
ATOM 1891 C CA . LEU A 1 231 ? 1.736 -1.064 21.919 1.00 93.19 231 LEU A CA 1
ATOM 1892 C C . LEU A 1 231 ? 2.276 -0.673 23.308 1.00 93.19 231 LEU A C 1
ATOM 1894 O O . LEU A 1 231 ? 3.271 0.043 23.402 1.00 93.19 231 LEU A O 1
ATOM 1898 N N . LYS A 1 232 ? 1.699 -1.221 24.389 1.00 93.75 232 LYS A N 1
ATOM 1899 C CA . LYS A 1 232 ? 2.153 -0.998 25.779 1.00 93.75 232 LYS A CA 1
ATOM 1900 C C . LYS A 1 232 ? 3.589 -1.489 26.022 1.00 93.75 232 LYS A C 1
ATOM 1902 O O . LYS A 1 232 ? 4.311 -0.882 26.803 1.00 93.75 232 LYS A O 1
ATOM 1907 N N . SER A 1 233 ? 4.039 -2.532 25.314 1.00 93.56 233 SER A N 1
ATOM 1908 C CA . SER A 1 233 ? 5.439 -3.003 25.342 1.00 93.56 233 SER A CA 1
ATOM 1909 C C . SER A 1 233 ? 6.359 -2.351 24.295 1.00 93.56 233 SER A C 1
ATOM 1911 O O . SER A 1 233 ? 7.468 -2.838 24.084 1.00 93.56 233 SER A O 1
ATOM 1913 N N . LYS A 1 234 ? 5.921 -1.258 23.644 1.00 90.56 234 LYS A N 1
ATOM 1914 C CA . LYS A 1 234 ? 6.670 -0.480 22.633 1.00 90.56 234 LYS A CA 1
ATOM 1915 C C . LYS A 1 234 ? 7.214 -1.304 21.448 1.00 90.56 234 LYS A C 1
ATOM 1917 O O . LYS A 1 234 ? 8.108 -0.851 20.742 1.00 90.56 234 LYS A O 1
ATOM 1922 N N . LYS A 1 235 ? 6.657 -2.494 21.185 1.00 89.81 235 LYS A N 1
ATOM 1923 C CA . LYS A 1 235 ? 7.047 -3.361 20.052 1.00 89.81 235 LYS A CA 1
ATOM 1924 C C . LYS A 1 235 ? 6.527 -2.864 18.705 1.00 89.81 235 LYS A C 1
ATOM 1926 O O . LYS A 1 235 ? 7.039 -3.261 17.665 1.00 89.81 235 LYS A O 1
ATOM 1931 N N . ILE A 1 236 ? 5.488 -2.037 18.741 1.00 92.62 236 ILE A N 1
ATOM 1932 C CA . ILE A 1 236 ? 4.829 -1.440 17.585 1.00 92.62 236 ILE A CA 1
ATOM 1933 C C . ILE A 1 236 ? 4.417 -0.012 17.959 1.00 92.62 236 ILE A C 1
ATOM 1935 O O . ILE A 1 236 ? 4.023 0.244 19.099 1.00 92.62 236 ILE A O 1
ATOM 1939 N N . THR A 1 237 ? 4.526 0.925 17.021 1.00 93.88 237 THR A N 1
ATOM 1940 C CA . THR A 1 237 ? 4.066 2.310 17.206 1.00 93.88 237 THR A CA 1
ATOM 1941 C C . THR A 1 237 ? 2.588 2.432 16.831 1.00 93.88 237 THR A C 1
ATOM 1943 O O . THR A 1 237 ? 2.064 1.613 16.077 1.00 93.88 237 THR A O 1
ATOM 1946 N N . ILE A 1 238 ? 1.909 3.484 17.305 1.00 95.44 238 ILE A N 1
ATOM 1947 C CA . ILE A 1 238 ? 0.490 3.727 16.980 1.00 95.44 238 ILE A CA 1
ATOM 1948 C C . ILE A 1 238 ? 0.233 3.885 15.466 1.00 95.44 238 ILE A C 1
ATOM 1950 O O . ILE A 1 238 ? -0.832 3.522 14.982 1.00 95.44 238 ILE A O 1
ATOM 1954 N N . TYR A 1 239 ? 1.227 4.363 14.714 1.00 95.25 239 TYR A N 1
ATOM 1955 C CA . TYR A 1 239 ? 1.182 4.539 13.257 1.00 95.25 239 TYR A CA 1
ATOM 1956 C C . TYR A 1 239 ? 1.330 3.227 12.470 1.00 95.25 239 TYR A C 1
ATOM 1958 O O . TYR A 1 239 ? 0.830 3.091 11.353 1.00 95.25 239 TYR A O 1
ATOM 1966 N N . ASN A 1 240 ? 2.004 2.247 13.075 1.00 95.56 240 ASN A N 1
ATOM 1967 C CA . ASN A 1 240 ? 2.335 0.970 12.453 1.00 95.56 240 ASN A CA 1
ATOM 1968 C C . ASN A 1 240 ? 1.329 -0.137 12.810 1.00 95.56 240 ASN A C 1
ATOM 1970 O O . ASN A 1 240 ? 1.511 -1.278 12.386 1.00 95.56 240 ASN A O 1
ATOM 1974 N N . LEU A 1 241 ? 0.275 0.180 13.576 1.00 96.38 241 LEU A N 1
ATOM 1975 C CA . LEU A 1 241 ? -0.767 -0.777 13.948 1.00 96.38 241 LEU A CA 1
ATOM 1976 C C . LEU A 1 241 ? -1.459 -1.358 12.703 1.00 96.38 241 LEU A C 1
ATOM 1978 O O . LEU A 1 241 ? -1.776 -0.600 11.785 1.00 96.38 241 LEU A O 1
ATOM 1982 N N . PRO A 1 242 ? -1.727 -2.675 12.670 1.00 97.12 242 PRO A N 1
ATOM 1983 C CA . PRO A 1 242 ? -2.448 -3.293 11.566 1.00 97.12 242 PRO A CA 1
ATOM 1984 C C . PRO A 1 242 ? -3.902 -2.808 11.532 1.00 97.12 242 PRO A C 1
ATOM 1986 O O . PRO A 1 242 ? -4.647 -2.989 12.499 1.00 97.12 242 PRO A O 1
ATOM 1989 N N . ILE A 1 243 ? -4.306 -2.206 10.414 1.00 98.25 243 ILE A N 1
ATOM 1990 C CA . ILE A 1 243 ? -5.648 -1.649 10.192 1.00 98.25 243 ILE A CA 1
ATOM 1991 C C . ILE A 1 243 ? -6.281 -2.312 8.963 1.00 98.25 243 ILE A C 1
ATOM 1993 O O . ILE A 1 243 ? -5.609 -2.505 7.951 1.00 98.25 243 ILE A O 1
ATOM 1997 N N . VAL A 1 244 ? -7.581 -2.614 9.020 1.00 98.38 244 VAL A N 1
ATOM 1998 C CA . VAL A 1 244 ? -8.403 -2.927 7.839 1.00 98.38 244 VAL A CA 1
ATOM 1999 C C . VAL A 1 244 ? -9.489 -1.871 7.686 1.00 98.38 244 VAL A C 1
ATOM 2001 O O . VAL A 1 244 ? -10.227 -1.599 8.633 1.00 98.38 244 VAL A O 1
ATOM 2004 N N . VAL A 1 245 ? -9.621 -1.322 6.483 1.00 98.50 245 VAL A N 1
ATOM 2005 C CA . VAL A 1 245 ? -10.680 -0.381 6.104 1.00 98.50 245 VAL A CA 1
ATOM 2006 C C . VAL A 1 245 ? -11.720 -1.068 5.214 1.00 98.50 245 VAL A C 1
ATOM 2008 O O . VAL A 1 245 ? -11.360 -1.848 4.333 1.00 98.50 245 VAL A O 1
ATOM 2011 N N . TYR A 1 246 ? -13.007 -0.768 5.407 1.00 98.50 246 TYR A N 1
ATOM 2012 C CA . TYR A 1 246 ? -14.096 -1.246 4.545 1.00 98.50 246 TYR A CA 1
ATOM 2013 C C . TYR A 1 246 ? -15.232 -0.214 4.387 1.00 98.50 246 TYR A C 1
ATOM 2015 O O . TYR A 1 246 ? -15.327 0.745 5.152 1.00 98.50 246 TYR A O 1
ATOM 2023 N N . CYS A 1 247 ? -16.094 -0.414 3.384 1.00 97.12 247 CYS A N 1
ATOM 2024 C CA . CYS A 1 247 ? -17.308 0.379 3.125 1.00 97.12 247 CYS A CA 1
ATOM 2025 C C . CYS A 1 247 ? -18.538 -0.552 2.941 1.00 97.12 247 CYS A C 1
ATOM 2027 O O . CYS A 1 247 ? -18.506 -1.708 3.351 1.00 97.12 247 CYS A O 1
ATOM 2029 N N . ALA A 1 248 ? -19.634 -0.098 2.325 1.00 94.81 248 ALA A N 1
ATOM 2030 C CA . ALA A 1 248 ? -20.838 -0.893 2.080 1.00 94.81 248 ALA A CA 1
ATOM 2031 C C . ALA A 1 248 ? -20.585 -2.129 1.195 1.00 94.81 248 ALA A C 1
ATOM 2033 O O . ALA A 1 248 ? -21.061 -3.217 1.514 1.00 94.81 248 ALA A O 1
ATOM 2034 N N . HIS A 1 249 ? -19.853 -1.968 0.088 1.00 95.25 249 HIS A N 1
ATOM 2035 C CA . HIS A 1 249 ? -19.681 -2.975 -0.969 1.00 95.25 249 HIS A CA 1
ATOM 2036 C C . HIS A 1 249 ? -18.561 -2.592 -1.953 1.00 95.25 249 HIS A C 1
ATOM 2038 O O . HIS A 1 249 ? -18.104 -1.449 -1.951 1.00 95.25 249 HIS A O 1
ATOM 2044 N N . SER A 1 250 ? -18.227 -3.482 -2.892 1.00 93.19 250 SER A N 1
ATOM 2045 C CA . SER A 1 250 ? -17.108 -3.336 -3.842 1.00 93.19 250 SER A CA 1
ATOM 2046 C C . SER A 1 250 ? -17.205 -2.184 -4.849 1.00 93.19 250 SER A C 1
ATOM 2048 O O . SER A 1 250 ? -16.190 -1.834 -5.442 1.00 93.19 250 SER A O 1
ATOM 2050 N N . LYS A 1 251 ? -18.386 -1.575 -5.027 1.00 94.06 251 LYS A N 1
ATOM 2051 C CA . LYS A 1 251 ? -18.575 -0.321 -5.784 1.00 94.06 251 LYS A CA 1
ATOM 2052 C C . LYS A 1 251 ? -18.421 0.961 -4.936 1.00 94.06 251 LYS A C 1
ATOM 2054 O O . LYS A 1 251 ? -18.683 2.045 -5.435 1.00 94.06 251 LYS A O 1
ATOM 2059 N N . CYS A 1 252 ? -18.090 0.868 -3.644 1.00 93.31 252 CYS A N 1
ATOM 2060 C CA . CYS A 1 252 ? -17.934 2.048 -2.787 1.00 93.31 252 CYS A CA 1
ATOM 2061 C C . CYS A 1 252 ? -16.463 2.465 -2.687 1.00 93.31 252 CYS A C 1
ATOM 2063 O O . CYS A 1 252 ? -15.637 1.694 -2.208 1.00 93.31 252 CYS A O 1
ATOM 2065 N N . HIS A 1 253 ? -16.176 3.725 -3.015 1.00 93.94 253 HIS A N 1
ATOM 2066 C CA . HIS A 1 253 ? -14.828 4.303 -2.980 1.00 93.94 253 HIS A CA 1
ATOM 2067 C C . HIS A 1 253 ? -14.456 4.981 -1.645 1.00 93.94 253 HIS A C 1
ATOM 2069 O O . HIS A 1 253 ? -13.341 5.473 -1.487 1.00 93.94 253 HIS A O 1
ATOM 2075 N N . ALA A 1 254 ? -15.351 5.007 -0.649 1.00 96.19 254 ALA A N 1
ATOM 2076 C CA . ALA A 1 254 ? -15.050 5.602 0.659 1.00 96.19 254 ALA A CA 1
ATOM 2077 C C . ALA A 1 254 ? -13.956 4.833 1.425 1.00 96.19 254 ALA A C 1
ATOM 2079 O O . ALA A 1 254 ? -13.203 5.445 2.180 1.00 96.19 254 ALA A O 1
ATOM 2080 N N . SER A 1 255 ? -13.816 3.516 1.208 1.00 96.81 255 SER A N 1
ATOM 2081 C CA . SER A 1 255 ? -12.693 2.749 1.762 1.00 96.81 255 SER A CA 1
ATOM 2082 C C . SER A 1 255 ? -11.353 3.239 1.217 1.00 96.81 255 SER A C 1
ATOM 2084 O O . SER A 1 255 ? -10.420 3.444 1.986 1.00 96.81 255 SER A O 1
ATOM 2086 N N . GLU A 1 256 ? -11.279 3.482 -0.090 1.00 94.31 256 GLU A N 1
ATOM 2087 C CA . GLU A 1 256 ? -10.080 3.975 -0.771 1.00 94.31 256 GLU A CA 1
ATOM 2088 C C . GLU A 1 256 ? -9.729 5.394 -0.287 1.00 94.31 256 GLU A C 1
ATOM 2090 O O . GLU A 1 256 ? -8.614 5.607 0.189 1.00 94.31 256 GLU A O 1
ATOM 2095 N N . LYS A 1 257 ? -10.706 6.315 -0.238 1.00 95.00 257 LYS A N 1
ATOM 2096 C CA . LYS A 1 257 ? -10.524 7.674 0.318 1.00 95.00 257 LYS A CA 1
ATOM 2097 C C . LYS A 1 257 ? -10.064 7.677 1.784 1.00 95.00 257 LYS A C 1
ATOM 2099 O O . LYS A 1 257 ? -9.209 8.473 2.168 1.00 95.00 257 LYS A O 1
ATOM 2104 N N . LEU A 1 258 ? -10.596 6.784 2.628 1.00 96.88 258 LEU A N 1
ATOM 2105 C CA . LEU A 1 258 ? -10.146 6.689 4.022 1.00 96.88 258 LEU A CA 1
ATOM 2106 C C . LEU A 1 258 ? -8.703 6.168 4.126 1.00 96.88 258 LEU A C 1
ATOM 2108 O O . LEU A 1 258 ? -7.956 6.623 4.991 1.00 96.88 258 LEU A O 1
ATOM 2112 N N . ILE A 1 259 ? -8.286 5.245 3.256 1.00 95.75 259 ILE A N 1
ATOM 2113 C CA . ILE A 1 259 ? -6.893 4.774 3.211 1.00 95.75 259 ILE A CA 1
ATOM 2114 C C . ILE A 1 259 ? -5.952 5.936 2.868 1.00 95.75 259 ILE A C 1
ATOM 2116 O O . ILE A 1 259 ? -4.911 6.072 3.510 1.00 95.75 259 ILE A O 1
ATOM 2120 N N . GLU A 1 260 ? -6.335 6.819 1.943 1.00 92.62 260 GLU A N 1
ATOM 2121 C CA . GLU A 1 260 ? -5.561 8.024 1.620 1.00 92.62 260 GLU A CA 1
ATOM 2122 C C . GLU A 1 260 ? -5.427 8.962 2.831 1.00 92.62 260 GLU A C 1
ATOM 2124 O O . GLU A 1 260 ? -4.308 9.302 3.228 1.00 92.62 260 GLU A O 1
ATOM 2129 N N . HIS A 1 261 ? -6.539 9.289 3.503 1.00 94.69 261 HIS A N 1
ATOM 2130 C CA . HIS A 1 261 ? -6.536 10.129 4.713 1.00 94.69 261 HIS A CA 1
ATOM 2131 C C . HIS A 1 261 ? -5.746 9.526 5.885 1.00 94.69 261 HIS A C 1
ATOM 2133 O O . HIS A 1 261 ? -5.160 10.267 6.681 1.00 94.69 261 HIS A O 1
ATOM 2139 N N . LEU A 1 262 ? -5.709 8.195 6.005 1.00 95.62 262 LEU A N 1
ATOM 2140 C CA . LEU A 1 262 ? -4.908 7.491 7.009 1.00 95.62 262 LEU A CA 1
ATOM 2141 C C . LEU A 1 262 ? -3.403 7.567 6.703 1.00 95.62 262 LEU A C 1
ATOM 2143 O O . LEU A 1 262 ? -2.618 7.801 7.625 1.00 95.62 262 LEU A O 1
ATOM 2147 N N . ILE A 1 263 ? -2.994 7.434 5.438 1.00 92.31 263 ILE A N 1
ATOM 2148 C CA . ILE A 1 263 ? -1.581 7.554 5.031 1.00 92.31 263 ILE A CA 1
ATOM 2149 C C . ILE A 1 263 ? -1.091 9.002 5.182 1.00 92.31 263 ILE A C 1
ATOM 2151 O O . ILE A 1 263 ? -0.006 9.221 5.724 1.00 92.31 263 ILE A O 1
ATOM 2155 N N . ASP A 1 264 ? -1.918 9.994 4.840 1.00 89.75 264 ASP A N 1
ATOM 2156 C CA . ASP A 1 264 ? -1.678 11.420 5.125 1.00 89.75 264 ASP A CA 1
ATOM 2157 C C . ASP A 1 264 ? -1.399 11.694 6.615 1.00 89.75 264 ASP A C 1
ATOM 2159 O O . ASP A 1 264 ? -0.518 12.482 6.972 1.00 89.75 264 ASP A O 1
ATOM 2163 N N . ALA A 1 265 ? -2.156 11.032 7.494 1.00 91.88 265 ALA A N 1
ATOM 2164 C CA . ALA A 1 265 ? -2.017 11.102 8.948 1.00 91.88 265 ALA A CA 1
ATOM 2165 C C . ALA A 1 265 ? -0.786 10.344 9.497 1.00 91.88 265 ALA A C 1
ATOM 2167 O O . ALA A 1 265 ? -0.446 10.485 10.681 1.00 91.88 265 ALA A O 1
ATOM 2168 N N . GLY A 1 266 ? -0.107 9.571 8.642 1.00 92.19 266 GLY A N 1
ATOM 2169 C CA . GLY A 1 266 ? 1.092 8.789 8.942 1.00 92.19 266 GLY A CA 1
ATOM 2170 C C . GLY A 1 266 ? 0.845 7.314 9.268 1.00 92.19 266 GLY A C 1
ATOM 2171 O O . GLY A 1 266 ? 1.784 6.645 9.684 1.00 92.19 266 GLY A O 1
ATOM 2172 N N . PHE A 1 267 ? -0.373 6.789 9.111 1.00 94.56 267 PHE A N 1
ATOM 2173 C CA . PHE A 1 267 ? -0.670 5.369 9.331 1.00 94.56 267 PHE A CA 1
ATOM 2174 C C . PHE A 1 267 ? -0.361 4.559 8.067 1.00 94.56 267 PHE A C 1
ATOM 2176 O O . PHE A 1 267 ? -0.802 4.909 6.978 1.00 94.56 267 PHE A O 1
ATOM 2183 N N . VAL A 1 268 ? 0.410 3.477 8.194 1.00 92.50 268 VAL A N 1
ATOM 2184 C CA . VAL A 1 268 ? 1.079 2.843 7.031 1.00 92.50 268 VAL A CA 1
ATOM 2185 C C . VAL A 1 268 ? 0.833 1.341 6.875 1.00 92.50 268 VAL A C 1
ATOM 2187 O O . VAL A 1 268 ? 1.023 0.788 5.791 1.00 92.50 268 VAL A O 1
ATOM 2190 N N . ASN A 1 269 ? 0.367 0.664 7.926 1.00 95.81 269 ASN A N 1
ATOM 2191 C CA . ASN A 1 269 ? 0.116 -0.781 7.936 1.00 95.81 269 ASN A CA 1
ATOM 2192 C C . ASN A 1 269 ? -1.366 -1.107 7.679 1.00 95.81 269 ASN A C 1
ATOM 2194 O O . ASN A 1 269 ? -2.035 -1.775 8.467 1.00 95.81 269 ASN A O 1
ATOM 2198 N N . ILE A 1 270 ? -1.884 -0.588 6.567 1.00 96.25 270 ILE A N 1
ATOM 2199 C CA . ILE A 1 270 ? -3.310 -0.642 6.230 1.00 96.25 270 ILE A CA 1
ATOM 2200 C C . ILE A 1 270 ? -3.573 -1.744 5.192 1.00 96.25 270 ILE A C 1
ATOM 2202 O O . ILE A 1 270 ? -2.705 -2.079 4.379 1.00 96.25 270 ILE A O 1
ATOM 2206 N N . LEU A 1 271 ? -4.768 -2.320 5.247 1.00 96.62 271 LEU A N 1
ATOM 2207 C CA . LEU A 1 271 ? -5.369 -3.236 4.282 1.00 96.62 271 LEU A CA 1
ATOM 2208 C C . LEU A 1 271 ? -6.800 -2.771 3.979 1.00 96.62 271 LEU A C 1
ATOM 2210 O O . LEU A 1 271 ? -7.411 -2.050 4.769 1.00 96.62 271 LEU A O 1
ATOM 2214 N N . GLU A 1 272 ? -7.360 -3.224 2.867 1.00 97.38 272 GLU A N 1
ATOM 2215 C CA . GLU A 1 272 ? -8.733 -2.918 2.465 1.00 97.38 272 GLU A CA 1
ATOM 2216 C C . GLU A 1 272 ? -9.565 -4.197 2.375 1.00 97.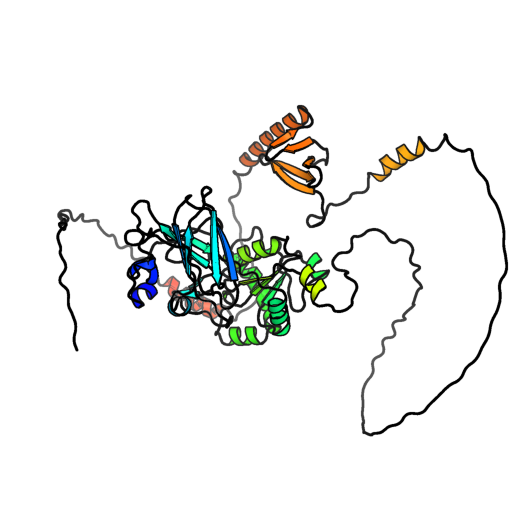38 272 GLU A C 1
ATOM 2218 O O . GLU A 1 272 ? -9.083 -5.200 1.861 1.00 97.38 272 GLU A O 1
ATOM 2223 N N . TYR A 1 273 ? -10.824 -4.172 2.803 1.00 97.88 273 TYR A N 1
ATOM 2224 C CA . TYR A 1 273 ? -11.796 -5.227 2.517 1.00 97.88 273 TYR A CA 1
ATOM 2225 C C . TYR A 1 273 ? -12.898 -4.678 1.589 1.00 97.88 273 TYR A C 1
ATOM 2227 O O . TYR A 1 273 ? -13.876 -4.095 2.070 1.00 97.88 273 TYR A O 1
ATOM 2235 N N . PRO A 1 274 ? -12.773 -4.846 0.254 1.00 96.75 274 PRO A N 1
ATOM 2236 C CA . PRO A 1 274 ? -13.718 -4.277 -0.708 1.00 96.75 274 PRO A CA 1
ATOM 2237 C C . PRO A 1 274 ? -15.086 -4.968 -0.688 1.00 96.75 274 PRO A C 1
ATOM 2239 O O . PRO A 1 274 ? -16.059 -4.391 -1.156 1.00 96.75 274 PRO A O 1
ATOM 2242 N N . GLY A 1 275 ? -15.200 -6.186 -0.146 1.00 96.19 275 GLY A N 1
ATOM 2243 C CA . GLY A 1 275 ? -16.488 -6.875 -0.011 1.00 96.19 275 GLY A CA 1
ATOM 2244 C C . GLY A 1 275 ? -17.505 -6.090 0.820 1.00 96.19 275 GLY A C 1
ATOM 2245 O O . GLY A 1 275 ? -18.709 -6.117 0.543 1.00 96.19 275 GLY A O 1
ATOM 2246 N N . GLY A 1 276 ? -17.003 -5.344 1.805 1.00 97.31 276 GLY A N 1
ATOM 2247 C CA . GLY A 1 276 ? -17.794 -4.456 2.637 1.00 97.31 276 GLY A CA 1
ATOM 2248 C C . GLY A 1 276 ? -18.844 -5.160 3.496 1.00 97.31 276 GLY A C 1
ATOM 2249 O O . GLY A 1 276 ? -18.878 -6.390 3.625 1.00 97.31 276 GLY A O 1
ATOM 2250 N N . THR A 1 277 ? -19.733 -4.364 4.086 1.00 95.94 277 THR A N 1
ATOM 2251 C CA . THR A 1 277 ? -20.855 -4.868 4.891 1.00 95.94 277 THR A CA 1
ATOM 2252 C C . THR A 1 277 ? -21.748 -5.837 4.102 1.00 95.94 277 THR A C 1
ATOM 2254 O O . THR A 1 277 ? -22.225 -6.821 4.668 1.00 95.94 277 THR A O 1
ATOM 2257 N N . LYS A 1 278 ? -21.935 -5.610 2.794 1.00 94.44 278 LYS A N 1
ATOM 2258 C CA . LYS A 1 278 ? -22.796 -6.421 1.921 1.00 94.44 278 LYS A CA 1
ATOM 2259 C C . LYS A 1 278 ? -22.249 -7.831 1.695 1.00 94.44 278 LYS A C 1
ATOM 2261 O O . LYS A 1 278 ? -22.971 -8.792 1.949 1.00 94.44 278 LYS A O 1
ATOM 2266 N N . GLU A 1 279 ? -20.984 -7.994 1.285 1.00 95.75 279 GLU A N 1
ATOM 2267 C CA . GLU A 1 279 ? -20.396 -9.342 1.165 1.00 95.75 279 GLU A CA 1
ATOM 2268 C C . GLU A 1 279 ? -20.357 -10.043 2.528 1.00 95.75 279 GLU A C 1
ATOM 2270 O O . GLU A 1 279 ? -20.653 -11.236 2.608 1.00 95.75 279 GLU A O 1
ATOM 2275 N N . TRP A 1 280 ? -20.056 -9.301 3.603 1.00 95.94 280 TRP A N 1
ATOM 2276 C CA . TRP A 1 280 ? -20.035 -9.856 4.954 1.00 95.94 280 TRP A CA 1
ATOM 2277 C C . TRP A 1 280 ? -21.384 -10.475 5.344 1.00 95.94 280 TRP A C 1
ATOM 2279 O O . TRP A 1 280 ? -21.440 -11.654 5.688 1.00 95.94 280 TRP A O 1
ATOM 2289 N N . LYS A 1 281 ? -22.482 -9.714 5.253 1.00 91.56 281 LYS A N 1
ATOM 2290 C CA . LYS A 1 281 ? -23.826 -10.187 5.630 1.00 91.56 281 LYS A CA 1
ATOM 2291 C C . LYS A 1 281 ? -24.278 -11.382 4.785 1.00 91.56 281 LYS A C 1
ATOM 2293 O O . LYS A 1 281 ? -24.759 -12.367 5.342 1.00 91.56 281 LYS A O 1
ATOM 2298 N N . LEU A 1 282 ? -24.037 -11.343 3.472 1.00 92.56 282 LEU A N 1
ATOM 2299 C CA . LEU A 1 282 ? -24.396 -12.426 2.548 1.00 92.56 282 LEU A CA 1
ATOM 2300 C C . LEU A 1 282 ? -23.641 -13.743 2.817 1.00 92.56 282 LEU A C 1
ATOM 2302 O O . LEU A 1 282 ? -24.183 -14.821 2.553 1.00 92.56 282 LEU A O 1
ATOM 2306 N N . LYS A 1 283 ? -22.400 -13.679 3.323 1.00 93.19 283 LYS A N 1
ATOM 2307 C CA . LYS A 1 283 ? -21.542 -14.861 3.537 1.00 93.19 283 LYS A CA 1
ATOM 2308 C C . LYS A 1 283 ? -21.482 -15.366 4.979 1.00 93.19 283 LYS A C 1
ATOM 2310 O O . LYS A 1 283 ? -21.302 -16.566 5.167 1.00 93.19 283 LYS A O 1
ATOM 2315 N N . GLU A 1 284 ? -21.657 -14.508 5.984 1.00 86.56 284 GLU A N 1
ATOM 2316 C CA . GLU A 1 284 ? -21.543 -14.902 7.399 1.00 86.56 284 GLU A CA 1
ATOM 2317 C C . GLU A 1 284 ? -22.721 -15.778 7.873 1.00 86.56 284 GLU A C 1
ATOM 2319 O O . GLU A 1 284 ? -22.551 -16.602 8.770 1.00 86.56 284 GLU A O 1
ATOM 2324 N N . LYS A 1 285 ? -23.894 -15.651 7.230 1.00 64.25 285 LYS A N 1
ATOM 2325 C CA . LYS A 1 285 ? -25.074 -16.530 7.376 1.00 64.25 285 LYS A CA 1
ATOM 2326 C C . LYS A 1 285 ? -25.509 -16.855 8.818 1.00 64.25 285 LYS A C 1
ATOM 2328 O O . LYS A 1 285 ? -25.956 -17.966 9.105 1.00 64.25 285 LYS A O 1
ATOM 2333 N N . THR A 1 286 ? -25.519 -15.862 9.704 1.00 54.53 286 THR A N 1
ATOM 2334 C CA . THR A 1 286 ? -26.507 -15.848 10.793 1.00 54.53 286 THR A CA 1
ATOM 2335 C C . THR A 1 286 ? -27.883 -15.501 10.222 1.00 54.53 286 THR A C 1
ATOM 2337 O O . THR A 1 286 ? -28.034 -14.539 9.472 1.00 54.53 286 THR A O 1
ATOM 2340 N N . SER A 1 287 ? -28.896 -16.306 10.545 1.00 39.66 287 SER A N 1
ATOM 2341 C CA . SER A 1 287 ? -30.249 -16.199 9.989 1.00 39.66 287 SER A CA 1
ATOM 2342 C C . SER A 1 287 ? -31.059 -15.078 10.652 1.00 39.66 287 SER A C 1
ATOM 2344 O O . SER A 1 287 ? -31.869 -15.329 11.543 1.00 39.66 287 SER A O 1
ATOM 2346 N N . MET A 1 288 ? -30.837 -13.842 10.209 1.00 45.41 288 MET A N 1
ATOM 2347 C CA . MET A 1 288 ? -31.687 -12.681 10.494 1.00 45.41 288 MET A CA 1
ATOM 2348 C C . MET A 1 288 ? -32.049 -11.963 9.184 1.00 45.41 288 MET A C 1
ATOM 2350 O O . MET A 1 288 ? -31.254 -12.016 8.242 1.00 45.41 288 MET A O 1
ATOM 2354 N N . PRO A 1 289 ? -33.225 -11.311 9.097 1.00 49.06 289 PRO A N 1
ATOM 2355 C CA . PRO A 1 289 ? -33.605 -10.516 7.928 1.00 49.06 289 PRO A CA 1
ATOM 2356 C C . PRO A 1 289 ? -32.631 -9.348 7.712 1.00 49.06 289 PRO A C 1
ATOM 2358 O O . PRO A 1 289 ? -32.068 -8.811 8.669 1.00 49.06 289 PRO A O 1
ATOM 2361 N N . ASP A 1 290 ? -32.429 -8.956 6.453 1.00 51.88 290 ASP A N 1
ATOM 2362 C CA . ASP A 1 290 ? -31.383 -8.001 6.064 1.00 51.88 290 ASP A CA 1
ATOM 2363 C C . ASP A 1 290 ? -31.806 -6.536 6.273 1.00 51.88 290 ASP A C 1
ATOM 2365 O O . ASP A 1 290 ? -31.982 -5.758 5.336 1.00 51.88 290 ASP A O 1
ATOM 2369 N N . THR A 1 291 ? -31.939 -6.139 7.543 1.00 55.72 291 THR A N 1
ATOM 2370 C CA . THR A 1 291 ? -32.293 -4.770 7.969 1.00 55.72 291 THR A CA 1
ATOM 2371 C C . THR A 1 291 ? -31.292 -3.688 7.541 1.00 55.72 291 THR A C 1
ATOM 2373 O O . THR A 1 291 ? -31.511 -2.499 7.775 1.00 55.72 291 THR A O 1
ATOM 2376 N N . CYS A 1 292 ? -30.197 -4.075 6.887 1.00 54.28 292 CYS A N 1
ATOM 2377 C CA . CYS A 1 292 ? -29.161 -3.180 6.399 1.00 54.28 292 CYS A CA 1
ATOM 2378 C C . CYS A 1 292 ? -29.545 -2.434 5.110 1.00 54.28 292 CYS A C 1
ATOM 2380 O O . CYS A 1 292 ? -28.963 -1.381 4.857 1.00 54.28 292 CYS A O 1
ATOM 2382 N N . PHE A 1 293 ? -30.489 -2.958 4.312 1.00 53.34 293 PHE A N 1
ATOM 2383 C CA . PHE A 1 293 ? -30.744 -2.486 2.939 1.00 53.34 293 PHE A CA 1
ATOM 2384 C C . PHE A 1 293 ? -32.228 -2.312 2.558 1.00 53.34 293 PHE A C 1
ATOM 2386 O O . PHE A 1 293 ? -32.525 -2.187 1.373 1.00 53.34 293 PHE A O 1
ATOM 2393 N N . PHE A 1 294 ? -33.161 -2.282 3.517 1.00 43.78 294 PHE A N 1
ATOM 2394 C CA . PHE A 1 294 ? -34.545 -1.893 3.213 1.00 43.78 294 PHE A CA 1
ATOM 2395 C C . PHE A 1 294 ? -34.645 -0.402 2.850 1.00 43.78 294 PHE A C 1
ATOM 2397 O O . PHE A 1 294 ? -34.049 0.448 3.528 1.00 43.78 294 PHE A O 1
ATOM 2404 N N . SER A 1 295 ? -35.413 -0.127 1.795 1.00 43.12 295 SER A N 1
ATOM 2405 C CA . SER A 1 295 ? -36.029 1.162 1.482 1.00 43.12 295 SER A CA 1
ATOM 2406 C C . SER A 1 295 ? -37.220 1.419 2.411 1.00 43.12 295 SER A C 1
ATOM 2408 O O . SER A 1 295 ? -37.895 0.479 2.833 1.00 43.12 295 SER A O 1
ATOM 2410 N N . ASP A 1 296 ? -37.506 2.690 2.698 1.00 37.81 296 ASP A N 1
ATOM 2411 C CA . ASP A 1 296 ? -38.734 3.106 3.387 1.00 37.81 296 ASP A CA 1
ATOM 2412 C C . ASP A 1 296 ? -39.914 3.173 2.394 1.00 37.81 296 ASP A C 1
ATOM 2414 O O . ASP A 1 296 ? -40.508 4.226 2.163 1.00 37.81 296 ASP A O 1
ATOM 2418 N N . GLU A 1 297 ? -40.253 2.032 1.787 1.00 34.31 297 GLU A N 1
ATOM 2419 C CA . GLU A 1 297 ? -41.512 1.852 1.055 1.00 34.31 297 GLU A CA 1
ATOM 2420 C C . GLU A 1 297 ? -42.575 1.268 1.998 1.00 34.31 297 GLU A C 1
ATOM 2422 O O . GLU A 1 297 ? -42.317 0.366 2.797 1.00 34.31 297 GLU A O 1
ATOM 2427 N N . GLY A 1 298 ? -43.762 1.875 1.988 1.00 40.75 298 GLY A N 1
ATOM 2428 C CA . GLY A 1 298 ? -44.628 1.885 3.165 1.00 40.75 298 GLY A CA 1
ATOM 2429 C C . GLY A 1 298 ? -45.354 0.574 3.480 1.00 40.75 298 GLY A C 1
ATOM 2430 O O . GLY A 1 298 ? -46.009 -0.014 2.623 1.00 40.75 298 GLY A O 1
ATOM 2431 N N . GLN A 1 299 ? -45.383 0.217 4.768 1.00 30.25 299 GLN A N 1
ATOM 2432 C CA . GLN A 1 299 ? -46.482 -0.560 5.347 1.00 30.25 299 GLN A CA 1
ATOM 2433 C C . GLN A 1 299 ? -47.210 0.258 6.415 1.00 30.25 299 GLN A C 1
ATOM 2435 O O . GLN A 1 299 ? -46.763 0.405 7.552 1.00 30.25 299 GLN A O 1
ATOM 2440 N N . SER A 1 300 ? -48.366 0.789 6.029 1.00 32.03 300 SER A N 1
ATOM 2441 C CA . SER A 1 300 ? -49.388 1.278 6.947 1.00 32.03 300 SER A CA 1
ATOM 2442 C C . SER A 1 300 ? -50.132 0.102 7.603 1.00 32.03 300 SER A C 1
ATOM 2444 O O . SER A 1 300 ? -50.246 -0.977 7.030 1.00 32.03 300 SER A O 1
ATOM 2446 N N . GLY A 1 301 ? -50.698 0.315 8.799 1.00 38.41 301 GLY A N 1
ATOM 2447 C CA . GLY A 1 301 ? -51.790 -0.538 9.295 1.00 38.41 301 GLY A CA 1
ATOM 2448 C C . GLY A 1 301 ? -51.437 -1.788 10.118 1.00 38.41 301 GLY A C 1
ATOM 2449 O O . GLY A 1 301 ? -52.093 -2.813 9.964 1.00 38.41 301 GLY A O 1
ATOM 2450 N N . GLY A 1 302 ? -50.488 -1.713 11.059 1.00 26.53 302 GLY A N 1
ATOM 2451 C CA . GLY A 1 302 ? -50.339 -2.717 12.128 1.00 26.53 302 GLY A CA 1
ATOM 2452 C C . GLY A 1 302 ? -50.972 -2.249 13.447 1.00 26.53 302 GLY A C 1
ATOM 2453 O O . GLY A 1 302 ? -50.524 -1.253 14.011 1.00 26.53 302 GLY A O 1
ATOM 2454 N N . LYS A 1 303 ? -52.001 -2.940 13.966 1.00 26.05 303 LYS A N 1
ATOM 2455 C CA . LYS A 1 303 ? -52.646 -2.565 15.245 1.00 26.05 303 LYS A CA 1
ATOM 2456 C C . LYS A 1 303 ? -51.677 -2.714 16.424 1.00 26.05 303 LYS A C 1
ATOM 2458 O O . LYS A 1 303 ? -51.272 -3.827 16.751 1.00 26.05 303 LYS A O 1
ATOM 2463 N N . ILE A 1 304 ? -51.403 -1.614 17.125 1.00 28.12 304 ILE A N 1
ATOM 2464 C CA . ILE A 1 304 ? -50.786 -1.649 18.455 1.00 28.12 304 ILE A CA 1
ATOM 2465 C C . ILE A 1 304 ? -51.801 -2.267 19.428 1.00 28.12 304 ILE A C 1
ATOM 2467 O O . ILE A 1 304 ? -52.868 -1.700 19.653 1.00 28.12 304 ILE A O 1
ATOM 2471 N N . GLN A 1 305 ? -51.469 -3.419 20.011 1.00 29.03 305 GLN A N 1
ATOM 2472 C CA . GLN A 1 305 ? -52.091 -3.865 21.258 1.00 29.03 305 GLN A CA 1
ATOM 2473 C C . GLN A 1 305 ? -51.279 -3.303 22.427 1.00 29.03 305 GLN A C 1
ATOM 2475 O O . GLN A 1 305 ? -50.076 -3.541 22.527 1.00 29.03 305 GLN A O 1
ATOM 2480 N N . GLU A 1 306 ? -51.934 -2.547 23.305 1.00 27.34 306 GLU A N 1
ATOM 2481 C CA . GLU A 1 306 ? -51.301 -1.942 24.475 1.00 27.34 306 GLU A CA 1
ATOM 2482 C C . GLU A 1 306 ? -50.921 -3.006 25.514 1.00 27.34 306 GLU A C 1
ATOM 2484 O O . GLU A 1 306 ? -51.760 -3.476 26.286 1.00 27.34 306 GLU A O 1
ATOM 2489 N N . ILE A 1 307 ? -49.637 -3.357 25.594 1.00 26.05 307 ILE A N 1
ATOM 2490 C CA . ILE A 1 307 ? -49.112 -4.123 26.729 1.00 26.05 307 ILE A CA 1
ATOM 2491 C C . ILE A 1 307 ? -48.670 -3.132 27.810 1.00 26.05 307 ILE A C 1
ATOM 2493 O O . ILE A 1 307 ? -47.534 -2.662 27.831 1.00 26.05 307 ILE A O 1
ATOM 2497 N N . ASN A 1 308 ? -49.596 -2.820 28.719 1.00 27.61 308 ASN A N 1
ATOM 2498 C CA . ASN A 1 308 ? -49.340 -2.018 29.915 1.00 27.61 308 ASN A CA 1
ATOM 2499 C C . ASN A 1 308 ? -48.375 -2.746 30.875 1.00 27.61 308 ASN A C 1
ATOM 2501 O O . ASN A 1 308 ? -48.803 -3.486 31.764 1.00 27.61 308 ASN A O 1
ATOM 2505 N N . ILE A 1 309 ? -47.068 -2.522 30.722 1.00 27.02 309 ILE A N 1
ATOM 2506 C CA . ILE A 1 309 ? -46.057 -2.967 31.690 1.00 27.02 309 ILE A CA 1
ATOM 2507 C C . ILE A 1 309 ? -45.955 -1.918 32.799 1.00 27.02 309 ILE A C 1
ATOM 2509 O O . ILE A 1 309 ? -45.373 -0.850 32.618 1.00 27.02 309 ILE A O 1
ATOM 2513 N N . LYS A 1 310 ? -46.518 -2.234 33.969 1.00 26.47 310 LYS A N 1
ATOM 2514 C CA . LYS A 1 310 ? -46.320 -1.431 35.181 1.00 26.47 310 LYS A CA 1
ATOM 2515 C C . LYS A 1 310 ? -44.868 -1.536 35.641 1.00 26.47 310 LYS A C 1
ATOM 2517 O O . LYS A 1 310 ? -44.371 -2.640 35.858 1.00 26.47 310 LYS A O 1
ATOM 2522 N N . LEU A 1 311 ? -44.229 -0.389 35.852 1.00 24.25 311 LEU A N 1
ATOM 2523 C CA . LEU A 1 311 ? -43.005 -0.301 36.642 1.00 24.25 311 LEU A CA 1
ATOM 2524 C C . LEU A 1 311 ? -43.339 -0.626 38.103 1.00 24.25 311 LEU A C 1
ATOM 2526 O O . LEU A 1 311 ? -44.162 0.057 38.707 1.00 24.25 311 LEU A O 1
ATOM 2530 N N . ASN A 1 312 ? -42.676 -1.641 38.653 1.00 25.78 312 ASN A N 1
ATOM 2531 C CA . ASN A 1 312 ? -42.549 -1.855 40.090 1.00 25.78 312 ASN A CA 1
ATOM 2532 C C . ASN A 1 312 ? -41.051 -1.919 40.403 1.00 25.78 312 ASN A C 1
ATOM 2534 O O . ASN A 1 312 ? -40.389 -2.897 40.057 1.00 25.78 312 ASN A O 1
ATOM 2538 N N . GLU A 1 313 ? -40.532 -0.884 41.052 1.00 25.56 313 GLU A N 1
ATOM 2539 C CA . GLU A 1 313 ? -39.240 -0.939 41.733 1.00 25.56 313 GLU A CA 1
ATOM 2540 C C . GLU A 1 313 ? -39.435 -1.584 43.111 1.00 25.56 313 GLU A C 1
ATOM 2542 O O . GLU A 1 313 ? -40.391 -1.263 43.818 1.00 25.56 313 GLU A O 1
ATOM 2547 N N . SER A 1 314 ? -38.525 -2.475 43.504 1.00 26.94 314 SER A N 1
ATOM 2548 C CA . SER A 1 314 ? -38.335 -2.858 44.906 1.00 26.94 314 SER A CA 1
ATOM 2549 C C . SER A 1 314 ? -36.986 -3.551 45.084 1.00 26.94 314 SER A C 1
ATOM 2551 O O . SER A 1 314 ? -36.808 -4.686 44.634 1.00 26.94 314 SER A O 1
ATOM 2553 N N . ASP A 1 315 ? -36.056 -2.897 45.773 1.00 26.70 315 ASP A N 1
ATOM 2554 C CA . ASP A 1 315 ? -34.936 -3.585 46.411 1.00 26.70 315 ASP A CA 1
ATOM 2555 C C . ASP A 1 315 ? -35.472 -4.551 47.486 1.00 26.70 315 ASP A C 1
ATOM 2557 O O . ASP A 1 315 ? -36.368 -4.177 48.241 1.00 26.70 315 ASP A O 1
ATOM 2561 N N . ASP A 1 316 ? -34.913 -5.763 47.609 1.00 28.44 316 ASP A N 1
ATOM 2562 C CA . ASP A 1 316 ? -33.965 -5.997 48.711 1.00 28.44 316 ASP A CA 1
ATOM 2563 C C . ASP A 1 316 ? -33.229 -7.358 48.694 1.00 28.44 316 ASP A C 1
ATOM 2565 O O . ASP A 1 316 ? -33.776 -8.403 48.358 1.00 28.44 316 ASP A O 1
ATOM 2569 N N . LYS A 1 317 ? -31.963 -7.277 49.124 1.00 28.95 317 LYS A N 1
ATOM 2570 C CA . LYS A 1 317 ? -31.147 -8.207 49.940 1.00 28.95 317 LYS A CA 1
ATOM 2571 C C . LYS A 1 317 ? -31.285 -9.749 49.841 1.00 28.95 317 LYS A C 1
ATOM 2573 O O . LYS A 1 317 ? -32.267 -10.352 50.245 1.00 28.95 317 LYS A O 1
ATOM 2578 N N . GLU A 1 318 ? -30.124 -10.340 49.535 1.00 26.48 318 GLU A N 1
ATOM 2579 C CA . GLU A 1 318 ? -29.418 -11.391 50.306 1.00 26.48 318 GLU A CA 1
ATOM 2580 C C . GLU A 1 318 ? -30.033 -12.805 50.548 1.00 26.48 318 GLU A C 1
ATOM 2582 O O . GLU A 1 318 ? -31.005 -13.007 51.262 1.00 26.48 318 GLU A O 1
ATOM 2587 N N . ASP A 1 319 ? -29.253 -13.807 50.109 1.00 27.69 319 ASP A N 1
ATOM 2588 C CA . ASP A 1 319 ? -28.659 -14.884 50.934 1.00 27.69 319 ASP A CA 1
ATOM 2589 C C . ASP A 1 319 ? -29.006 -16.387 50.718 1.00 27.69 319 ASP A C 1
ATOM 2591 O O . ASP A 1 319 ? -30.121 -16.868 50.891 1.00 27.69 319 ASP A O 1
ATOM 2595 N N . ASN A 1 320 ? -27.904 -17.138 50.551 1.00 27.77 320 ASN A N 1
ATOM 2596 C CA . ASN A 1 320 ? -27.603 -18.495 51.047 1.00 27.77 320 ASN A CA 1
ATOM 2597 C C . ASN A 1 320 ? -28.117 -19.820 50.397 1.00 27.77 320 ASN A C 1
ATOM 2599 O O . ASN A 1 320 ? -29.293 -20.029 50.140 1.00 27.77 320 ASN A O 1
ATOM 2603 N N . LYS A 1 321 ? -27.165 -20.782 50.304 1.00 28.34 321 LYS A N 1
ATOM 2604 C CA . LYS A 1 321 ? -27.253 -22.277 50.199 1.00 28.34 321 LYS A CA 1
ATOM 2605 C C . LYS A 1 321 ? -28.237 -22.902 49.176 1.00 28.34 321 LYS A C 1
ATOM 2607 O O . LYS A 1 321 ? -29.439 -22.829 49.336 1.00 28.34 321 LYS A O 1
ATOM 2612 N N . GLY A 1 322 ? -27.835 -23.726 48.203 1.00 25.66 322 GLY A N 1
ATOM 2613 C CA . GLY A 1 322 ? -26.712 -24.671 48.163 1.00 25.66 322 GLY A CA 1
ATOM 2614 C C . GLY A 1 322 ? -27.174 -26.110 47.816 1.00 25.66 322 GLY A C 1
ATOM 2615 O O . GLY A 1 322 ? -28.334 -26.458 47.989 1.00 25.66 322 GLY A O 1
ATOM 2616 N N . SER A 1 323 ? -26.222 -26.964 47.416 1.00 26.86 323 SER A N 1
ATOM 2617 C CA . SER A 1 323 ? -26.333 -28.424 47.166 1.00 26.86 323 SER A CA 1
ATOM 2618 C C . SER A 1 323 ? -26.750 -28.952 45.774 1.00 26.86 323 SER A C 1
ATOM 2620 O O . SER A 1 323 ? -27.647 -28.473 45.094 1.00 26.86 323 SER A O 1
ATOM 2622 N N . LYS A 1 324 ? -26.047 -30.037 45.416 1.00 28.48 324 LYS A N 1
ATOM 2623 C CA . LYS A 1 324 ? -26.245 -31.014 44.324 1.00 28.48 324 LYS A CA 1
ATOM 2624 C C . LYS A 1 324 ? -27.555 -31.814 44.586 1.00 28.48 324 LYS A C 1
ATOM 2626 O O . LYS A 1 324 ? -28.010 -31.809 45.725 1.00 28.48 324 LYS A O 1
ATOM 2631 N N . THR A 1 325 ? -28.194 -32.524 43.640 1.00 26.73 325 THR A N 1
ATOM 2632 C CA . THR A 1 325 ? -27.666 -33.709 42.907 1.00 26.73 325 THR A CA 1
ATOM 2633 C C . THR A 1 325 ? -28.561 -34.225 41.754 1.00 26.73 325 THR A C 1
ATOM 2635 O O . THR A 1 325 ? -29.773 -34.268 41.896 1.00 26.73 325 THR A O 1
ATOM 2638 N N . ASP A 1 326 ? -27.921 -34.753 40.697 1.00 27.78 326 ASP A N 1
ATOM 2639 C CA . ASP A 1 326 ? -28.220 -35.980 39.910 1.00 27.78 326 ASP A CA 1
ATOM 2640 C C . ASP A 1 326 ? -29.643 -36.450 39.465 1.00 27.78 326 ASP A C 1
ATOM 2642 O O . ASP A 1 326 ? -30.530 -36.724 40.262 1.00 27.78 326 ASP A O 1
ATOM 2646 N N . LYS A 1 327 ? -29.670 -36.889 38.185 1.00 28.14 327 LYS A N 1
ATOM 2647 C CA . LYS A 1 327 ? -30.293 -38.128 37.623 1.00 28.14 327 LYS A CA 1
ATOM 2648 C C . LYS A 1 327 ? -31.795 -38.214 37.205 1.00 28.14 327 LYS A C 1
ATOM 2650 O O . LYS A 1 327 ? -32.623 -38.753 37.921 1.00 28.14 327 LYS A O 1
ATOM 2655 N N . LYS A 1 328 ? -31.970 -38.112 35.869 1.00 26.50 328 LYS A N 1
ATOM 2656 C CA . LYS A 1 328 ? -32.342 -39.215 34.917 1.00 26.50 328 LYS A CA 1
ATOM 2657 C C . LYS A 1 328 ? -33.823 -39.672 34.737 1.00 26.50 328 LYS A C 1
ATOM 2659 O O . LYS A 1 328 ? -34.497 -40.027 35.687 1.00 26.50 328 LYS A O 1
ATOM 2664 N N . LYS A 1 329 ? -34.163 -39.934 33.453 1.00 26.36 329 LYS A N 1
ATOM 2665 C CA . LYS A 1 329 ? -35.346 -40.636 32.860 1.00 26.36 329 LYS A CA 1
ATOM 2666 C C . LYS A 1 329 ? -36.691 -39.875 32.925 1.00 26.36 329 LYS A C 1
ATOM 2668 O O . LYS A 1 329 ? -37.094 -39.473 33.997 1.00 26.36 329 LYS A O 1
ATOM 2673 N N . LEU A 1 330 ? -37.428 -39.587 31.840 1.00 27.72 330 LEU A N 1
ATOM 2674 C CA . LEU A 1 330 ? -37.790 -40.304 30.590 1.00 27.72 330 LEU A CA 1
ATOM 2675 C C . LEU A 1 330 ? -38.962 -41.313 30.716 1.00 27.72 330 LEU A C 1
ATOM 2677 O O . LEU A 1 330 ? -38.740 -42.510 30.887 1.00 27.72 330 LEU A O 1
ATOM 2681 N N . SER A 1 331 ? -40.182 -40.828 30.455 1.00 26.36 331 SER A N 1
ATOM 2682 C CA . SER A 1 331 ? -41.362 -41.562 29.938 1.00 26.36 331 SER A CA 1
ATOM 2683 C C . SER A 1 331 ? -42.255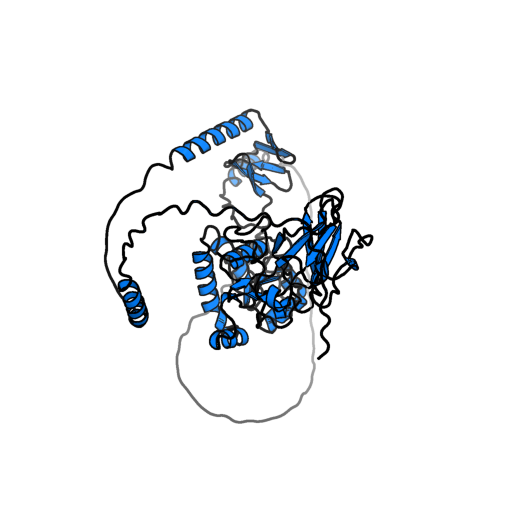 -40.550 29.185 1.00 26.36 331 SER A C 1
ATOM 2685 O O . SER A 1 331 ? -42.330 -39.402 29.601 1.00 26.36 331 SER A O 1
ATOM 2687 N N . LYS A 1 332 ? -42.713 -40.809 27.948 1.00 26.86 332 LYS A N 1
ATOM 2688 C CA . LYS A 1 332 ? -43.982 -41.478 27.549 1.00 26.86 332 LYS A CA 1
ATOM 2689 C C . LYS A 1 332 ? -45.263 -40.891 28.189 1.00 26.86 332 LYS A C 1
ATOM 2691 O O . LYS A 1 332 ? -45.269 -40.706 29.394 1.00 26.86 332 LYS A O 1
ATOM 2696 N N . SER A 1 333 ? -46.407 -40.733 27.499 1.00 25.39 333 SER A N 1
ATOM 2697 C CA . SER A 1 333 ? -46.728 -40.701 26.045 1.00 25.39 333 SER A CA 1
ATOM 2698 C C . SER A 1 333 ? -48.247 -40.526 25.810 1.00 25.39 333 SER A C 1
ATOM 2700 O O . SER A 1 333 ? -49.002 -41.178 26.519 1.00 25.39 333 SER A O 1
ATOM 2702 N N . LYS A 1 334 ? -48.656 -39.855 24.714 1.00 27.14 334 LYS A N 1
ATOM 2703 C CA . LYS A 1 334 ? -49.962 -39.972 23.998 1.00 27.14 334 LYS A CA 1
ATOM 2704 C C . LYS A 1 334 ? -51.282 -39.780 24.786 1.00 27.14 334 LYS A C 1
ATOM 2706 O O . LYS A 1 334 ? -51.672 -40.660 25.543 1.00 27.14 334 LYS A O 1
ATOM 2711 N N . LYS A 1 335 ? -52.095 -38.804 24.357 1.00 27.44 335 LYS A N 1
ATOM 2712 C CA . LYS A 1 335 ? -53.347 -38.933 23.549 1.00 27.44 335 LYS A CA 1
ATOM 2713 C C . LYS A 1 335 ? -53.767 -37.498 23.104 1.00 27.44 335 LYS A C 1
ATOM 2715 O O . LYS A 1 335 ? -53.291 -36.558 23.726 1.00 27.44 335 LYS A O 1
ATOM 2720 N N . LYS A 1 336 ? -54.355 -37.233 21.919 1.00 26.56 336 LYS A N 1
ATOM 2721 C CA . LYS A 1 336 ? -55.681 -37.630 21.365 1.00 26.56 336 LYS A CA 1
ATOM 2722 C C . LYS A 1 336 ? -56.836 -37.080 22.231 1.00 26.56 336 LYS A C 1
ATOM 2724 O O . LYS A 1 336 ? -56.735 -37.187 23.446 1.00 26.56 336 LYS A O 1
ATOM 2729 N N . ASP A 1 337 ? -57.920 -36.520 21.691 1.00 29.86 337 ASP A N 1
ATOM 2730 C CA . ASP A 1 337 ? -58.515 -36.618 20.338 1.00 29.86 337 ASP A CA 1
ATOM 2731 C C . ASP A 1 337 ? -59.488 -35.433 20.069 1.00 29.86 337 ASP A C 1
ATOM 2733 O O . ASP A 1 337 ? -60.006 -34.937 21.062 1.00 29.86 337 ASP A O 1
ATOM 2737 N N . LYS A 1 338 ? -59.793 -35.117 18.783 1.00 30.77 338 LYS A N 1
ATOM 2738 C CA . LYS A 1 338 ? -61.133 -34.710 18.233 1.00 30.77 338 LYS A CA 1
ATOM 2739 C C . LYS A 1 338 ? -61.822 -33.410 18.762 1.00 30.77 338 LYS A C 1
ATOM 2741 O O . LYS A 1 338 ? -61.505 -32.986 19.862 1.00 30.77 338 LYS A O 1
ATOM 2746 N N . ASP A 1 339 ? -62.758 -32.680 18.127 1.00 29.23 339 ASP A N 1
ATOM 2747 C CA . ASP A 1 339 ? -63.509 -32.597 16.829 1.00 29.23 339 ASP A CA 1
ATOM 2748 C C . ASP A 1 339 ? -64.189 -31.183 16.793 1.00 29.23 339 ASP A C 1
ATOM 2750 O O . ASP A 1 339 ? -64.116 -30.497 17.814 1.00 29.23 339 ASP A O 1
ATOM 2754 N N . ASP A 1 340 ? -64.980 -30.677 15.825 1.00 32.72 340 ASP A N 1
ATOM 2755 C CA . ASP A 1 340 ? -65.086 -30.654 14.335 1.00 32.72 340 ASP A CA 1
ATOM 2756 C C . ASP A 1 340 ? -66.200 -29.592 13.982 1.00 32.72 340 ASP A C 1
ATOM 2758 O O . ASP A 1 340 ? -66.844 -29.101 14.910 1.00 32.72 340 ASP A O 1
ATOM 2762 N N . LEU A 1 341 ? -66.485 -29.283 12.689 1.00 32.22 341 LEU A N 1
ATOM 2763 C CA . LEU A 1 341 ? -67.629 -28.448 12.166 1.00 32.22 341 LEU A CA 1
ATOM 2764 C C . LEU A 1 341 ? -67.548 -26.914 12.453 1.00 32.22 341 LEU A C 1
ATOM 2766 O O . LEU A 1 341 ? -66.756 -26.503 13.295 1.00 32.22 341 LEU A O 1
ATOM 2770 N N . GLU A 1 342 ? -68.248 -25.956 11.807 1.00 30.78 342 GLU A N 1
ATOM 2771 C CA . GLU A 1 342 ? -69.193 -25.807 10.653 1.00 30.78 342 GLU A CA 1
ATOM 2772 C C . GLU A 1 342 ? -69.023 -24.326 10.161 1.00 30.78 342 GLU A C 1
ATOM 2774 O O . GLU A 1 342 ? -68.682 -23.480 10.985 1.00 30.78 342 GLU A O 1
ATOM 2779 N N . LYS A 1 343 ? -68.991 -23.889 8.885 1.00 33.47 343 LYS A N 1
ATOM 2780 C CA . LYS A 1 343 ? -69.867 -23.949 7.681 1.00 33.47 343 LYS A CA 1
ATOM 2781 C C . LYS A 1 343 ? -71.152 -23.080 7.735 1.00 33.47 343 LYS A C 1
ATOM 2783 O O . LYS A 1 343 ? -71.919 -23.240 8.671 1.00 33.47 343 LYS A O 1
ATOM 2788 N N . VAL A 1 344 ? -71.318 -22.203 6.718 1.00 31.14 344 VAL A N 1
ATOM 2789 C CA . VAL A 1 344 ? -72.472 -21.386 6.200 1.00 31.14 344 VAL A CA 1
ATOM 2790 C C . VAL A 1 344 ? -71.824 -20.161 5.483 1.00 31.14 344 VAL A C 1
ATOM 2792 O O . VAL A 1 344 ? -70.942 -19.561 6.094 1.00 31.14 344 VAL A O 1
ATOM 2795 N N . GLU A 1 345 ? -71.956 -19.847 4.179 1.00 30.33 345 GLU A N 1
ATOM 2796 C CA . GLU A 1 345 ? -73.092 -19.715 3.214 1.00 30.33 345 GLU A CA 1
ATOM 2797 C C . GLU A 1 345 ? -73.820 -18.345 3.309 1.00 30.33 345 GLU A C 1
ATOM 2799 O O . GLU A 1 345 ? -74.193 -17.965 4.417 1.00 30.33 345 GLU A O 1
ATOM 2804 N N . ASP A 1 346 ? -74.098 -17.540 2.260 1.00 29.70 346 ASP A N 1
ATOM 2805 C CA . ASP A 1 346 ? -73.434 -17.269 0.943 1.00 29.70 346 ASP A CA 1
ATOM 2806 C C . ASP A 1 346 ? -73.394 -15.709 0.731 1.00 29.70 346 ASP A C 1
ATOM 2808 O O . ASP A 1 346 ? -72.919 -15.074 1.672 1.00 29.70 346 ASP A O 1
ATOM 2812 N N . ASP A 1 347 ? -73.819 -14.910 -0.278 1.00 31.06 347 ASP A N 1
ATOM 2813 C CA . ASP A 1 347 ? -74.359 -14.901 -1.682 1.00 31.06 347 ASP A CA 1
ATOM 2814 C C . ASP A 1 347 ? -74.437 -13.367 -2.094 1.00 31.06 347 ASP A C 1
ATOM 2816 O O . ASP A 1 347 ? -74.439 -12.549 -1.168 1.00 31.06 347 ASP A O 1
ATOM 2820 N N . VAL A 1 348 ? -74.554 -12.784 -3.316 1.00 31.19 348 VAL A N 1
ATOM 2821 C CA . VAL A 1 348 ? -74.410 -13.118 -4.768 1.00 31.19 348 VAL A CA 1
ATOM 2822 C C . VAL A 1 348 ? -74.404 -11.787 -5.621 1.00 31.19 348 VAL A C 1
ATOM 2824 O O . VAL A 1 348 ? -74.912 -10.794 -5.107 1.00 31.19 348 VAL A O 1
ATOM 2827 N N . GLU A 1 349 ? -73.888 -11.772 -6.878 1.00 29.48 349 GLU A N 1
ATOM 2828 C CA . GLU A 1 349 ? -74.000 -10.735 -7.983 1.00 29.48 349 GLU A CA 1
ATOM 2829 C C . GLU A 1 349 ? -73.473 -9.272 -7.730 1.00 29.48 349 GLU A C 1
ATOM 2831 O O . GLU A 1 349 ? -73.432 -8.811 -6.594 1.00 29.48 349 GLU A O 1
ATOM 2836 N N . GLU A 1 350 ? -72.858 -8.486 -8.649 1.00 30.92 350 GLU A N 1
ATOM 2837 C CA . GLU A 1 350 ? -73.050 -8.126 -10.094 1.00 30.92 350 GLU A CA 1
ATOM 2838 C C . GLU A 1 350 ? -74.235 -7.132 -10.322 1.00 30.92 350 GLU A C 1
ATOM 2840 O O . GLU A 1 350 ? -75.257 -7.257 -9.659 1.00 30.92 350 GLU A O 1
ATOM 2845 N N . GLU A 1 351 ? -74.195 -6.064 -11.149 1.00 29.17 351 GLU A N 1
ATOM 2846 C CA . GLU A 1 351 ? -73.239 -5.579 -12.177 1.00 29.17 351 GLU A CA 1
ATOM 2847 C C . GLU A 1 351 ? -73.340 -4.023 -12.399 1.00 29.17 351 GLU A C 1
ATOM 2849 O O . GLU A 1 351 ? -74.421 -3.452 -12.283 1.00 29.17 351 GLU A O 1
ATOM 2854 N N . ASP A 1 352 ? -72.203 -3.378 -12.716 1.00 29.14 352 ASP A N 1
ATOM 2855 C CA . ASP A 1 352 ? -71.917 -2.250 -13.651 1.00 29.14 352 ASP A CA 1
ATOM 2856 C C . ASP A 1 352 ? -72.531 -0.806 -13.725 1.00 29.14 352 ASP A C 1
ATOM 2858 O O . ASP A 1 352 ? -73.706 -0.524 -13.515 1.00 29.14 352 ASP A O 1
ATOM 2862 N N . GLU A 1 353 ? -71.620 0.076 -14.199 1.00 28.98 353 GLU A N 1
ATOM 2863 C CA . GLU A 1 353 ? -71.728 1.307 -15.032 1.00 28.98 353 GLU A CA 1
ATOM 2864 C C . GLU A 1 353 ? -72.252 2.693 -14.535 1.00 28.98 353 GLU A C 1
ATOM 2866 O O . GLU A 1 353 ? -73.058 2.852 -13.625 1.00 28.98 353 GLU A O 1
ATOM 2871 N N . VAL A 1 354 ? -71.748 3.726 -15.244 1.00 29.69 354 VAL A N 1
ATOM 2872 C CA . VAL A 1 354 ? -72.090 5.174 -15.265 1.00 29.69 354 VAL A CA 1
ATOM 2873 C C . VAL A 1 354 ? -71.777 6.041 -14.025 1.00 29.69 354 VAL A C 1
ATOM 2875 O O . VAL A 1 354 ? -72.676 6.509 -13.334 1.00 29.69 354 VAL A O 1
ATOM 2878 N N . GLU A 1 355 ? -70.503 6.435 -13.860 1.00 32.19 355 GLU A N 1
ATOM 2879 C CA . GLU A 1 355 ? -70.156 7.794 -13.371 1.00 32.19 355 GLU A CA 1
ATOM 2880 C C . GLU A 1 355 ? -68.751 8.243 -13.855 1.00 32.19 355 GLU A C 1
ATOM 2882 O O . GLU A 1 355 ? -67.807 8.457 -13.083 1.00 32.19 355 GLU A O 1
ATOM 2887 N N . GLU A 1 356 ? -68.604 8.341 -15.181 1.00 37.91 356 GLU A N 1
ATOM 2888 C CA . GLU A 1 356 ? -67.398 8.797 -15.888 1.00 37.91 356 GLU A CA 1
ATOM 2889 C C . GLU A 1 356 ? -67.670 10.146 -16.584 1.00 37.91 356 GLU A C 1
ATOM 2891 O O . GLU A 1 356 ? -68.108 10.182 -17.723 1.00 37.91 356 GLU A O 1
ATOM 2896 N N . GLU A 1 357 ? -67.452 11.252 -15.858 1.00 33.53 357 GLU A N 1
ATOM 2897 C CA . GLU A 1 357 ? -67.240 12.611 -16.419 1.00 33.53 357 GLU A CA 1
ATOM 2898 C C . GLU A 1 357 ? -66.791 13.631 -15.341 1.00 33.53 357 GLU A C 1
ATOM 2900 O O . GLU A 1 357 ? -66.182 14.646 -15.659 1.00 33.53 357 GLU A O 1
ATOM 2905 N N . VAL A 1 358 ? -67.013 13.357 -14.043 1.00 33.91 358 VAL A N 1
ATOM 2906 C CA . VAL A 1 358 ? -66.727 14.307 -12.934 1.00 33.91 358 VAL A CA 1
ATOM 2907 C C . VAL A 1 358 ? -65.338 14.117 -12.282 1.00 33.91 358 VAL A C 1
ATOM 2909 O O . VAL A 1 358 ? -64.893 14.948 -11.493 1.00 33.91 358 VAL A O 1
ATOM 2912 N N . LYS A 1 359 ? -64.607 13.038 -12.599 1.00 34.91 359 LYS A N 1
ATOM 2913 C CA . LYS A 1 359 ? -63.304 12.730 -11.964 1.00 34.91 359 LYS A CA 1
ATOM 2914 C C . LYS A 1 359 ? -62.115 13.481 -12.575 1.00 34.91 359 LYS A C 1
ATOM 2916 O O . LYS A 1 359 ? -61.168 13.798 -11.859 1.00 34.91 359 LYS A O 1
ATOM 2921 N N . GLU A 1 360 ? -62.165 13.800 -13.871 1.00 34.28 360 GLU A N 1
ATOM 2922 C CA . GLU A 1 360 ? -60.968 14.208 -14.623 1.00 34.28 360 GLU A CA 1
ATOM 2923 C C . GLU A 1 360 ? -60.463 15.634 -14.319 1.00 34.28 360 GLU A C 1
ATOM 2925 O O . GLU A 1 360 ? -59.322 15.956 -14.655 1.00 34.28 360 GLU A O 1
ATOM 2930 N N . GLU A 1 361 ? -61.266 16.490 -13.677 1.00 32.53 361 GLU A N 1
ATOM 2931 C CA . GLU A 1 361 ? -60.817 17.805 -13.183 1.00 32.53 361 GLU A CA 1
ATOM 2932 C C . GLU A 1 361 ? -60.303 17.742 -11.732 1.00 32.53 361 GLU A C 1
ATOM 2934 O O . GLU A 1 361 ? -59.326 18.411 -11.395 1.00 32.53 361 GLU A O 1
ATOM 2939 N N . VAL A 1 362 ? -60.881 16.880 -10.884 1.00 33.97 362 VAL A N 1
ATOM 2940 C CA . VAL A 1 362 ? -60.501 16.770 -9.462 1.00 33.97 362 VAL A CA 1
ATOM 2941 C C . VAL A 1 362 ? -59.134 16.101 -9.286 1.00 33.97 362 VAL A C 1
ATOM 2943 O O . VAL A 1 362 ? -58.342 16.531 -8.446 1.00 33.97 362 VAL A O 1
ATOM 2946 N N . GLU A 1 363 ? -58.805 15.085 -10.090 1.00 35.03 363 GLU A N 1
ATOM 2947 C CA . GLU A 1 363 ? -57.493 14.423 -9.998 1.00 35.03 363 GLU A CA 1
ATOM 2948 C C . GLU A 1 363 ? -56.332 15.360 -10.385 1.00 35.03 363 GLU A C 1
ATOM 2950 O O . GLU A 1 363 ? -55.252 15.274 -9.794 1.00 35.03 363 GLU A O 1
ATOM 2955 N N . LYS A 1 364 ? -56.566 16.325 -11.288 1.00 34.81 364 LYS A N 1
ATOM 2956 C CA . LYS A 1 364 ? -55.546 17.295 -11.721 1.00 34.81 364 LYS A CA 1
ATOM 2957 C C . LYS A 1 364 ? -55.198 18.318 -10.630 1.00 34.81 364 LYS A C 1
ATOM 2959 O O . LYS A 1 364 ? -54.016 18.594 -10.429 1.00 34.81 364 LYS A O 1
ATOM 2964 N N . GLU A 1 365 ? -56.174 18.822 -9.867 1.00 32.19 365 GLU A N 1
ATOM 2965 C CA . GLU A 1 365 ? -55.877 19.701 -8.719 1.00 32.19 365 GLU A CA 1
ATOM 2966 C C . GLU A 1 365 ? -55.208 18.944 -7.553 1.00 32.19 365 GLU A C 1
ATOM 2968 O O . GLU A 1 365 ? -54.339 19.490 -6.865 1.00 32.19 365 GLU A O 1
ATOM 2973 N N . VAL A 1 366 ? -55.545 17.665 -7.342 1.00 31.61 366 VAL A N 1
ATOM 2974 C CA . VAL A 1 366 ? -54.925 16.845 -6.284 1.00 31.61 366 VAL A CA 1
ATOM 2975 C C . VAL A 1 366 ? -53.460 16.504 -6.604 1.00 31.61 366 VAL A C 1
ATOM 2977 O O . VAL A 1 366 ? -52.617 16.541 -5.699 1.00 31.61 366 VAL A O 1
ATOM 2980 N N . GLU A 1 367 ? -53.111 16.252 -7.871 1.00 33.09 367 GLU A N 1
ATOM 2981 C CA . GLU A 1 367 ? -51.718 16.031 -8.294 1.00 33.09 367 GLU A CA 1
ATOM 2982 C C . GLU A 1 367 ? -50.801 17.249 -8.071 1.00 33.09 367 GLU A C 1
ATOM 2984 O O . GLU A 1 367 ? -49.634 17.075 -7.702 1.00 33.09 367 GLU A O 1
ATOM 2989 N N . GLU A 1 368 ? -51.281 18.481 -8.278 1.00 31.47 368 GLU A N 1
ATOM 2990 C CA . GLU A 1 368 ? -50.471 19.685 -8.027 1.00 31.47 368 GLU A CA 1
ATOM 2991 C C . GLU A 1 368 ? -50.247 19.938 -6.529 1.00 31.47 368 GLU A C 1
ATOM 2993 O O . GLU A 1 368 ? -49.142 20.306 -6.112 1.00 31.47 368 GLU A O 1
ATOM 2998 N N . VAL A 1 369 ? -51.256 19.697 -5.687 1.00 30.08 369 VAL A N 1
ATOM 2999 C CA . VAL A 1 369 ? -51.162 19.954 -4.239 1.00 30.08 369 VAL A CA 1
ATOM 3000 C C . VAL A 1 369 ? -50.239 18.950 -3.532 1.00 30.08 369 VAL A C 1
ATOM 3002 O O . VAL A 1 369 ? -49.520 19.323 -2.598 1.00 30.08 369 VAL A O 1
ATOM 3005 N N . ILE A 1 370 ? -50.178 17.694 -3.988 1.00 28.66 370 ILE A N 1
ATOM 3006 C CA . ILE A 1 370 ? -49.315 16.661 -3.382 1.00 28.66 370 ILE A CA 1
ATOM 3007 C C . ILE A 1 370 ? -47.816 16.912 -3.645 1.00 28.66 370 ILE A C 1
ATOM 3009 O O . ILE A 1 370 ? -46.983 16.547 -2.809 1.00 28.66 370 ILE A O 1
ATOM 3013 N N . LYS A 1 371 ? -47.453 17.642 -4.710 1.00 30.50 371 LYS A N 1
ATOM 3014 C CA . LYS A 1 371 ? -46.058 18.009 -5.044 1.00 30.50 371 LYS A CA 1
ATOM 3015 C C . LYS A 1 371 ? -45.405 18.997 -4.052 1.00 30.50 371 LYS A C 1
ATOM 3017 O O . LYS A 1 371 ? -44.232 19.330 -4.201 1.00 30.50 371 LYS A O 1
ATOM 3022 N N . ARG A 1 372 ? -46.108 19.441 -2.994 1.00 32.38 372 ARG A N 1
ATOM 3023 C CA . ARG A 1 372 ? -45.592 20.360 -1.950 1.00 32.38 372 ARG A CA 1
ATOM 3024 C C . ARG A 1 372 ? -45.383 19.722 -0.567 1.00 32.38 372 ARG A C 1
ATOM 3026 O O . ARG A 1 372 ? -45.751 20.297 0.458 1.00 32.38 372 ARG A O 1
ATOM 3033 N N . LYS A 1 373 ? -44.682 18.586 -0.505 1.00 28.98 373 LYS A N 1
ATOM 3034 C CA . LYS A 1 373 ? -43.982 18.140 0.718 1.00 28.98 373 LYS A CA 1
ATOM 3035 C C . LYS A 1 373 ? -42.472 18.165 0.493 1.00 28.98 373 LYS A C 1
ATOM 3037 O O . LYS A 1 373 ? -41.980 17.555 -0.446 1.00 28.98 373 LYS A O 1
ATOM 3042 N N . LYS A 1 374 ? -41.737 18.866 1.366 1.00 39.28 374 LYS A N 1
ATOM 3043 C CA . LYS A 1 374 ? -40.269 18.960 1.307 1.00 39.28 374 LYS A CA 1
ATOM 3044 C C . LYS A 1 374 ? -39.621 17.594 1.561 1.00 39.28 374 LYS A C 1
ATOM 3046 O O . LYS A 1 374 ? -39.401 17.225 2.714 1.00 39.28 374 LYS A O 1
ATOM 3051 N N . THR A 1 375 ? -39.238 16.895 0.499 1.00 30.83 375 THR A N 1
ATOM 3052 C CA . THR A 1 375 ? -38.148 15.919 0.550 1.00 30.83 375 THR A CA 1
ATOM 3053 C C . THR A 1 375 ? -36.847 16.670 0.821 1.00 30.83 375 THR A C 1
ATOM 3055 O O . THR A 1 375 ? -36.305 17.369 -0.031 1.00 30.83 375 THR A O 1
ATOM 3058 N N . VAL A 1 376 ? -36.349 16.576 2.054 1.00 34.06 376 VAL A N 1
ATOM 3059 C CA . VAL A 1 376 ? -34.991 17.026 2.373 1.00 34.06 376 VAL A CA 1
ATOM 3060 C C . VAL A 1 376 ? -34.045 15.954 1.843 1.00 34.06 376 VAL A C 1
ATOM 3062 O O . VAL A 1 376 ? -33.846 14.937 2.505 1.00 34.06 376 VAL A O 1
ATOM 3065 N N . ASN A 1 377 ? -33.511 16.156 0.634 1.00 35.12 377 ASN A N 1
ATOM 3066 C CA . ASN A 1 377 ? -32.572 15.218 0.019 1.00 35.12 377 ASN A CA 1
ATOM 3067 C C . ASN A 1 377 ? -31.376 14.995 0.953 1.00 35.12 377 ASN A C 1
ATOM 3069 O O . ASN A 1 377 ? -30.599 15.908 1.237 1.00 35.12 377 ASN A O 1
ATOM 3073 N N . ASN A 1 378 ? -31.255 13.766 1.449 1.00 41.03 378 ASN A N 1
ATOM 3074 C CA . ASN A 1 378 ? -30.180 13.359 2.336 1.00 41.03 378 ASN A CA 1
ATOM 3075 C C . ASN A 1 378 ? -28.902 13.178 1.507 1.00 41.03 378 ASN A C 1
ATOM 3077 O O . ASN A 1 378 ? -28.880 12.379 0.576 1.00 41.03 378 ASN A O 1
ATOM 3081 N N . GLU A 1 379 ? -27.826 13.886 1.861 1.00 38.31 379 GLU A N 1
ATOM 3082 C CA . GLU A 1 379 ? -26.560 13.933 1.104 1.00 38.31 379 GLU A CA 1
ATOM 3083 C C . GLU A 1 379 ? -25.814 12.577 1.017 1.00 38.31 379 GLU A C 1
ATOM 3085 O O . GLU A 1 379 ? -24.761 12.471 0.392 1.00 38.31 379 GLU A O 1
ATOM 3090 N N . TYR A 1 380 ? -26.371 11.522 1.620 1.00 39.81 380 TYR A N 1
ATOM 3091 C CA . TYR A 1 380 ? -25.791 10.182 1.713 1.00 39.81 380 TYR A CA 1
ATOM 3092 C C . TYR A 1 380 ? -26.736 9.062 1.242 1.00 39.81 380 TYR A C 1
ATOM 3094 O O . TYR A 1 380 ? -26.538 7.904 1.628 1.00 39.81 380 TYR A O 1
ATOM 3102 N N . ASP A 1 381 ? -27.749 9.366 0.420 1.00 43.91 381 ASP A N 1
ATOM 3103 C CA . ASP A 1 381 ? -28.510 8.316 -0.267 1.00 43.91 381 ASP A CA 1
ATOM 3104 C C . ASP A 1 381 ? -27.678 7.679 -1.395 1.00 43.91 381 ASP A C 1
ATOM 3106 O O . ASP A 1 381 ? -27.494 8.236 -2.475 1.00 43.91 381 ASP A O 1
ATOM 3110 N N . LEU A 1 382 ? -27.174 6.474 -1.128 1.00 46.44 382 LEU A N 1
ATOM 3111 C CA . LEU A 1 382 ? -26.359 5.685 -2.056 1.00 46.44 382 LEU A CA 1
ATOM 3112 C C . LEU A 1 382 ? -27.195 4.866 -3.062 1.00 46.44 382 LEU A C 1
ATOM 3114 O O . LEU A 1 382 ? -26.629 4.044 -3.786 1.00 46.44 382 LEU A O 1
ATOM 3118 N N . TYR A 1 383 ? -28.513 5.082 -3.103 1.00 47.91 383 TYR A N 1
ATOM 3119 C CA . TYR A 1 383 ? -29.415 4.663 -4.181 1.00 47.91 383 TYR A CA 1
ATOM 3120 C C . TYR A 1 383 ? -29.967 5.850 -4.986 1.00 47.91 383 TYR A C 1
ATOM 3122 O O . TYR A 1 383 ? -30.760 5.637 -5.902 1.00 47.91 383 TYR A O 1
ATOM 3130 N N . GLY A 1 384 ? -29.548 7.083 -4.674 1.00 49.03 384 GLY A N 1
ATOM 3131 C CA . GLY A 1 384 ? -29.977 8.273 -5.398 1.00 49.03 384 GLY A CA 1
ATOM 3132 C C . GLY A 1 384 ? -29.668 8.159 -6.890 1.00 49.03 384 GLY A C 1
ATOM 3133 O O . GLY A 1 384 ? -28.514 7.979 -7.276 1.00 49.03 384 GLY A O 1
ATOM 3134 N N . LYS A 1 385 ? -30.704 8.298 -7.726 1.00 70.94 385 LYS A N 1
ATOM 3135 C CA . LYS A 1 385 ? -30.556 8.381 -9.189 1.00 70.94 385 LYS A CA 1
ATOM 3136 C C . LYS A 1 385 ? -29.733 9.594 -9.624 1.00 70.94 385 LYS A C 1
ATOM 3138 O O . LYS A 1 385 ? -29.150 9.580 -10.697 1.00 70.94 385 LYS A O 1
ATOM 3143 N N . GLN A 1 386 ? -29.671 10.618 -8.773 1.00 79.94 386 GLN A N 1
ATOM 3144 C CA . GLN A 1 386 ? -29.010 11.886 -9.043 1.00 79.94 386 GLN A CA 1
ATOM 3145 C C . GLN A 1 386 ? -27.665 12.016 -8.313 1.00 79.94 386 GLN A C 1
ATOM 3147 O O . GLN A 1 386 ? -27.591 11.847 -7.094 1.00 79.94 386 GLN A O 1
ATOM 3152 N N . GLU A 1 387 ? -26.618 12.405 -9.040 1.00 88.12 387 GLU A N 1
ATOM 3153 C CA . GLU A 1 387 ? -25.323 12.835 -8.497 1.00 88.12 387 GLU A CA 1
ATOM 3154 C C . GLU A 1 387 ? -25.121 14.358 -8.633 1.00 88.12 387 GLU A C 1
ATOM 3156 O O . GLU A 1 387 ? -25.878 15.039 -9.323 1.00 88.12 387 GLU A O 1
ATOM 3161 N N . LYS A 1 388 ? -24.095 14.922 -7.980 1.00 90.31 388 LYS A N 1
ATOM 3162 C CA . LYS A 1 388 ? -23.726 16.344 -8.132 1.00 90.31 388 LYS A CA 1
ATOM 3163 C C . LYS A 1 388 ? -22.670 16.500 -9.231 1.00 90.31 388 LYS A C 1
ATOM 3165 O O . LYS A 1 388 ? -21.507 16.159 -9.009 1.00 90.31 388 LYS A O 1
ATOM 3170 N N . LEU A 1 389 ? -23.054 17.059 -10.377 1.00 88.88 389 LEU A N 1
ATOM 3171 C CA . LEU A 1 389 ? -22.139 17.429 -11.459 1.00 88.88 389 LEU A CA 1
ATOM 3172 C C . LEU A 1 389 ? -21.571 18.833 -11.207 1.00 88.88 389 LEU A C 1
ATOM 3174 O O . LEU A 1 389 ? -22.310 19.753 -10.866 1.00 88.88 389 LEU A O 1
ATOM 3178 N N . ILE A 1 390 ? -20.266 19.019 -11.418 1.00 91.50 390 ILE A N 1
ATOM 3179 C CA . ILE A 1 390 ? -19.638 20.347 -11.461 1.00 91.50 390 ILE A CA 1
ATOM 3180 C C . ILE A 1 390 ? -19.227 20.611 -12.909 1.00 91.50 390 ILE A C 1
ATOM 3182 O O . ILE A 1 390 ? -18.387 19.891 -13.449 1.00 91.50 390 ILE A O 1
ATOM 3186 N N . TYR A 1 391 ? -19.825 21.624 -13.534 1.00 90.88 391 TYR A N 1
ATOM 3187 C CA . TYR A 1 391 ? -19.567 22.007 -14.921 1.00 90.88 391 TYR A CA 1
ATOM 3188 C C . TYR A 1 391 ? -19.268 23.507 -14.998 1.00 90.88 391 TYR A C 1
ATOM 3190 O O . TYR A 1 391 ? -20.101 24.325 -14.612 1.00 90.88 391 TYR A O 1
ATOM 3198 N N . GLU A 1 392 ? -18.061 23.847 -15.465 1.00 90.62 392 GLU A N 1
ATOM 3199 C CA . GLU A 1 392 ? -17.510 25.215 -15.481 1.00 90.62 392 GLU A CA 1
ATOM 3200 C C . GLU A 1 392 ? -17.742 25.956 -14.146 1.00 90.62 392 GLU A C 1
ATOM 3202 O O . GLU A 1 392 ? -18.304 27.048 -14.100 1.00 90.62 392 GLU A O 1
ATOM 3207 N N . ASP A 1 393 ? -17.333 25.288 -13.060 1.00 87.62 393 ASP A N 1
ATOM 3208 C CA . ASP A 1 393 ? -17.398 25.709 -11.649 1.00 87.62 393 ASP A CA 1
ATOM 3209 C C . ASP A 1 393 ? -18.810 25.882 -11.048 1.00 87.62 393 ASP A C 1
ATOM 3211 O O . ASP A 1 393 ? -18.960 26.094 -9.843 1.00 87.62 393 ASP A O 1
ATOM 3215 N N . ILE A 1 394 ? -19.869 25.660 -11.834 1.00 88.25 394 ILE A N 1
ATOM 3216 C CA . ILE A 1 394 ? -21.260 25.646 -11.363 1.00 88.25 394 ILE A CA 1
ATOM 3217 C C . ILE A 1 394 ? -21.699 24.219 -11.006 1.00 88.25 394 ILE A C 1
ATOM 3219 O O . ILE A 1 394 ? -21.431 23.258 -11.727 1.00 88.25 394 ILE A O 1
ATOM 3223 N N . ILE A 1 395 ? -22.413 24.089 -9.883 1.00 89.94 395 ILE A N 1
ATOM 3224 C CA . ILE A 1 395 ? -22.970 22.821 -9.394 1.00 89.94 395 ILE A CA 1
ATOM 3225 C C . ILE A 1 395 ? -24.381 22.601 -9.958 1.00 89.94 395 ILE A C 1
ATOM 3227 O O . ILE A 1 395 ? -25.271 23.431 -9.747 1.00 89.94 395 ILE A O 1
ATOM 3231 N N . TYR A 1 396 ? -24.574 21.443 -10.586 1.00 93.50 396 TYR A N 1
ATOM 3232 C CA . TYR A 1 396 ? -25.834 20.890 -11.084 1.00 93.50 396 TYR A CA 1
ATOM 3233 C C . TYR A 1 396 ? -26.127 19.542 -10.407 1.00 93.50 396 TYR A C 1
ATOM 3235 O O . TYR A 1 396 ? -25.223 18.907 -9.856 1.00 93.50 396 TYR A O 1
ATOM 3243 N N . ASN A 1 397 ? -27.371 19.073 -10.491 1.00 91.62 397 ASN A N 1
ATOM 3244 C CA . ASN A 1 397 ? -27.705 17.672 -10.224 1.00 91.62 397 ASN A CA 1
ATOM 3245 C C . ASN A 1 397 ? -27.800 16.929 -11.571 1.00 91.62 397 ASN A C 1
ATOM 3247 O O . ASN A 1 397 ? -28.297 17.495 -12.540 1.00 91.62 397 ASN A O 1
ATOM 3251 N N . HIS A 1 398 ? -27.321 15.691 -11.643 1.00 93.81 398 HIS A N 1
ATOM 3252 C CA . HIS A 1 398 ? -27.261 14.868 -12.856 1.00 93.81 398 HIS A CA 1
ATOM 3253 C C . HIS A 1 398 ? -27.935 13.522 -12.594 1.00 93.81 398 HIS A C 1
ATOM 3255 O O . HIS A 1 398 ? -27.478 12.801 -11.711 1.00 93.81 398 HIS A O 1
ATOM 3261 N N . ASP A 1 399 ? -29.004 13.187 -13.318 1.00 90.50 399 ASP A N 1
ATOM 3262 C CA . ASP A 1 399 ? -29.647 11.873 -13.221 1.00 90.50 399 ASP A CA 1
ATOM 3263 C C . ASP A 1 399 ? -28.900 10.833 -14.070 1.00 90.50 399 ASP A C 1
ATOM 3265 O O . ASP A 1 399 ? -28.817 10.926 -15.293 1.00 90.50 399 ASP A O 1
ATOM 3269 N N . VAL A 1 400 ? -28.349 9.832 -13.390 1.00 87.56 400 VAL A N 1
ATOM 3270 C CA . VAL A 1 400 ? -27.426 8.825 -13.930 1.00 87.56 400 VAL A CA 1
ATOM 3271 C C . VAL A 1 400 ? -28.163 7.713 -14.699 1.00 87.56 400 VAL A C 1
ATOM 3273 O O . VAL A 1 400 ? -27.521 6.866 -15.323 1.00 87.56 400 VAL A O 1
ATOM 3276 N N . GLU A 1 401 ? -29.502 7.680 -14.677 1.00 87.81 401 GLU A N 1
ATOM 3277 C CA . GLU A 1 401 ? -30.303 6.772 -15.512 1.00 87.81 401 GLU A CA 1
ATOM 3278 C C . GLU A 1 401 ? -30.762 7.418 -16.830 1.00 87.81 401 GLU A C 1
ATOM 3280 O O . GLU A 1 401 ? -31.016 6.688 -17.793 1.00 87.81 401 GLU A O 1
ATOM 3285 N N . THR A 1 402 ? -30.865 8.752 -16.894 1.00 92.12 402 THR A N 1
ATOM 3286 C CA . THR A 1 402 ? -31.396 9.493 -18.059 1.00 92.12 402 THR A CA 1
ATOM 3287 C C . THR A 1 402 ? -30.407 10.463 -18.722 1.00 92.12 402 THR A C 1
ATOM 3289 O O . THR A 1 402 ? -30.738 11.034 -19.762 1.00 92.12 402 THR A O 1
ATOM 3292 N N . ASP A 1 403 ? -29.216 10.650 -18.145 1.00 93.31 403 ASP A N 1
ATOM 3293 C CA . ASP A 1 403 ? -28.237 11.706 -18.464 1.00 93.31 403 ASP A CA 1
ATOM 3294 C C . ASP A 1 403 ? -28.792 13.151 -18.287 1.00 93.31 403 ASP A C 1
ATOM 3296 O O . ASP A 1 403 ? -28.179 14.122 -18.743 1.00 93.31 403 ASP A O 1
ATOM 3300 N N . GLU A 1 404 ? -29.950 13.349 -17.638 1.00 95.12 404 GLU A N 1
ATOM 3301 C CA . GLU A 1 404 ? -30.588 14.672 -17.489 1.00 95.12 404 GLU A CA 1
ATOM 3302 C C . GLU A 1 404 ? -29.910 15.559 -16.431 1.00 95.12 404 GLU A C 1
ATOM 3304 O O . GLU A 1 404 ? -29.536 15.108 -15.346 1.00 95.12 404 GLU A O 1
ATOM 3309 N N . ILE A 1 405 ? -29.787 16.856 -16.729 1.00 95.19 405 ILE A N 1
ATOM 3310 C CA . ILE A 1 405 ? -29.136 17.867 -15.887 1.00 95.19 405 ILE A CA 1
ATOM 3311 C C . ILE A 1 405 ? -30.176 18.831 -15.323 1.00 95.19 405 ILE A C 1
ATOM 3313 O O . ILE A 1 405 ? -30.887 19.511 -16.061 1.00 95.19 405 ILE A O 1
ATOM 3317 N N . PHE A 1 406 ? -30.197 18.953 -13.997 1.00 94.56 406 PHE A N 1
ATOM 3318 C CA . PHE A 1 406 ? -31.089 19.826 -13.244 1.00 94.56 406 PHE A CA 1
ATOM 3319 C C . PHE A 1 406 ? -30.314 20.953 -12.553 1.00 94.56 406 PHE A C 1
ATOM 3321 O O . PHE A 1 406 ? -29.224 20.750 -12.008 1.00 94.56 406 PHE A O 1
ATOM 3328 N N . ASN A 1 407 ? -30.884 22.157 -12.546 1.00 92.38 407 ASN A N 1
ATOM 3329 C CA . ASN A 1 407 ? -30.315 23.311 -11.848 1.00 92.38 407 ASN A CA 1
ATOM 3330 C C . ASN A 1 407 ? -30.586 23.271 -10.321 1.00 92.38 407 ASN A C 1
ATOM 3332 O O . ASN A 1 407 ? -31.197 22.340 -9.793 1.00 92.38 407 ASN A O 1
ATOM 3336 N N . LYS A 1 408 ? -30.158 24.313 -9.590 1.00 87.75 408 LYS A N 1
ATOM 3337 C CA . LYS A 1 408 ? -30.382 24.445 -8.133 1.00 87.75 408 LYS A CA 1
ATOM 3338 C C . LYS A 1 408 ? -31.868 24.543 -7.730 1.00 87.75 408 LYS A C 1
ATOM 3340 O O . LYS A 1 408 ? -32.183 24.260 -6.578 1.00 87.75 408 LYS A O 1
ATOM 3345 N N . SER A 1 409 ? -32.756 24.916 -8.653 1.00 89.25 409 SER A N 1
ATOM 3346 C CA . SER A 1 409 ? -34.219 24.930 -8.482 1.00 89.25 409 SER A CA 1
ATOM 3347 C C . SER A 1 409 ? -34.872 23.570 -8.777 1.00 89.25 409 SER A C 1
ATOM 3349 O O . SER A 1 409 ? -36.080 23.430 -8.608 1.00 89.25 409 SER A O 1
ATOM 3351 N N . ASN A 1 410 ? -34.085 22.572 -9.199 1.00 87.50 410 ASN A N 1
ATOM 3352 C CA . ASN A 1 410 ? -34.526 21.266 -9.695 1.00 87.50 410 ASN A CA 1
ATOM 3353 C C . ASN A 1 410 ? -35.327 21.325 -11.018 1.00 87.50 410 ASN A C 1
ATOM 3355 O O . ASN A 1 410 ? -36.195 20.490 -11.273 1.00 87.50 410 ASN A O 1
ATOM 3359 N N . GLU A 1 411 ? -35.015 22.295 -11.879 1.00 91.25 411 GLU A N 1
ATOM 3360 C CA . GLU A 1 411 ? -35.551 22.415 -13.242 1.00 91.25 411 GLU A CA 1
ATOM 3361 C C . GLU A 1 411 ? -34.574 21.759 -14.235 1.00 91.25 411 GLU A C 1
ATOM 3363 O O . GLU A 1 411 ? -33.363 21.972 -14.122 1.00 91.25 411 GLU A O 1
ATOM 3368 N N . ASN A 1 412 ? -35.073 20.961 -15.189 1.00 94.81 412 ASN A N 1
ATOM 3369 C CA . ASN A 1 412 ? -34.245 20.296 -16.206 1.00 94.81 412 ASN A CA 1
ATOM 3370 C C . ASN A 1 412 ? -33.759 21.320 -17.251 1.00 94.81 412 ASN A C 1
ATOM 3372 O O . ASN A 1 412 ? -34.555 21.891 -17.998 1.00 94.81 412 ASN A O 1
ATOM 3376 N N . VAL A 1 413 ? -32.443 21.525 -17.310 1.00 95.44 413 VAL A N 1
ATOM 3377 C CA . VAL A 1 413 ? -31.766 22.524 -18.154 1.00 95.44 413 VAL A CA 1
ATOM 3378 C C . VAL A 1 413 ? -31.001 21.917 -19.334 1.00 95.44 413 VAL A C 1
ATOM 3380 O O . VAL A 1 413 ? -30.522 22.666 -20.188 1.00 95.44 413 VAL A O 1
ATOM 3383 N N . GLY A 1 414 ? -30.868 20.590 -19.418 1.00 95.44 414 GLY A N 1
ATOM 3384 C CA . GLY A 1 414 ? -30.148 19.931 -20.508 1.00 95.44 414 GLY A CA 1
ATOM 3385 C C . GLY A 1 414 ? -29.874 18.443 -20.290 1.00 95.44 414 GLY A C 1
ATOM 3386 O O . GLY A 1 414 ? -30.313 17.845 -19.312 1.00 95.44 414 GLY A O 1
ATOM 3387 N N . THR A 1 415 ? -29.081 17.856 -21.183 1.00 96.25 415 THR A N 1
ATOM 3388 C CA . THR A 1 415 ? -28.620 16.457 -21.108 1.00 96.25 415 THR A CA 1
ATOM 3389 C C . THR A 1 415 ? -27.098 16.394 -21.223 1.00 96.25 415 THR A C 1
ATOM 3391 O O . THR A 1 415 ? -26.497 17.102 -22.039 1.00 96.25 415 THR A O 1
ATOM 3394 N N . LEU A 1 416 ? -26.446 15.542 -20.434 1.00 94.69 416 LEU A N 1
ATOM 3395 C CA . LEU A 1 416 ? -25.005 15.327 -20.494 1.00 94.69 416 LEU A CA 1
ATOM 3396 C C . LEU A 1 416 ? -24.636 14.473 -21.713 1.00 94.69 416 LEU A C 1
ATOM 3398 O O . LEU A 1 416 ? -25.036 13.320 -21.829 1.00 94.69 416 LEU A O 1
ATOM 3402 N N . LYS A 1 417 ? -23.810 15.004 -22.620 1.00 92.31 417 LYS A N 1
ATOM 3403 C CA . LYS A 1 417 ? -23.244 14.225 -23.733 1.00 92.31 417 LYS A CA 1
ATOM 3404 C C . LYS A 1 417 ? -21.724 14.181 -23.648 1.00 92.31 417 LYS A C 1
ATOM 3406 O O . LYS A 1 417 ? -20.996 15.058 -24.123 1.00 92.31 417 LYS A O 1
ATOM 3411 N N . GLY A 1 418 ? -21.240 13.112 -23.019 1.00 89.88 418 GLY A N 1
ATOM 3412 C CA . GLY A 1 418 ? -19.821 12.827 -22.817 1.00 89.88 418 GLY A CA 1
ATOM 3413 C C . GLY A 1 418 ? -19.197 13.694 -21.726 1.00 89.88 418 GLY A C 1
ATOM 3414 O O . GLY A 1 418 ? -19.019 13.229 -20.608 1.00 89.88 418 GLY A O 1
ATOM 3415 N N . ILE A 1 419 ? -18.836 14.934 -22.065 1.00 87.62 419 ILE A N 1
ATOM 3416 C CA . ILE A 1 419 ? -18.262 15.920 -21.124 1.00 87.62 419 ILE A CA 1
ATOM 3417 C C . ILE A 1 419 ? -18.926 17.302 -21.204 1.00 87.62 419 ILE A C 1
ATOM 3419 O O . ILE A 1 419 ? -18.549 18.193 -20.451 1.00 87.62 419 ILE A O 1
ATOM 3423 N N . ASN A 1 420 ? -19.883 17.494 -22.116 1.00 92.38 420 ASN A N 1
ATOM 3424 C CA . ASN A 1 420 ? -20.560 18.769 -22.350 1.00 92.38 420 ASN A CA 1
ATOM 3425 C C . ASN A 1 420 ? -22.052 18.632 -22.038 1.00 92.38 420 ASN A C 1
ATOM 3427 O O . ASN A 1 420 ? -22.646 17.596 -22.339 1.00 92.38 420 ASN A O 1
ATOM 3431 N N . ILE A 1 421 ? -22.662 19.694 -21.515 1.00 94.00 421 ILE A N 1
ATOM 3432 C CA . ILE A 1 421 ? -24.119 19.795 -21.386 1.00 94.00 421 ILE A CA 1
ATOM 3433 C C . ILE A 1 421 ? -24.690 20.276 -22.730 1.00 94.00 421 ILE A C 1
ATOM 3435 O O . ILE A 1 421 ? -24.316 21.344 -23.225 1.00 94.00 421 ILE A O 1
ATOM 3439 N N . GLU A 1 422 ? -25.596 19.502 -23.329 1.00 95.94 422 GLU A N 1
ATOM 3440 C CA . GLU A 1 422 ? -26.503 20.010 -24.361 1.00 95.94 422 GLU A CA 1
ATOM 3441 C C . GLU A 1 422 ? -27.705 20.660 -23.671 1.00 95.94 422 GLU A C 1
ATOM 3443 O O . GLU A 1 422 ? -28.526 19.978 -23.069 1.00 95.94 422 GLU A O 1
ATOM 3448 N N . TRP A 1 423 ? -27.770 21.990 -23.724 1.00 95.69 423 TRP A N 1
ATOM 3449 C CA . TRP A 1 423 ? -28.804 22.792 -23.067 1.00 95.69 423 TRP A CA 1
ATOM 3450 C C . TRP A 1 423 ? -30.161 22.674 -23.771 1.00 95.69 423 TRP A C 1
ATOM 3452 O O . TRP A 1 423 ? -30.224 22.766 -24.999 1.00 95.69 423 TRP A O 1
ATOM 3462 N N . ASN A 1 424 ? -31.242 22.554 -22.994 1.00 93.69 424 ASN A N 1
ATOM 3463 C CA . ASN A 1 424 ? -32.616 22.467 -23.505 1.00 93.69 424 ASN A CA 1
ATOM 3464 C C . ASN A 1 424 ? -33.035 23.739 -24.257 1.00 93.69 424 ASN A C 1
ATOM 3466 O O . ASN A 1 424 ? -33.743 23.668 -25.264 1.00 93.69 424 ASN A O 1
ATOM 3470 N N . SER A 1 425 ? -32.576 24.908 -23.802 1.00 94.31 425 SER A N 1
ATOM 3471 C CA . SER A 1 425 ? -32.812 26.184 -24.472 1.00 94.31 425 SER A CA 1
ATOM 3472 C C . SER A 1 425 ? -31.570 27.079 -24.530 1.00 94.31 425 SER A C 1
ATOM 3474 O O . SER A 1 425 ? -30.585 26.918 -23.806 1.00 94.31 425 SER A O 1
ATOM 3476 N N . ASN A 1 426 ? -31.647 28.105 -25.384 1.00 91.50 426 ASN A N 1
ATOM 3477 C CA . ASN A 1 426 ? -30.667 29.191 -25.390 1.00 91.50 426 ASN A CA 1
ATOM 3478 C C . ASN A 1 426 ? -30.699 30.028 -24.096 1.00 91.50 426 ASN A C 1
ATOM 3480 O O . ASN A 1 426 ? -29.719 30.717 -23.823 1.00 91.50 426 ASN A O 1
ATOM 3484 N N . GLU A 1 427 ? -31.786 29.991 -23.316 1.00 91.94 427 GLU A N 1
ATOM 3485 C CA . GLU A 1 427 ? -31.895 30.753 -22.066 1.00 91.94 427 GLU A CA 1
ATOM 3486 C C . GLU A 1 427 ? -31.162 30.045 -20.926 1.00 91.94 427 GLU A C 1
ATOM 3488 O O . GLU A 1 427 ? -30.384 30.680 -20.223 1.00 91.94 427 GLU A O 1
ATOM 3493 N N . ASP A 1 428 ? -31.283 28.719 -20.822 1.00 92.81 428 ASP A N 1
ATOM 3494 C CA . ASP A 1 428 ? -30.525 27.902 -19.861 1.00 92.81 428 ASP A CA 1
ATOM 3495 C C . ASP A 1 428 ? -29.015 28.101 -20.029 1.00 92.81 428 ASP A C 1
ATOM 3497 O O . ASP A 1 428 ? -28.273 28.278 -19.059 1.00 92.81 428 ASP A O 1
ATOM 3501 N N . LYS A 1 429 ? -28.570 28.181 -21.288 1.00 94.00 429 LYS A N 1
ATOM 3502 C CA . LYS A 1 429 ? -27.181 28.476 -21.635 1.00 94.00 429 LYS A CA 1
ATOM 3503 C C . LYS A 1 429 ? -26.741 29.890 -21.227 1.00 94.00 429 LYS A C 1
ATOM 3505 O O . LYS A 1 429 ? -25.593 30.054 -20.820 1.00 94.00 429 LYS A O 1
ATOM 3510 N N . LYS A 1 430 ? -27.610 30.908 -21.305 1.00 91.81 430 LYS A N 1
ATOM 3511 C CA . LYS A 1 430 ? -27.306 32.246 -20.750 1.00 91.81 430 LYS A CA 1
ATOM 3512 C C . LYS A 1 430 ? -27.255 32.207 -19.227 1.00 91.81 430 LYS A C 1
ATOM 3514 O O . LYS A 1 430 ? -26.318 32.744 -18.652 1.00 91.81 430 LYS A O 1
ATOM 3519 N N . ASN A 1 431 ? -28.221 31.544 -18.590 1.00 91.31 431 ASN A N 1
ATOM 3520 C CA . ASN A 1 431 ? -28.305 31.413 -17.136 1.00 91.31 431 ASN A CA 1
ATOM 3521 C C . ASN A 1 431 ? -27.034 30.759 -16.568 1.00 91.31 431 ASN A C 1
ATOM 3523 O O . ASN A 1 431 ? -26.515 31.210 -15.549 1.00 91.31 431 ASN A O 1
ATOM 3527 N N . HIS A 1 432 ? -26.483 29.762 -17.268 1.00 91.94 432 HIS A N 1
ATOM 3528 C CA . HIS A 1 432 ? -25.161 29.201 -16.987 1.00 91.94 432 HIS A CA 1
ATOM 3529 C C . HIS A 1 432 ? -24.034 30.248 -17.093 1.00 91.94 432 HIS A C 1
ATOM 3531 O O . HIS A 1 432 ? -23.256 30.400 -16.154 1.00 91.94 432 HIS A O 1
ATOM 3537 N N . ILE A 1 433 ? -23.959 31.002 -18.197 1.00 90.44 433 ILE A N 1
ATOM 3538 C CA . ILE A 1 433 ? -22.919 32.027 -18.409 1.00 90.44 433 ILE A CA 1
ATOM 3539 C C . ILE A 1 433 ? -22.974 33.113 -17.322 1.00 90.44 433 ILE A C 1
ATOM 3541 O O . ILE A 1 433 ? -21.957 33.381 -16.689 1.00 90.44 433 ILE A O 1
ATOM 3545 N N . SER A 1 434 ? -24.147 33.675 -17.026 1.00 89.81 434 SER A N 1
ATOM 3546 C CA . SER A 1 434 ? -24.282 34.717 -15.997 1.00 89.81 434 SER A CA 1
ATOM 3547 C C . SER A 1 434 ? -24.028 34.192 -14.579 1.00 89.81 434 SER A C 1
ATOM 3549 O O . SER A 1 434 ? -23.429 34.890 -13.765 1.00 89.81 434 SER A O 1
ATOM 3551 N N . ALA A 1 435 ? -24.397 32.943 -14.271 1.00 87.12 435 ALA A N 1
ATOM 3552 C CA . ALA A 1 435 ? -24.023 32.319 -12.999 1.00 87.12 435 ALA A CA 1
ATOM 3553 C C . ALA A 1 435 ? -22.497 32.144 -12.860 1.00 87.12 435 ALA A C 1
ATOM 3555 O O . ALA A 1 435 ? -21.972 32.217 -11.748 1.00 87.12 435 ALA A O 1
ATOM 3556 N N . LYS A 1 436 ? -21.789 31.941 -13.977 1.00 88.62 436 LYS A N 1
ATOM 3557 C CA . LYS A 1 436 ? -20.331 31.790 -14.020 1.00 88.62 436 LYS A CA 1
ATOM 3558 C C . LYS A 1 436 ? -19.621 33.134 -13.875 1.00 88.62 436 LYS A C 1
ATOM 3560 O O . LYS A 1 436 ? -18.604 33.209 -13.193 1.00 88.62 436 LYS A O 1
ATOM 3565 N N . GLU A 1 437 ? -20.154 34.190 -14.482 1.00 84.94 437 GLU A N 1
ATOM 3566 C CA . GLU A 1 437 ? -19.647 35.558 -14.325 1.00 84.94 437 GLU A CA 1
ATOM 3567 C C . GLU A 1 437 ? -19.761 36.002 -12.855 1.00 84.94 437 GLU A C 1
ATOM 3569 O O . GLU A 1 437 ? -18.740 36.310 -12.241 1.00 84.94 437 GLU A O 1
ATOM 3574 N N . ASN A 1 438 ? -20.944 35.865 -12.241 1.00 82.12 438 ASN A N 1
ATOM 3575 C CA . ASN A 1 438 ? -21.170 36.198 -10.826 1.00 82.12 438 ASN A CA 1
ATOM 3576 C C . ASN A 1 438 ? -20.219 35.455 -9.861 1.00 82.12 438 ASN A C 1
ATOM 3578 O O . ASN A 1 438 ? -19.709 36.048 -8.913 1.00 82.12 438 ASN A O 1
ATOM 3582 N N . PHE A 1 439 ? -19.950 34.164 -10.102 1.00 76.19 439 PHE A N 1
ATOM 3583 C CA . PHE A 1 439 ? -19.056 33.364 -9.250 1.00 76.19 439 PHE A CA 1
ATOM 3584 C C . PHE A 1 439 ? -17.599 33.863 -9.268 1.00 76.19 439 PHE A C 1
ATOM 3586 O O . PHE A 1 439 ? -16.884 33.731 -8.275 1.00 76.19 439 PHE A O 1
ATOM 3593 N N . ASN A 1 440 ? -17.156 34.470 -10.375 1.00 66.25 440 ASN A N 1
ATOM 3594 C CA . ASN A 1 440 ? -15.826 35.074 -10.460 1.00 66.25 440 ASN A CA 1
ATOM 3595 C C . ASN A 1 440 ? -15.750 36.436 -9.746 1.00 66.25 440 ASN A C 1
ATOM 3597 O O . ASN A 1 440 ? -14.677 36.792 -9.264 1.00 66.25 440 ASN A O 1
ATOM 3601 N N . GLU A 1 441 ? -16.856 37.179 -9.631 1.00 67.38 441 GLU A N 1
ATOM 3602 C CA . GLU A 1 441 ? -16.888 38.444 -8.881 1.00 67.38 441 GLU A CA 1
ATOM 3603 C C . GLU A 1 441 ? -16.859 38.217 -7.358 1.00 67.38 441 GLU A C 1
ATOM 3605 O O . GLU A 1 441 ? -16.085 38.876 -6.660 1.00 67.38 441 GLU A O 1
ATOM 3610 N N . GLU A 1 442 ? -17.605 37.234 -6.832 1.00 59.38 442 GLU A N 1
ATOM 3611 C CA . GLU A 1 442 ? -17.553 36.878 -5.398 1.00 59.38 442 GLU A CA 1
ATOM 3612 C C . GLU A 1 442 ? -16.133 36.477 -4.951 1.00 59.38 442 GLU A C 1
ATOM 3614 O O . GLU A 1 442 ? -15.677 36.890 -3.884 1.00 59.38 442 GLU A O 1
ATOM 3619 N N . LEU A 1 443 ? -15.403 35.741 -5.799 1.00 51.44 443 LEU A N 1
ATOM 3620 C CA . LEU A 1 443 ? -14.022 35.297 -5.557 1.00 51.44 443 LEU A CA 1
ATOM 3621 C C . LEU A 1 443 ? -12.981 36.430 -5.510 1.00 51.44 443 LEU A C 1
ATOM 3623 O O . LEU A 1 443 ? -11.893 36.222 -4.975 1.00 51.44 443 LEU A O 1
ATOM 3627 N N . ILE A 1 444 ? -13.294 37.606 -6.060 1.00 47.81 444 ILE A N 1
ATOM 3628 C CA . ILE A 1 444 ? -12.438 38.805 -5.999 1.00 47.81 444 ILE A CA 1
ATOM 3629 C C . ILE A 1 444 ? -12.772 39.648 -4.756 1.00 47.81 444 ILE A C 1
ATOM 3631 O O . ILE A 1 444 ? -11.903 40.327 -4.217 1.00 47.81 444 ILE A O 1
ATOM 3635 N N . SER A 1 445 ? -14.009 39.566 -4.258 1.00 45.06 445 SER A N 1
ATOM 3636 C CA . SER A 1 445 ? -14.469 40.285 -3.061 1.00 45.06 445 SER A CA 1
ATOM 3637 C C . SER A 1 445 ? -13.959 39.677 -1.741 1.00 45.06 445 SER A C 1
ATOM 3639 O O . SER A 1 445 ? -13.931 40.349 -0.715 1.00 45.06 445 SER A O 1
ATOM 3641 N N . SER A 1 446 ? -13.542 38.405 -1.734 1.00 45.31 446 SER A N 1
ATOM 3642 C CA . SER A 1 446 ? -13.218 37.659 -0.506 1.00 45.31 446 SER A CA 1
ATOM 3643 C C . SER A 1 446 ? -11.719 37.568 -0.166 1.00 45.31 446 SER A C 1
ATOM 3645 O O . SER A 1 446 ? -11.305 36.601 0.478 1.00 45.31 446 SER A O 1
ATOM 3647 N N . SER A 1 447 ? -10.885 38.501 -0.641 1.00 39.22 447 SER A N 1
ATOM 3648 C CA . SER A 1 447 ? -9.422 38.484 -0.425 1.00 39.22 447 SER A CA 1
ATOM 3649 C C . SER A 1 447 ? -8.846 39.711 0.293 1.00 39.22 447 SER A C 1
ATOM 3651 O O . SER A 1 447 ? -7.629 39.786 0.457 1.00 39.22 447 SER A O 1
ATOM 3653 N N . GLU A 1 448 ? -9.687 40.653 0.724 1.00 36.88 448 GLU A N 1
ATOM 3654 C CA . GLU A 1 448 ? -9.284 41.879 1.427 1.00 36.88 448 GLU A CA 1
ATOM 3655 C C . GLU A 1 448 ? -10.130 42.087 2.698 1.00 36.88 448 GLU A C 1
ATOM 3657 O O . GLU A 1 448 ? -11.071 42.866 2.676 1.00 36.88 448 GLU A O 1
ATOM 3662 N N . ASP A 1 449 ? -9.817 41.352 3.777 1.00 37.31 449 ASP A N 1
ATOM 3663 C CA . ASP A 1 449 ? -10.001 41.746 5.194 1.00 37.31 449 ASP A CA 1
ATOM 3664 C C . ASP A 1 449 ? -9.621 40.575 6.133 1.00 37.31 449 ASP A C 1
ATOM 3666 O O . ASP A 1 449 ? -10.150 39.477 5.979 1.00 37.31 449 ASP A O 1
ATOM 3670 N N . ASP A 1 450 ? -8.682 40.806 7.066 1.00 35.47 450 ASP A N 1
ATOM 3671 C CA . ASP A 1 450 ? -8.647 40.301 8.464 1.00 35.47 450 ASP A CA 1
ATOM 3672 C C . ASP A 1 450 ? -7.231 40.424 9.068 1.00 35.47 450 ASP A C 1
ATOM 3674 O O . ASP A 1 450 ? -6.350 39.594 8.834 1.00 35.47 450 ASP A O 1
ATOM 3678 N N . ASP A 1 451 ? -7.015 41.453 9.895 1.00 36.72 451 ASP A N 1
ATOM 3679 C CA . ASP A 1 451 ? -5.796 41.620 10.699 1.00 36.72 451 ASP A CA 1
ATOM 3680 C C . ASP A 1 451 ? -6.117 42.521 11.920 1.00 36.72 451 ASP A C 1
ATOM 3682 O O . ASP A 1 451 ? -6.140 43.742 11.758 1.00 36.72 451 ASP A O 1
ATOM 3686 N N . ASN A 1 452 ? -6.445 41.956 13.107 1.00 35.28 452 ASN A N 1
ATOM 3687 C CA . ASN A 1 452 ? -6.083 42.464 14.465 1.00 35.28 452 ASN A CA 1
ATOM 3688 C C . ASN A 1 452 ? -6.768 41.776 15.694 1.00 35.28 452 ASN A C 1
ATOM 3690 O O . ASN A 1 452 ? -7.982 41.827 15.857 1.00 35.28 452 ASN A O 1
ATOM 3694 N N . ASP A 1 453 ? -5.911 41.328 16.630 1.00 35.97 453 ASP A N 1
ATOM 3695 C CA . ASP A 1 453 ? -5.886 41.633 18.090 1.00 35.97 453 ASP A CA 1
ATOM 3696 C C . ASP A 1 453 ? -6.786 40.940 19.175 1.00 35.97 453 ASP A C 1
ATOM 3698 O O . ASP A 1 453 ? -7.935 40.557 18.972 1.00 35.97 453 ASP A O 1
ATOM 3702 N N . SER A 1 454 ? -6.220 40.907 20.400 1.00 36.62 454 SER A N 1
ATOM 3703 C CA . SER A 1 454 ? -6.797 40.825 21.771 1.00 36.62 454 SER A CA 1
ATOM 3704 C C . SER A 1 454 ? -6.937 39.484 22.558 1.00 36.62 454 SER A C 1
ATOM 3706 O O . SER A 1 454 ? -7.925 38.767 22.474 1.00 36.62 454 SER A O 1
ATOM 3708 N N . SER A 1 455 ? -5.928 39.236 23.420 1.00 39.81 455 SER A N 1
ATOM 3709 C CA . SER A 1 455 ? -5.943 38.876 24.876 1.00 39.81 455 SER A CA 1
ATOM 3710 C C . SER A 1 455 ? -6.893 37.842 25.546 1.00 39.81 455 SER A C 1
ATOM 3712 O O . SER A 1 455 ? -8.105 37.973 25.442 1.00 39.81 455 SER A O 1
ATOM 3714 N N . ASP A 1 456 ? -6.284 36.969 26.383 1.00 37.22 456 ASP A N 1
ATOM 3715 C CA . ASP A 1 456 ? -6.566 36.517 27.790 1.00 37.22 456 ASP A CA 1
ATOM 3716 C C . ASP A 1 456 ? -8.032 36.290 28.305 1.00 37.22 456 ASP A C 1
ATOM 3718 O O . ASP A 1 456 ? -8.969 36.945 27.874 1.00 37.22 456 ASP A O 1
ATOM 3722 N N . ASP A 1 457 ? -8.365 35.403 29.270 1.00 38.91 457 ASP A N 1
ATOM 3723 C CA . ASP A 1 457 ? -7.605 34.836 30.410 1.00 38.91 457 ASP A CA 1
ATOM 3724 C C . ASP A 1 457 ? -8.163 33.467 30.948 1.00 38.91 457 ASP A C 1
ATOM 3726 O O . ASP A 1 457 ? -9.341 33.150 30.800 1.00 38.91 457 ASP A O 1
ATOM 3730 N N . SER A 1 458 ? -7.292 32.687 31.610 1.00 41.50 458 SER A N 1
ATOM 3731 C CA . SER A 1 458 ? -7.457 31.637 32.658 1.00 41.50 458 SER A CA 1
ATOM 3732 C C . SER A 1 458 ? -8.685 30.695 32.777 1.00 41.50 458 SER A C 1
ATOM 3734 O O . SER A 1 458 ? -9.782 31.106 33.150 1.00 41.50 458 SER A O 1
ATOM 3736 N N . SER A 1 459 ? -8.435 29.368 32.842 1.00 41.22 459 SER A N 1
ATOM 3737 C CA . SER A 1 459 ? -8.252 28.626 34.131 1.00 41.22 459 SER A CA 1
ATOM 3738 C C . SER A 1 459 ? -8.188 27.075 34.002 1.00 41.22 459 SER A C 1
ATOM 3740 O O . SER A 1 459 ? -8.750 26.523 33.069 1.00 41.22 459 SER A O 1
ATOM 3742 N N . SER A 1 460 ? -7.492 26.414 34.958 1.00 38.75 460 SER A N 1
ATOM 3743 C CA . SER A 1 460 ? -7.495 24.981 35.407 1.00 38.75 460 SER A CA 1
ATOM 3744 C C . SER A 1 460 ? -7.858 23.819 34.444 1.00 38.75 460 SER A C 1
ATOM 3746 O O . SER A 1 460 ? -8.873 23.860 33.766 1.00 38.75 460 SER A O 1
ATOM 3748 N N . SER A 1 461 ? -7.190 22.655 34.445 1.00 41.00 461 SER A N 1
ATOM 3749 C CA . SER A 1 461 ? -6.171 22.067 35.346 1.00 41.00 461 SER A CA 1
ATOM 3750 C C . SER A 1 461 ? -5.400 20.931 34.639 1.00 41.00 461 SER A C 1
ATOM 3752 O O . SER A 1 461 ? -5.985 20.313 33.759 1.00 41.00 461 SER A O 1
ATOM 3754 N N . ASP A 1 462 ? -4.149 20.645 35.046 1.00 44.25 462 ASP A N 1
ATOM 3755 C CA . ASP A 1 462 ? -3.459 19.321 35.026 1.00 44.25 462 ASP A CA 1
ATOM 3756 C C . ASP A 1 462 ? -1.930 19.522 35.189 1.00 44.25 462 ASP A C 1
ATOM 3758 O O . ASP A 1 462 ? -1.227 19.866 34.237 1.00 44.25 462 ASP A O 1
ATOM 3762 N N . GLU A 1 463 ? -1.381 19.347 36.401 1.00 47.84 463 GLU A N 1
ATOM 3763 C CA . GLU A 1 463 ? 0.003 19.780 36.705 1.00 47.84 463 GLU A CA 1
ATOM 3764 C C . GLU A 1 463 ? 1.121 18.778 36.336 1.00 47.84 463 GLU A C 1
ATOM 3766 O O . GLU A 1 463 ? 2.272 19.188 36.180 1.00 47.84 463 GLU A O 1
ATOM 3771 N N . GLU A 1 464 ? 0.825 17.488 36.124 1.00 52.09 464 GLU A N 1
ATOM 3772 C CA . GLU A 1 464 ? 1.862 16.445 35.948 1.00 52.09 464 GLU A CA 1
ATOM 3773 C C . GLU A 1 464 ? 2.657 16.525 34.624 1.00 52.09 464 GLU A C 1
ATOM 3775 O O . GLU A 1 464 ? 3.687 15.871 34.480 1.00 52.09 464 GLU A O 1
ATOM 3780 N N . ILE A 1 465 ? 2.230 17.342 33.653 1.00 53.00 465 ILE A N 1
ATOM 3781 C CA . ILE A 1 465 ? 2.901 17.490 32.342 1.00 53.00 465 ILE A CA 1
ATOM 3782 C C . ILE A 1 465 ? 3.928 18.647 32.338 1.00 53.00 465 ILE A C 1
ATOM 3784 O O . ILE A 1 465 ? 4.764 18.753 31.434 1.00 53.00 465 ILE A O 1
ATOM 3788 N N . PHE A 1 466 ? 3.914 19.527 33.345 1.00 41.25 466 PHE A N 1
ATOM 3789 C CA . PHE A 1 466 ? 4.667 20.786 33.287 1.00 41.25 466 PHE A CA 1
ATOM 3790 C C . PHE A 1 466 ? 6.176 20.673 33.565 1.00 41.25 466 PHE A C 1
ATOM 3792 O O . PHE A 1 466 ? 6.925 21.551 33.127 1.00 41.25 466 PHE A O 1
ATOM 3799 N N . GLU A 1 467 ? 6.654 19.629 34.252 1.00 48.75 467 GLU A N 1
ATOM 3800 C CA . GLU A 1 467 ? 8.088 19.486 34.568 1.00 48.75 467 GLU A CA 1
ATOM 3801 C C . GLU A 1 467 ? 8.939 19.135 33.335 1.00 48.75 467 GLU A C 1
ATOM 3803 O O . GLU A 1 467 ? 9.972 19.772 33.104 1.00 48.75 467 GLU A O 1
ATOM 3808 N N . ASP A 1 468 ? 8.472 18.218 32.480 1.00 51.25 468 ASP A N 1
ATOM 3809 C CA . ASP A 1 468 ? 9.145 17.864 31.219 1.00 51.25 468 ASP A CA 1
ATOM 3810 C C . ASP A 1 468 ? 9.275 19.084 30.288 1.00 51.25 468 ASP A C 1
ATOM 3812 O O . ASP A 1 468 ? 10.341 19.343 29.717 1.00 51.25 468 ASP A O 1
ATOM 3816 N N . ILE A 1 469 ? 8.220 19.901 30.196 1.00 50.06 469 ILE A N 1
ATOM 3817 C CA . ILE A 1 469 ? 8.220 21.144 29.409 1.00 50.06 469 ILE A CA 1
ATOM 3818 C C . ILE A 1 469 ? 9.214 22.165 29.991 1.00 50.06 469 ILE A C 1
ATOM 3820 O O . ILE A 1 469 ? 9.910 22.850 29.235 1.00 50.06 469 ILE A O 1
ATOM 3824 N N . LYS A 1 470 ? 9.328 22.258 31.324 1.00 47.00 470 LYS A N 1
ATOM 3825 C CA . LYS A 1 470 ? 10.266 23.167 32.010 1.00 47.00 470 LYS A CA 1
ATOM 3826 C C . LYS A 1 470 ? 11.727 22.836 31.711 1.00 47.00 470 LYS A C 1
ATOM 3828 O O . LYS A 1 470 ? 12.529 23.757 31.557 1.00 47.00 470 LYS A O 1
ATOM 3833 N N . ASN A 1 471 ? 12.061 21.550 31.605 1.00 48.94 471 ASN A N 1
ATOM 3834 C CA . ASN A 1 471 ? 13.405 21.104 31.238 1.00 48.94 471 ASN A CA 1
ATOM 3835 C C . ASN A 1 471 ? 13.724 21.451 29.776 1.00 48.94 471 ASN A C 1
ATOM 3837 O O . ASN A 1 471 ? 14.730 22.109 29.520 1.00 48.94 471 ASN A O 1
ATOM 3841 N N . ILE A 1 472 ? 12.817 21.143 28.840 1.00 52.81 472 ILE A N 1
ATOM 3842 C CA . ILE A 1 472 ? 12.984 21.472 27.411 1.00 52.81 472 ILE A CA 1
ATOM 3843 C C . ILE A 1 472 ? 13.177 22.983 27.197 1.00 52.81 472 ILE A C 1
ATOM 3845 O O . ILE A 1 472 ? 14.050 23.396 26.431 1.00 52.81 472 ILE A O 1
ATOM 3849 N N . LYS A 1 473 ? 12.410 23.833 27.894 1.00 45.00 473 LYS A N 1
ATOM 3850 C CA . LYS A 1 473 ? 12.527 25.296 27.748 1.00 45.00 473 LYS A CA 1
ATOM 3851 C C . LYS A 1 473 ? 13.894 25.825 28.211 1.00 45.00 473 LYS A C 1
ATOM 3853 O O . LYS A 1 473 ? 14.460 26.706 27.570 1.00 45.00 473 LYS A O 1
ATOM 3858 N N . LYS A 1 474 ? 14.466 25.225 29.261 1.00 46.78 474 LYS A N 1
ATOM 3859 C CA . LYS A 1 474 ? 15.784 25.581 29.816 1.00 46.78 474 LYS A CA 1
ATOM 3860 C C . LYS A 1 474 ? 16.942 25.344 28.842 1.00 46.78 474 LYS A C 1
ATOM 3862 O O . LYS A 1 474 ? 17.917 26.096 28.874 1.00 46.78 474 LYS A O 1
ATOM 3867 N N . ASP A 1 475 ? 16.831 24.340 27.976 1.00 47.47 475 ASP A N 1
ATOM 3868 C CA . ASP A 1 475 ? 17.838 24.055 26.949 1.00 47.47 475 ASP A CA 1
ATOM 3869 C C . ASP A 1 475 ? 17.685 24.976 25.725 1.00 47.47 475 ASP A C 1
ATOM 3871 O O . ASP A 1 475 ? 18.685 25.409 25.148 1.00 47.47 475 ASP A O 1
ATOM 3875 N N . VAL A 1 476 ? 16.451 25.361 25.375 1.00 48.00 476 VAL A N 1
ATOM 3876 C CA . VAL A 1 476 ? 16.165 26.321 24.290 1.00 48.00 476 VAL A CA 1
ATOM 3877 C C . VAL A 1 476 ? 16.649 27.736 24.637 1.00 48.00 476 VAL A C 1
ATOM 3879 O O . VAL A 1 476 ? 17.328 28.370 23.825 1.00 48.00 476 VAL A O 1
ATOM 3882 N N . ASP A 1 477 ? 16.384 28.217 25.856 1.00 38.66 477 ASP A N 1
ATOM 3883 C CA . ASP A 1 477 ? 16.728 29.585 26.287 1.00 38.66 477 ASP A CA 1
ATOM 3884 C C . ASP A 1 477 ? 18.252 29.841 26.399 1.00 38.66 477 ASP A C 1
ATOM 3886 O O . ASP A 1 477 ? 18.697 30.987 26.514 1.00 38.66 477 ASP A O 1
ATOM 3890 N N . ASN A 1 478 ? 19.085 28.795 26.321 1.00 40.06 478 ASN A N 1
ATOM 3891 C CA . ASN A 1 478 ? 20.548 28.912 26.340 1.00 40.06 478 ASN A CA 1
ATOM 3892 C C . ASN A 1 478 ? 21.193 29.146 24.957 1.00 40.06 478 ASN A C 1
ATOM 3894 O O . ASN A 1 478 ? 22.398 29.421 24.886 1.00 40.06 478 ASN A O 1
ATOM 3898 N N . ILE A 1 479 ? 20.433 29.112 23.854 1.00 39.53 479 ILE A N 1
ATOM 3899 C CA . ILE A 1 479 ? 20.961 29.318 22.491 1.00 39.53 479 ILE A CA 1
ATOM 3900 C C . ILE A 1 479 ? 21.188 30.819 22.211 1.00 39.53 479 ILE A C 1
ATOM 3902 O O . ILE A 1 479 ? 20.490 31.476 21.436 1.00 39.53 479 ILE A O 1
ATOM 3906 N N . LYS A 1 480 ? 22.221 31.396 22.839 1.00 33.94 480 LYS A N 1
ATOM 3907 C CA . LYS A 1 480 ? 22.661 32.777 22.577 1.00 33.94 480 LYS A CA 1
ATOM 3908 C C . LYS A 1 480 ? 23.218 32.928 21.158 1.00 33.94 480 LYS A C 1
ATOM 3910 O O . LYS A 1 480 ? 24.336 32.497 20.871 1.00 33.94 480 LYS A O 1
ATOM 3915 N N . TYR A 1 481 ? 22.483 33.648 20.310 1.00 34.34 481 TYR A N 1
ATOM 3916 C CA . TYR A 1 481 ? 22.894 34.064 18.966 1.00 34.34 481 TYR A CA 1
ATOM 3917 C C . TYR A 1 481 ? 24.260 34.780 18.946 1.00 34.34 481 TYR A C 1
ATOM 3919 O O . TYR A 1 481 ? 24.356 35.998 19.128 1.00 34.34 481 TYR A O 1
ATOM 3927 N N . ARG A 1 482 ? 25.337 34.051 18.632 1.00 30.84 482 ARG A N 1
ATOM 3928 C CA . ARG A 1 482 ? 26.617 34.661 18.246 1.00 30.84 482 ARG A CA 1
ATOM 3929 C C . ARG A 1 482 ? 26.538 35.136 16.795 1.00 30.84 482 ARG A C 1
ATOM 3931 O O . ARG A 1 482 ? 26.679 34.335 15.875 1.00 30.84 482 ARG A O 1
ATOM 3938 N N . LYS A 1 483 ? 26.383 36.448 16.582 1.00 35.56 483 LYS A N 1
ATOM 3939 C CA . LYS A 1 483 ? 26.560 37.089 15.264 1.00 35.56 483 LYS A CA 1
ATOM 3940 C C . LYS A 1 483 ? 28.023 36.981 14.798 1.00 35.56 483 LYS A C 1
ATOM 3942 O O . LYS A 1 483 ? 28.795 37.931 14.920 1.00 35.56 483 LYS A O 1
ATOM 3947 N N . HIS A 1 484 ? 28.411 35.833 14.245 1.00 30.17 484 HIS A N 1
ATOM 3948 C CA . HIS A 1 484 ? 29.686 35.688 13.546 1.00 30.17 484 HIS A CA 1
ATOM 3949 C C . HIS A 1 484 ? 29.627 36.432 12.209 1.00 30.17 484 HIS A C 1
ATOM 3951 O O . HIS A 1 484 ? 29.031 35.973 11.237 1.00 30.17 484 HIS A O 1
ATOM 3957 N N . LYS A 1 485 ? 30.260 37.608 12.174 1.00 34.53 485 LYS A N 1
ATOM 3958 C CA . LYS A 1 485 ? 30.403 38.459 10.988 1.00 34.53 485 LYS A CA 1
ATOM 3959 C C . LYS A 1 485 ? 31.421 37.843 10.0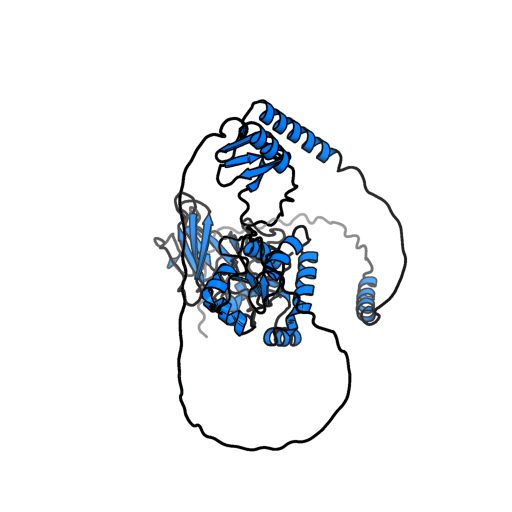16 1.00 34.53 485 LYS A C 1
ATOM 3961 O O . LYS A 1 485 ? 32.560 38.297 9.938 1.00 34.53 485 LYS A O 1
ATOM 3966 N N . LEU A 1 486 ? 31.019 36.780 9.319 1.00 30.09 486 LEU A N 1
ATOM 3967 C CA . LEU A 1 486 ? 31.823 36.136 8.279 1.00 30.09 486 LEU A CA 1
ATOM 3968 C C . LEU A 1 486 ? 32.026 37.100 7.105 1.00 30.09 486 LEU A C 1
ATOM 3970 O O . LEU A 1 486 ? 31.081 37.457 6.406 1.00 30.09 486 LEU A O 1
ATOM 3974 N N . SER A 1 487 ? 33.269 37.522 6.889 1.00 31.59 487 SER A N 1
ATOM 3975 C CA . SER A 1 487 ? 33.665 38.245 5.687 1.00 31.59 487 SER A CA 1
ATOM 3976 C C . SER A 1 487 ? 33.951 37.257 4.557 1.00 31.59 487 SER A C 1
ATOM 3978 O O . SER A 1 487 ? 34.833 36.405 4.660 1.00 31.59 487 SER A O 1
ATOM 3980 N N . LEU A 1 488 ? 33.224 37.399 3.449 1.00 30.23 488 LEU A N 1
ATOM 3981 C CA . LEU A 1 488 ? 33.534 36.717 2.195 1.00 30.23 488 LEU A CA 1
ATOM 3982 C C . LEU A 1 488 ? 34.878 37.226 1.653 1.00 30.23 488 LEU A C 1
ATOM 3984 O O . LEU A 1 488 ? 34.951 38.269 1.007 1.00 30.23 488 LEU A O 1
ATOM 3988 N N . LYS A 1 489 ? 35.952 36.475 1.910 1.00 31.39 489 LYS A N 1
ATOM 3989 C CA . LYS A 1 489 ? 37.151 36.509 1.068 1.00 31.39 489 LYS A CA 1
ATOM 3990 C C . LYS A 1 489 ? 36.944 35.530 -0.081 1.00 31.39 489 LYS A C 1
ATOM 3992 O O . LYS A 1 489 ? 37.013 34.322 0.125 1.00 31.39 489 LYS A O 1
ATOM 3997 N N . CYS A 1 490 ? 36.711 36.051 -1.280 1.00 30.45 490 CYS A N 1
ATOM 3998 C CA . CYS A 1 490 ? 36.694 35.238 -2.489 1.00 30.45 490 CYS A CA 1
ATOM 3999 C C . CYS A 1 490 ? 38.084 34.628 -2.709 1.00 30.45 490 CYS A C 1
ATOM 4001 O O . CYS A 1 490 ? 39.048 35.359 -2.939 1.00 30.45 490 CYS A O 1
ATOM 4003 N N . MET A 1 491 ? 38.187 33.300 -2.657 1.00 28.52 491 MET A N 1
ATOM 4004 C CA . MET A 1 491 ? 39.329 32.592 -3.229 1.00 28.52 491 MET A CA 1
ATOM 4005 C C . MET A 1 491 ? 39.035 32.343 -4.706 1.00 28.52 491 MET A C 1
ATOM 4007 O O . MET A 1 491 ? 38.455 31.325 -5.075 1.00 28.52 491 MET A O 1
ATOM 4011 N N . ASN A 1 492 ? 39.442 33.299 -5.541 1.00 40.41 492 ASN A N 1
ATOM 4012 C CA . ASN A 1 492 ? 39.783 32.976 -6.923 1.00 40.41 492 ASN A CA 1
ATOM 4013 C C . ASN A 1 492 ? 41.017 32.044 -6.927 1.00 40.41 492 ASN A C 1
ATOM 4015 O O . ASN A 1 492 ? 41.652 31.837 -5.893 1.00 40.41 492 ASN A O 1
ATOM 4019 N N . ASP A 1 493 ? 41.351 31.496 -8.094 1.00 41.78 493 ASP A N 1
ATOM 4020 C CA . ASP A 1 493 ? 42.512 30.621 -8.326 1.00 41.78 493 ASP A CA 1
ATOM 4021 C C . ASP A 1 493 ? 42.419 29.198 -7.737 1.00 41.78 493 ASP A C 1
ATOM 4023 O O . ASP A 1 493 ? 43.374 28.651 -7.187 1.00 41.78 493 ASP A O 1
ATOM 4027 N N . VAL A 1 494 ? 41.286 28.529 -7.985 1.00 35.31 494 VAL A N 1
ATOM 4028 C CA . VAL A 1 494 ? 41.259 27.062 -8.143 1.00 35.31 494 VAL A CA 1
ATOM 4029 C C . VAL A 1 494 ? 40.796 26.727 -9.560 1.00 35.31 494 VAL A C 1
ATOM 4031 O O . VAL A 1 494 ? 39.605 26.748 -9.863 1.00 35.31 494 VAL A O 1
ATOM 4034 N N . THR A 1 495 ? 41.739 26.413 -10.449 1.00 40.62 495 THR A N 1
ATOM 4035 C CA . THR A 1 495 ? 41.423 25.925 -11.797 1.00 40.62 495 THR A CA 1
ATOM 4036 C C . THR A 1 495 ? 40.928 24.472 -11.735 1.00 40.62 495 THR A C 1
ATOM 4038 O O . THR A 1 495 ? 41.598 23.617 -11.145 1.00 40.62 495 THR A O 1
ATOM 4041 N N . PRO A 1 496 ? 39.763 24.141 -12.328 1.00 34.59 496 PRO A N 1
ATOM 4042 C CA . PRO A 1 496 ? 39.224 22.788 -12.268 1.00 34.59 496 PRO A CA 1
ATOM 4043 C C . PRO A 1 496 ? 40.081 21.825 -13.099 1.00 34.59 496 PRO A C 1
ATOM 4045 O O . PRO A 1 496 ? 40.255 21.999 -14.306 1.00 34.59 496 PRO A O 1
ATOM 4048 N N . LYS A 1 497 ? 40.598 20.768 -12.461 1.00 32.94 497 LYS A N 1
ATOM 4049 C CA . LYS A 1 497 ? 41.283 19.679 -13.167 1.00 32.94 497 LYS A CA 1
ATOM 4050 C C . LYS A 1 497 ? 40.271 18.853 -13.958 1.00 32.94 497 LYS A C 1
ATOM 4052 O O . LYS A 1 497 ? 39.542 18.047 -13.387 1.00 32.94 497 LYS A O 1
ATOM 4057 N N . VAL A 1 498 ? 40.278 19.021 -15.278 1.00 36.72 498 VAL A N 1
ATOM 4058 C CA . VAL A 1 498 ? 39.589 18.121 -16.209 1.00 36.72 498 VAL A CA 1
ATOM 4059 C C . VAL A 1 498 ? 40.246 16.741 -16.128 1.00 36.72 498 VAL A C 1
ATOM 4061 O O . VAL A 1 498 ? 41.399 16.571 -16.529 1.00 36.72 498 VAL A O 1
ATOM 4064 N N . TYR A 1 499 ? 39.521 15.751 -15.608 1.00 36.03 499 TYR A N 1
ATOM 4065 C CA . TYR A 1 499 ? 39.950 14.355 -15.659 1.00 36.03 499 TYR A CA 1
ATOM 4066 C C . TYR A 1 499 ? 39.604 13.769 -17.029 1.00 36.03 499 TYR A C 1
ATOM 4068 O O . TYR A 1 499 ? 38.464 13.824 -17.477 1.00 36.03 499 TYR A O 1
ATOM 4076 N N . ASN A 1 500 ? 40.626 13.263 -17.715 1.00 36.09 500 ASN A N 1
ATOM 4077 C CA . ASN A 1 500 ? 40.555 12.887 -19.124 1.00 36.09 500 ASN A CA 1
ATOM 4078 C C . ASN A 1 500 ? 39.944 11.481 -19.299 1.00 36.09 500 ASN A C 1
ATOM 4080 O O . ASN A 1 500 ? 40.239 10.576 -18.515 1.00 36.09 500 ASN A O 1
ATOM 4084 N N . GLU A 1 501 ? 39.131 11.276 -20.338 1.00 44.62 501 GLU A N 1
ATOM 4085 C CA . GLU A 1 501 ? 38.378 10.036 -20.587 1.00 44.62 501 GLU A CA 1
ATOM 4086 C C . GLU A 1 501 ? 39.271 8.877 -21.078 1.00 44.62 501 GLU A C 1
ATOM 4088 O O . GLU A 1 501 ? 39.219 8.459 -22.237 1.00 44.62 501 GLU A O 1
ATOM 4093 N N . LYS A 1 502 ? 40.131 8.349 -20.198 1.00 44.84 502 LYS A N 1
ATOM 4094 C CA . LYS A 1 502 ? 40.902 7.108 -20.405 1.00 44.84 502 LYS A CA 1
ATOM 4095 C C . LYS A 1 502 ? 41.469 6.571 -19.088 1.00 44.84 502 LYS A C 1
ATOM 4097 O O . LYS A 1 502 ? 42.644 6.751 -18.786 1.00 44.84 502 LYS A O 1
ATOM 4102 N N . PHE A 1 503 ? 40.663 5.799 -18.360 1.00 36.78 503 PHE A N 1
ATOM 4103 C CA . PHE A 1 503 ? 41.193 4.801 -17.428 1.00 36.78 503 PHE A CA 1
ATOM 4104 C C . PHE A 1 503 ? 40.634 3.418 -17.761 1.00 36.78 503 PHE A C 1
ATOM 4106 O O . PHE A 1 503 ? 39.473 3.107 -17.506 1.00 36.78 503 PHE A O 1
ATOM 4113 N N . ARG A 1 504 ? 41.479 2.585 -18.377 1.00 41.25 504 ARG A N 1
ATOM 4114 C CA . ARG A 1 504 ? 41.228 1.145 -18.511 1.00 41.25 504 ARG A CA 1
ATOM 4115 C C . ARG A 1 504 ? 41.57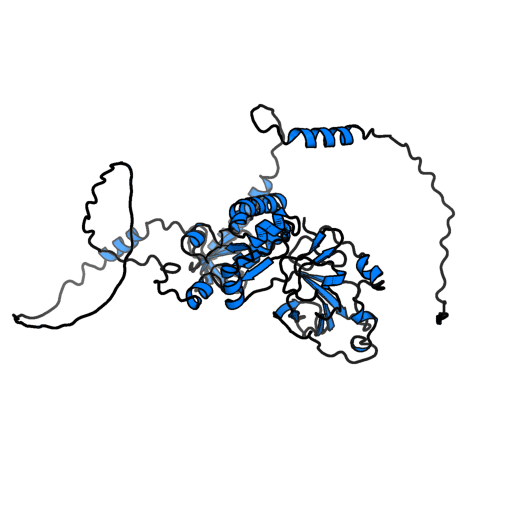0 0.491 -17.172 1.00 41.25 504 ARG A C 1
ATOM 4117 O O . ARG A 1 504 ? 42.593 0.821 -16.578 1.00 41.25 504 ARG A O 1
ATOM 4124 N N . GLY A 1 505 ? 40.691 -0.384 -16.693 1.00 35.34 505 GLY A N 1
ATOM 4125 C CA . GLY A 1 505 ? 40.774 -0.925 -15.337 1.00 35.34 505 GLY A CA 1
ATOM 4126 C C . GLY A 1 505 ? 41.977 -1.838 -15.091 1.00 35.34 505 GLY A C 1
ATOM 4127 O O . GLY A 1 505 ? 42.546 -2.415 -16.017 1.00 35.34 505 GLY A O 1
ATOM 4128 N N . TRP A 1 506 ? 42.304 -2.000 -13.811 1.00 35.38 506 TRP A N 1
ATOM 4129 C CA . TRP A 1 506 ? 43.132 -3.081 -13.281 1.00 35.38 506 TRP A CA 1
ATOM 4130 C C . TRP A 1 506 ? 42.284 -3.879 -12.291 1.00 35.38 506 TRP A C 1
ATOM 4132 O O . TRP A 1 506 ? 41.577 -3.294 -11.471 1.00 35.38 506 TRP A O 1
ATOM 4142 N N . GLY A 1 507 ? 42.321 -5.206 -12.390 1.00 35.03 507 GLY A N 1
ATOM 4143 C CA . GLY A 1 507 ? 41.625 -6.090 -11.459 1.00 35.03 507 GLY A CA 1
ATOM 4144 C C . GLY A 1 507 ? 42.515 -6.469 -10.280 1.00 35.03 507 GLY A C 1
ATOM 4145 O O . GLY A 1 507 ? 43.713 -6.676 -10.458 1.00 35.03 507 GLY A O 1
ATOM 4146 N N . PHE A 1 508 ? 41.915 -6.630 -9.102 1.00 39.69 508 PHE A N 1
ATOM 4147 C CA . PHE A 1 508 ? 42.544 -7.299 -7.966 1.00 39.69 508 PHE A CA 1
ATOM 4148 C C . PHE A 1 508 ? 41.738 -8.541 -7.595 1.00 39.69 508 PHE A C 1
ATOM 4150 O O . PHE A 1 508 ? 40.641 -8.455 -7.049 1.00 39.69 508 PHE A O 1
ATOM 4157 N N . THR A 1 509 ? 42.298 -9.709 -7.897 1.00 45.34 509 THR A N 1
ATOM 4158 C CA . THR A 1 509 ? 41.890 -10.976 -7.288 1.00 45.34 509 THR A CA 1
ATOM 4159 C C . THR A 1 509 ? 42.447 -11.039 -5.873 1.00 45.34 509 THR A C 1
ATOM 4161 O O . THR A 1 509 ? 43.656 -10.880 -5.703 1.00 45.34 509 THR A O 1
ATOM 4164 N N . TYR A 1 510 ? 41.608 -11.330 -4.880 1.00 40.97 510 TYR A N 1
ATOM 4165 C CA . TYR A 1 510 ? 42.078 -11.682 -3.541 1.00 40.97 510 TYR A CA 1
ATOM 4166 C C . TYR A 1 510 ? 41.967 -13.196 -3.333 1.00 40.97 510 TYR A C 1
ATOM 4168 O O . TYR A 1 510 ? 40.908 -13.780 -3.553 1.00 40.97 510 TYR A O 1
ATOM 4176 N N . TRP A 1 511 ? 43.075 -13.810 -2.929 1.00 43.53 511 TRP A N 1
ATOM 4177 C CA . TRP A 1 511 ? 43.131 -15.119 -2.280 1.00 43.53 511 TRP A CA 1
ATOM 4178 C C . TRP A 1 511 ? 43.710 -14.876 -0.884 1.00 43.53 511 TRP A C 1
ATOM 4180 O O . TRP A 1 511 ? 44.700 -14.152 -0.762 1.00 43.53 511 TRP A O 1
ATOM 4190 N N . GLY A 1 512 ? 43.082 -15.453 0.139 1.00 43.94 512 GLY A N 1
ATOM 4191 C CA . GLY A 1 512 ? 43.390 -15.233 1.554 1.00 43.94 512 GLY A CA 1
ATOM 4192 C C . GLY A 1 512 ? 42.230 -15.691 2.416 1.00 43.94 512 GLY A C 1
ATOM 4193 O O . GLY A 1 512 ? 41.276 -14.896 2.533 1.00 43.94 512 GLY A O 1
#

Radius of gyration: 34.79 Å; chains: 1; bounding box: 118×84×79 Å

Secondary structure (DSSP, 8-state):
-----TT-EE-SSS--SS------HHHHHTT--SSS-HHHHS-GGG-TTTS----B-----S-EEEEEEE-STT-EEEEEEPPP-S-SS-PEEHHHHHTT--SEEEEE--TTSEEEEEEEPPPPEEETTEEEPSEEEEEEB-TTSPBPS--EEEE---B--HHHHHHHHHHT-SEEEE-S-HHHHHHS--TT-EE--GGGTTT--HHHHHHHHHHHHHHHGGG-HHHHHHHHTTSS-GGGS-EEEE-SSTT--HHHHHHHHHHHTT---EEEETTHHHHHHHHH------TTS--------PPPP---------------------------------------------------SSHHHHHHHHHHHHT-S-----TT-TT-SEEEEEETTEEEEEETTT-EEE-TTS-EEEEEETTEEEESSHHHHHHHHHHHHHHHHHHHHTTS--------------GGGHHHHHHHHHHHTT----------------------S-----------